Protein AF-A0A7R7DKY7-F1 (afdb_monomer_lite)

Sequence (512 aa):
MDLGEDEQPPAWQPANDVERLMLDALVRNHSQDYFRLVATAPLYLPVFLGDANTDRQRVVVKTISDAEHLLVFTSVRGLTGYVEAGYTPDSRPDGYAQTSYEELAARRPEPEWRLAINPGQPIDAYVEIDAVMHAALGDIQIPLADELIDPAGVGERAPIPADFVPANEAERAIEYGLVHRDIDVAIDALVVADVLVATAEQARPDAALTDPDFPWQLESIDDIPSICVFTSQQRLTEVLPPDTPAYPTTLVKLALAWPDEDCQLMVNIGSAIELAFEGAMIPSFVSWASDLMERVESGEYAEPADARLADAAGTGVVVGGHAVDAVMPPAIGDLAPPVGAAAPVADPVLFQKVLTPEQVQAYLRGGDRRVAGFVHPYESVRELTTPQQLYTGLGLLHDRTPFRVDDEEVHVLRWTAYCPELYRLAIGGRDERTRAAVDGWVVAPAPFLGSGIAPGSAGAPEFKVDSVELPHGAQLCRLDRYGRQSEVANFDADTGTWAAAVGRPSWTEDVR

Secondary structure (DSSP, 8-state):
-------PPPPP--SSHHHHHHHHHHHTT-HHHHHHHHHHS-EEEEE-GGGTTSS-PPPPEEEETTEEEEEEBS-HHHHHHHHHHHS-TTTS--EEEEE-HHHHHHH-SSTTPEEEESTTSTT-EEEETTHHHHHHHTSS---SSTT-S-TTSS-SPPPPPTT---SSHHHHHHHHHHHHT-HHHHHHHHHTSEEEEEBSS---TT--TT-TT--B--EEETTEEEEEEESSHHHHHHHS-TT--EEEEEHHHHHHT---TTSEEEESTTSTT-EEE-GGGGGGHHHHHHHHHHHHHTT-----TT---TTS-------S-------PPPP----PPPS-PPPP-PPPEEEEEEEPHHHHHHHHTT---EEEEEEEEHHHHTT--SHHHHHHHTT--STTS---TT-SEEEEEEEEES-GGG-EE-BEESSHHHHHHTT--EE--TT--SBSB-SSTT--B-EEEEEEEPPTT-EEEEEETT--EEEEEEEETTTTEEEE--PPP-------

Foldseek 3Di:
DDDDDPDDPDDDDDPDVLSVQLLVCLLVQVLLSNLLSQQPAKKKFQWAVVCVPPPDTDFDWDQDPNATAGEIERDPVLVVVCQVVPDDPVGGRPDMDIDHLVCCCVVPPDQRYWHFYSPPDSSTDTGRSVVSVCSNVVVDRDGGVPPVPPPCVPPPQDQADPPDDQPDPLSVQLNVCVNVVNVLSNLLSQQPAWKKWFFPDADDLPDQLQPPPGRFDFDQDPNQTETEMESDLVLCVVPHPNPGHIHIDGLLSCLVNPPDQSYKYWYSPPHSSIDIGGSVCSVVSNSSSVSSVVCVVVVVPDDDPPDPDPPPPPPDDDDDDDDDDDDDDDDDDDDDDDPDDDDPQPFWFKKKDWDAPVRVCCVAVVLDFKDFFKIFGCVLCVVQLALQSVCQQQVVPDPVGPRDNPDQKTKMKIATHRPCVQWAQQAAECDNVRRVVRVGDDHHHPPDPNPQFGSHDSRTGITGGHMDGGDFFIWIWMGGRVSDIDTQWTQHPVVSHTHGDPDDDDDDDDDD

Radius of gyration: 28.97 Å; chains: 1; bounding box: 73×70×82 Å

InterPro domains:
  IPR009839 SseB, N-terminal domain [PF07179] (184-282)

Organism: NCBI:txid227318

Structure (mmCIF, N/CA/C/O backbone):
data_AF-A0A7R7DKY7-F1
#
_entry.id   AF-A0A7R7DKY7-F1
#
loop_
_atom_site.group_PDB
_atom_site.id
_atom_site.type_symbol
_atom_site.label_atom_id
_atom_site.label_alt_id
_atom_site.label_comp_id
_atom_site.label_asym_id
_atom_site.label_entity_id
_atom_site.label_seq_id
_atom_site.pdbx_PDB_ins_code
_atom_site.Cartn_x
_atom_site.Cartn_y
_atom_site.Cartn_z
_atom_site.occupancy
_atom_site.B_iso_or_equiv
_atom_site.auth_seq_id
_atom_site.auth_comp_id
_atom_site.auth_asym_id
_atom_site.auth_atom_id
_atom_site.pdbx_PDB_model_num
ATOM 1 N N . MET A 1 1 ? 35.555 -0.518 24.711 1.00 35.12 1 MET A N 1
ATOM 2 C CA . MET A 1 1 ? 35.523 0.292 23.484 1.00 35.12 1 MET A CA 1
ATOM 3 C C . MET A 1 1 ? 34.561 -0.469 22.604 1.00 35.12 1 MET A C 1
ATOM 5 O O . MET A 1 1 ? 34.937 -1.536 22.137 1.00 35.12 1 MET A O 1
ATOM 9 N N . ASP A 1 2 ? 33.302 -0.034 22.618 1.00 35.09 2 ASP A N 1
ATOM 10 C CA . ASP A 1 2 ? 32.218 -0.596 21.810 1.00 35.09 2 ASP A CA 1
ATOM 11 C C . ASP A 1 2 ? 32.616 -0.572 20.339 1.00 35.09 2 ASP A C 1
ATOM 13 O O . ASP A 1 2 ? 33.096 0.453 19.851 1.00 35.09 2 ASP A O 1
ATOM 17 N N . LEU A 1 3 ? 32.413 -1.689 19.650 1.00 35.88 3 LEU A N 1
ATOM 18 C CA . LEU A 1 3 ? 32.238 -1.701 18.205 1.00 35.88 3 LEU A CA 1
ATOM 19 C C . LEU A 1 3 ? 30.751 -1.958 17.987 1.00 35.88 3 LEU A C 1
ATOM 21 O O . LEU A 1 3 ? 30.212 -2.918 18.535 1.00 35.88 3 LEU A O 1
ATOM 25 N N . GLY A 1 4 ? 30.129 -0.980 17.334 1.00 31.48 4 GLY A N 1
ATOM 26 C CA . GLY A 1 4 ? 28.694 -0.771 17.271 1.00 31.48 4 GLY A CA 1
ATOM 27 C C . GLY A 1 4 ? 27.941 -1.899 16.588 1.00 31.48 4 GLY A C 1
ATOM 28 O O . GLY A 1 4 ? 28.482 -2.627 15.763 1.00 31.48 4 GLY A O 1
ATOM 29 N N . GLU A 1 5 ? 26.684 -2.000 16.994 1.00 35.97 5 GLU A N 1
ATOM 30 C CA . GLU A 1 5 ? 25.627 -2.755 16.342 1.00 35.97 5 GLU A CA 1
ATOM 31 C C . GLU A 1 5 ? 25.634 -2.435 14.838 1.00 35.97 5 GLU A C 1
ATOM 33 O O . GLU A 1 5 ? 25.551 -1.268 14.451 1.00 35.97 5 GLU A O 1
ATOM 38 N N . ASP A 1 6 ? 25.783 -3.465 14.002 1.00 36.44 6 ASP A N 1
ATOM 39 C CA . ASP A 1 6 ? 25.574 -3.365 12.560 1.00 36.44 6 ASP A CA 1
ATOM 40 C C . ASP A 1 6 ? 24.092 -3.016 12.330 1.00 36.44 6 ASP A C 1
ATOM 42 O O . ASP A 1 6 ? 23.210 -3.872 12.405 1.00 36.44 6 ASP A O 1
ATOM 46 N N . GLU A 1 7 ? 23.812 -1.726 12.123 1.00 34.03 7 GLU A N 1
ATOM 47 C CA . GLU A 1 7 ? 22.508 -1.214 11.700 1.00 34.03 7 GLU A CA 1
ATOM 48 C C . GLU A 1 7 ? 22.132 -1.866 10.363 1.00 34.03 7 GLU A C 1
ATOM 50 O O . GLU A 1 7 ? 22.670 -1.532 9.306 1.00 34.03 7 GLU A O 1
ATOM 55 N N . GLN A 1 8 ? 21.184 -2.803 10.411 1.00 33.69 8 GLN A N 1
ATOM 56 C CA . GLN A 1 8 ? 20.432 -3.253 9.243 1.00 33.69 8 GLN A CA 1
ATOM 57 C C . GLN A 1 8 ? 19.903 -2.005 8.507 1.00 33.69 8 GLN A C 1
ATOM 59 O O . GLN A 1 8 ? 19.308 -1.138 9.158 1.00 33.69 8 GLN A O 1
ATOM 64 N N . PRO A 1 9 ? 20.117 -1.858 7.184 1.00 35.12 9 PRO A N 1
ATOM 65 C CA . PRO A 1 9 ? 19.623 -0.691 6.471 1.00 35.12 9 PRO A CA 1
ATOM 66 C C . PRO A 1 9 ? 18.096 -0.622 6.617 1.00 35.12 9 PRO A C 1
ATOM 68 O O . PRO A 1 9 ? 17.425 -1.658 6.572 1.00 35.12 9 PRO A O 1
ATOM 71 N N . PRO A 1 10 ? 17.523 0.574 6.824 1.00 41.00 10 PRO A N 1
ATOM 72 C CA . PRO A 1 10 ? 16.088 0.709 7.009 1.00 41.00 10 PRO A CA 1
ATOM 73 C C . PRO A 1 10 ? 15.354 0.186 5.772 1.00 41.00 10 PRO A C 1
ATOM 75 O O . PRO A 1 10 ? 15.738 0.500 4.644 1.00 41.00 10 PRO A O 1
ATOM 78 N N . ALA A 1 11 ? 14.276 -0.573 5.996 1.00 52.84 11 ALA A N 1
ATOM 79 C CA . ALA A 1 11 ? 13.342 -0.957 4.942 1.00 52.84 11 ALA A CA 1
ATOM 80 C C . ALA A 1 11 ? 12.958 0.279 4.113 1.00 52.84 11 ALA A C 1
ATOM 82 O O . ALA A 1 11 ? 12.764 1.367 4.675 1.00 52.84 11 ALA A O 1
ATOM 83 N N . TRP A 1 12 ? 12.881 0.123 2.785 1.00 65.88 12 TRP A N 1
ATOM 84 C CA . TRP A 1 12 ? 12.503 1.222 1.901 1.00 65.88 12 TRP A CA 1
ATOM 85 C C . TRP A 1 12 ? 11.179 1.824 2.376 1.00 65.88 12 TRP A C 1
ATOM 87 O O . TRP A 1 12 ? 10.237 1.122 2.739 1.00 65.88 12 TRP A O 1
ATOM 97 N N . GLN A 1 13 ? 11.124 3.148 2.393 1.00 63.16 13 GLN A N 1
ATOM 98 C CA . GLN A 1 13 ? 9.903 3.884 2.669 1.00 63.16 13 GLN A CA 1
ATOM 99 C C . GLN A 1 13 ? 9.686 4.873 1.529 1.00 63.16 13 GLN A C 1
ATOM 101 O O . GLN A 1 13 ? 10.659 5.348 0.938 1.00 63.16 13 GLN A O 1
ATOM 106 N N . PRO A 1 14 ? 8.446 5.290 1.278 1.00 61.91 14 PRO A N 1
ATOM 107 C CA . PRO A 1 14 ? 8.194 6.447 0.442 1.00 61.91 14 PRO A CA 1
ATOM 108 C C . PRO A 1 14 ? 8.843 7.708 1.027 1.00 61.91 14 PRO A C 1
ATOM 110 O O . PRO A 1 14 ? 8.686 8.011 2.215 1.00 61.91 14 PRO A O 1
ATOM 113 N N . ALA A 1 15 ? 9.593 8.446 0.216 1.00 73.69 15 ALA A N 1
ATOM 114 C CA . ALA A 1 15 ? 10.287 9.666 0.629 1.00 73.69 15 ALA A CA 1
ATOM 115 C C . ALA A 1 15 ? 9.376 10.897 0.661 1.00 73.69 15 ALA A C 1
ATOM 117 O O . ALA A 1 15 ? 9.688 11.884 1.328 1.00 73.69 15 ALA A O 1
ATOM 118 N N . ASN A 1 16 ? 8.275 10.857 -0.084 1.00 69.62 16 ASN A N 1
ATOM 119 C CA . ASN A 1 16 ? 7.291 11.924 -0.179 1.00 69.62 16 ASN A CA 1
ATOM 120 C C . ASN A 1 16 ? 5.907 11.347 -0.512 1.00 69.62 16 ASN A C 1
ATOM 122 O O . ASN A 1 16 ? 5.748 10.142 -0.700 1.00 69.62 16 ASN A O 1
ATOM 126 N N . ASP A 1 17 ? 4.907 12.221 -0.589 1.00 63.12 17 ASP A N 1
ATOM 127 C CA . ASP A 1 17 ? 3.528 11.812 -0.855 1.00 63.12 17 ASP A CA 1
ATOM 128 C C . ASP A 1 17 ? 3.332 11.259 -2.271 1.00 63.12 17 ASP A C 1
ATOM 130 O O . ASP A 1 17 ? 2.472 10.409 -2.464 1.00 63.12 17 ASP A O 1
ATOM 134 N N . VAL A 1 18 ? 4.146 11.678 -3.249 1.00 74.81 18 VAL A N 1
ATOM 135 C CA . VAL A 1 18 ? 4.096 11.120 -4.611 1.00 74.81 18 VAL A CA 1
ATOM 136 C C . VAL A 1 18 ? 4.464 9.642 -4.574 1.00 74.81 18 VAL A C 1
ATOM 138 O O . VAL A 1 18 ? 3.712 8.824 -5.080 1.00 74.81 18 VAL A O 1
ATOM 141 N N . GLU A 1 19 ? 5.555 9.281 -3.902 1.00 76.25 19 GLU A N 1
ATOM 142 C CA . GLU A 1 19 ? 5.978 7.885 -3.749 1.00 76.25 19 GLU A CA 1
ATOM 143 C C . GLU A 1 19 ? 4.982 7.056 -2.931 1.00 76.25 19 GLU A C 1
ATOM 145 O O . GLU A 1 19 ? 4.800 5.875 -3.210 1.00 76.25 19 GLU A O 1
ATOM 150 N N . ARG A 1 20 ? 4.295 7.666 -1.953 1.00 63.00 20 ARG A N 1
ATOM 151 C CA . ARG A 1 20 ? 3.225 6.994 -1.191 1.00 63.00 20 ARG A CA 1
ATOM 152 C C . ARG A 1 20 ? 2.023 6.700 -2.069 1.00 63.00 20 ARG A C 1
ATOM 154 O O . ARG A 1 20 ? 1.486 5.607 -1.998 1.00 63.00 20 ARG A O 1
ATOM 161 N N . LEU A 1 21 ? 1.613 7.672 -2.879 1.00 56.19 21 LEU A N 1
ATOM 162 C CA . LEU A 1 21 ? 0.489 7.525 -3.797 1.00 56.19 21 LEU A CA 1
ATOM 163 C C . LEU A 1 21 ? 0.827 6.591 -4.959 1.00 56.19 21 LEU A C 1
ATOM 165 O O . LEU A 1 21 ? -0.050 5.887 -5.432 1.00 56.19 21 LEU A O 1
ATOM 169 N N . MET A 1 22 ? 2.083 6.554 -5.406 1.00 70.38 22 MET A N 1
ATOM 170 C CA . MET A 1 22 ? 2.533 5.581 -6.401 1.00 70.38 22 MET A CA 1
ATOM 171 C C . MET A 1 22 ? 2.510 4.171 -5.827 1.00 70.38 22 MET A C 1
ATOM 173 O O . MET A 1 22 ? 2.027 3.269 -6.497 1.00 70.38 22 MET A O 1
ATOM 177 N N . LEU A 1 23 ? 2.967 3.994 -4.584 1.00 50.41 23 LEU A N 1
ATOM 178 C CA . LEU A 1 23 ? 2.848 2.722 -3.877 1.00 50.41 23 LEU A CA 1
ATOM 179 C C . LEU A 1 23 ? 1.379 2.321 -3.684 1.00 50.41 23 LEU A C 1
ATOM 181 O O . LEU A 1 23 ? 1.030 1.183 -3.943 1.00 50.41 23 LEU A O 1
ATOM 185 N N . ASP A 1 24 ? 0.510 3.249 -3.283 1.00 45.94 24 ASP A N 1
ATOM 186 C CA . ASP A 1 24 ? -0.931 2.999 -3.132 1.00 45.94 24 ASP A CA 1
ATOM 187 C C . ASP A 1 24 ? -1.595 2.646 -4.473 1.00 45.94 24 ASP A C 1
ATOM 189 O O . ASP A 1 24 ? -2.393 1.718 -4.542 1.00 45.94 24 ASP A O 1
ATOM 193 N N . ALA A 1 25 ? -1.223 3.327 -5.560 1.00 52.50 25 ALA A N 1
ATOM 194 C CA . ALA A 1 25 ? -1.695 3.004 -6.901 1.00 52.50 25 ALA A CA 1
ATOM 195 C C . ALA A 1 25 ? -1.198 1.631 -7.375 1.00 52.50 25 ALA A C 1
ATOM 197 O O . ALA A 1 25 ? -1.938 0.935 -8.060 1.00 52.50 25 ALA A O 1
ATOM 198 N N . LEU A 1 26 ? 0.020 1.230 -7.003 1.00 51.03 26 LEU A N 1
ATOM 199 C CA . LEU A 1 26 ? 0.543 -0.112 -7.268 1.00 51.03 26 LEU A CA 1
ATOM 200 C C . LEU A 1 26 ? -0.225 -1.177 -6.489 1.00 51.03 26 LEU A C 1
ATOM 202 O O . LEU A 1 26 ? -0.732 -2.110 -7.097 1.00 51.03 26 LEU A O 1
ATOM 206 N N . VAL A 1 27 ? -0.383 -0.985 -5.178 1.00 44.81 27 VAL A N 1
ATOM 207 C CA . VAL A 1 27 ? -1.130 -1.890 -4.285 1.00 44.81 27 VAL A CA 1
ATOM 208 C C . VAL A 1 27 ? -2.577 -2.066 -4.753 1.00 44.81 27 VAL A C 1
ATOM 210 O O . VAL A 1 27 ? -3.114 -3.161 -4.745 1.00 44.81 27 VAL A O 1
ATOM 213 N N . ARG A 1 28 ? -3.220 -1.001 -5.240 1.00 45.75 28 ARG A N 1
ATOM 214 C CA . ARG A 1 28 ? -4.600 -1.069 -5.752 1.00 45.75 28 ARG A CA 1
ATOM 215 C C . ARG A 1 28 ? -4.697 -1.510 -7.216 1.00 45.75 28 ARG A C 1
ATOM 217 O O . ARG A 1 28 ? -5.787 -1.476 -7.780 1.00 45.75 28 ARG A O 1
ATOM 224 N N . ASN A 1 29 ? -3.579 -1.837 -7.864 1.00 47.75 29 ASN A N 1
ATOM 225 C CA . ASN A 1 29 ? -3.478 -2.083 -9.306 1.00 47.75 29 ASN A CA 1
ATOM 226 C C . ASN A 1 29 ? -4.133 -0.979 -10.173 1.00 47.75 29 ASN A C 1
ATOM 228 O O . ASN A 1 29 ? -4.743 -1.195 -11.223 1.00 47.75 29 ASN A O 1
ATOM 232 N N . HIS A 1 30 ? -4.017 0.267 -9.726 1.00 60.47 30 HIS A N 1
ATOM 233 C CA . HIS A 1 30 ? -4.515 1.447 -10.415 1.00 60.47 30 HIS A CA 1
ATOM 234 C C . HIS A 1 30 ? -3.430 2.028 -11.325 1.00 60.47 30 HIS A C 1
ATOM 236 O O . HIS A 1 30 ? -2.941 3.142 -11.123 1.00 60.47 30 HIS A O 1
ATOM 242 N N . SER A 1 31 ? -3.096 1.281 -12.383 1.00 61.19 31 SER A N 1
ATOM 243 C CA . SER A 1 31 ? -2.143 1.687 -13.431 1.00 61.19 31 SER A CA 1
ATOM 244 C C . SER A 1 31 ? -2.328 3.135 -13.889 1.00 61.19 31 SER A C 1
ATOM 246 O O . SER A 1 31 ? -1.383 3.928 -13.926 1.00 61.19 31 SER A O 1
ATOM 248 N N . GLN A 1 32 ? -3.575 3.523 -14.159 1.00 76.19 32 GLN A N 1
ATOM 249 C CA . GLN A 1 32 ? -3.886 4.875 -14.603 1.00 76.19 32 GLN A CA 1
ATOM 250 C C . GLN A 1 32 ? -3.476 5.941 -13.574 1.00 76.19 32 GLN A C 1
ATOM 252 O O . GLN A 1 32 ? -2.938 6.983 -13.952 1.00 76.19 32 GLN A O 1
ATOM 257 N N . ASP A 1 33 ? -3.705 5.697 -12.284 1.00 62.66 33 ASP A N 1
ATOM 258 C CA . ASP A 1 33 ? -3.377 6.653 -11.227 1.00 62.66 33 ASP A CA 1
ATOM 259 C C . ASP A 1 33 ? -1.865 6.733 -10.992 1.00 62.66 33 ASP A C 1
ATOM 261 O O . ASP A 1 33 ? -1.330 7.834 -10.842 1.00 62.66 33 ASP A O 1
ATOM 265 N N . TYR A 1 34 ? -1.150 5.608 -11.092 1.00 80.19 34 TYR A N 1
ATOM 266 C CA . TYR A 1 34 ? 0.314 5.590 -11.073 1.00 80.19 34 TYR A CA 1
ATOM 267 C C . TYR A 1 34 ? 0.898 6.459 -12.194 1.00 80.19 34 TYR A C 1
ATOM 269 O O . TYR A 1 34 ? 1.693 7.367 -11.941 1.00 80.19 34 TYR A O 1
ATOM 277 N N . PHE A 1 35 ? 0.465 6.254 -13.443 1.00 82.12 35 PHE A N 1
ATOM 278 C CA . PHE A 1 35 ? 0.993 7.032 -14.567 1.00 82.12 35 PHE A CA 1
ATOM 279 C C . PHE A 1 35 ? 0.514 8.485 -14.570 1.00 82.12 35 PHE A C 1
ATOM 281 O O . PHE A 1 35 ? 1.243 9.357 -15.046 1.00 82.12 35 PHE A O 1
ATOM 288 N N . ARG A 1 36 ? -0.640 8.803 -13.964 1.00 83.38 36 ARG A N 1
ATOM 289 C CA . ARG A 1 36 ? -1.029 10.198 -13.682 1.00 83.38 36 ARG A CA 1
ATOM 290 C C . ARG A 1 36 ? -0.071 10.874 -12.712 1.00 83.38 36 ARG A C 1
ATOM 292 O O . ARG A 1 36 ? 0.266 12.041 -12.926 1.00 83.38 36 ARG A O 1
ATOM 299 N N . LEU A 1 37 ? 0.385 10.171 -11.676 1.00 83.88 37 LEU A N 1
ATOM 300 C CA . LEU A 1 37 ? 1.382 10.703 -10.746 1.00 83.88 37 LEU A CA 1
ATOM 301 C C . LEU A 1 37 ? 2.701 10.969 -11.474 1.00 83.88 37 LEU A C 1
ATOM 303 O O . LEU A 1 37 ? 3.219 12.077 -11.380 1.00 83.88 37 LEU A O 1
ATOM 307 N N . VAL A 1 38 ? 3.179 10.029 -12.292 1.00 88.31 38 VAL A N 1
ATOM 308 C CA . VAL A 1 38 ? 4.391 10.218 -13.113 1.00 88.31 38 VAL A CA 1
ATOM 309 C C . VAL A 1 38 ? 4.241 11.398 -14.085 1.00 88.31 38 VAL A C 1
ATOM 311 O O . VAL A 1 38 ? 5.157 12.204 -14.238 1.00 88.31 38 VAL A O 1
ATOM 314 N N . ALA A 1 39 ? 3.077 11.542 -14.721 1.00 84.00 39 ALA A N 1
ATOM 315 C CA . ALA A 1 39 ? 2.814 12.598 -15.695 1.00 84.00 39 ALA A CA 1
ATOM 316 C C . ALA A 1 39 ? 2.717 14.009 -15.082 1.00 84.00 39 ALA A C 1
ATOM 318 O O . ALA A 1 39 ? 2.955 14.997 -15.782 1.00 84.00 39 ALA A O 1
ATOM 319 N N . THR A 1 40 ? 2.340 14.126 -13.803 1.00 79.94 40 THR A N 1
ATOM 320 C CA . THR A 1 40 ? 1.995 15.417 -13.174 1.00 79.94 40 THR A CA 1
ATOM 321 C C . THR A 1 40 ? 2.911 15.835 -12.026 1.00 79.94 40 THR A C 1
ATOM 323 O O . THR A 1 40 ? 2.988 17.030 -11.720 1.00 79.94 40 THR A O 1
ATOM 326 N N . ALA A 1 41 ? 3.615 14.896 -11.395 1.00 83.56 41 ALA A N 1
ATOM 327 C CA . ALA A 1 41 ? 4.532 15.182 -10.304 1.00 83.56 41 ALA A CA 1
ATOM 328 C C . ALA A 1 41 ? 5.859 15.793 -10.796 1.00 83.56 41 ALA A C 1
ATOM 330 O O . ALA A 1 41 ? 6.272 15.589 -11.941 1.00 83.56 41 ALA A O 1
ATOM 331 N N . PRO A 1 42 ? 6.576 16.528 -9.924 1.00 87.31 42 PRO A N 1
ATOM 332 C CA . PRO A 1 42 ? 7.983 16.832 -10.143 1.00 87.31 42 PRO A CA 1
ATOM 333 C C . PRO A 1 42 ? 8.813 15.552 -10.263 1.00 87.31 42 PRO A C 1
ATOM 335 O O . PRO A 1 42 ? 8.727 14.674 -9.404 1.00 87.31 42 PRO A O 1
ATOM 338 N N . LEU A 1 43 ? 9.656 15.489 -11.291 1.00 91.94 43 LEU A N 1
ATOM 339 C CA . LEU A 1 43 ? 10.578 14.384 -11.536 1.00 91.94 43 LEU A CA 1
ATOM 340 C C . LEU A 1 43 ? 12.022 14.849 -11.345 1.00 91.94 43 LEU A C 1
ATOM 342 O O . LEU A 1 43 ? 12.342 16.022 -11.545 1.00 91.94 43 LEU A O 1
ATOM 346 N N . TYR A 1 44 ? 12.903 13.931 -10.970 1.00 90.94 44 TYR A N 1
ATOM 347 C CA . TYR A 1 44 ? 14.299 14.206 -10.663 1.00 90.94 44 TYR A CA 1
ATOM 348 C C . TYR A 1 44 ? 15.209 13.340 -11.527 1.00 90.94 44 TYR A C 1
ATOM 350 O O . TYR A 1 44 ? 15.105 12.115 -11.529 1.00 90.94 44 TYR A O 1
ATOM 358 N N . LEU A 1 45 ? 16.117 13.995 -12.244 1.00 89.50 45 LEU A N 1
ATOM 359 C CA . LEU A 1 45 ? 17.153 13.354 -13.044 1.00 89.50 45 LEU A CA 1
ATOM 360 C C . LEU A 1 45 ? 18.498 13.454 -12.323 1.00 89.50 45 LEU A C 1
ATOM 362 O O . LEU A 1 45 ? 18.824 14.537 -11.823 1.00 89.50 45 LEU A O 1
ATOM 366 N N . PRO A 1 46 ? 19.311 12.390 -12.304 1.00 86.94 46 PRO A N 1
ATOM 367 C CA . PRO A 1 46 ? 20.702 12.490 -11.886 1.00 86.94 46 PRO A CA 1
ATOM 368 C C . PRO A 1 46 ? 21.506 13.281 -12.926 1.00 86.94 46 PRO A C 1
ATOM 370 O O . PRO A 1 46 ? 21.357 13.080 -14.132 1.00 86.94 46 PRO A O 1
ATOM 373 N N . VAL A 1 47 ? 22.359 14.197 -12.466 1.00 83.62 47 VAL A N 1
ATOM 374 C CA . VAL A 1 47 ? 23.154 15.067 -13.345 1.00 83.62 47 VAL A CA 1
ATOM 375 C C . VAL A 1 47 ? 24.594 15.170 -12.868 1.00 83.62 47 VAL A C 1
ATOM 377 O O . VAL A 1 47 ? 24.887 14.969 -11.690 1.00 83.62 47 VAL A O 1
ATOM 380 N N . PHE A 1 48 ? 25.482 15.538 -13.788 1.00 81.31 48 PHE A N 1
ATOM 381 C CA . PHE A 1 48 ? 26.863 15.886 -13.477 1.00 81.31 48 PHE A CA 1
ATOM 382 C C . PHE A 1 48 ? 26.997 17.411 -13.393 1.00 81.31 48 PHE A C 1
ATOM 384 O O . PHE A 1 48 ? 26.884 18.105 -14.403 1.00 81.31 48 PHE A O 1
ATOM 391 N N . LEU A 1 49 ? 27.255 17.956 -12.205 1.00 75.25 49 LEU A N 1
ATOM 392 C CA . LEU A 1 49 ? 27.423 19.393 -11.959 1.00 75.25 49 LEU A CA 1
ATOM 393 C C . LEU A 1 49 ? 28.582 19.991 -12.769 1.00 75.25 49 LEU A C 1
ATOM 395 O O . LEU A 1 49 ? 28.541 21.169 -13.125 1.00 75.25 49 LEU A O 1
ATOM 399 N N . GLY A 1 50 ? 29.581 19.178 -13.128 1.00 68.12 50 GLY A N 1
ATOM 400 C CA . GLY A 1 50 ? 30.645 19.557 -14.064 1.00 68.12 50 GLY A CA 1
ATOM 401 C C . GLY A 1 50 ? 30.144 19.985 -15.453 1.00 68.12 50 GLY A C 1
ATOM 402 O O . GLY A 1 50 ? 30.836 20.733 -16.143 1.00 68.12 50 GLY A O 1
ATOM 403 N N . ASP A 1 51 ? 28.927 19.587 -15.832 1.00 67.94 51 ASP A N 1
ATOM 404 C CA . ASP A 1 51 ? 28.313 19.902 -17.124 1.00 67.94 51 ASP A CA 1
ATOM 405 C C . ASP A 1 51 ? 27.407 21.147 -17.064 1.00 67.94 51 ASP A C 1
ATOM 407 O O . ASP A 1 51 ? 26.938 21.601 -18.108 1.00 67.94 51 ASP A O 1
ATOM 411 N N . ALA A 1 52 ? 27.185 21.736 -15.877 1.00 56.12 52 ALA A N 1
ATOM 412 C CA . ALA A 1 52 ? 26.200 22.799 -15.621 1.00 56.12 52 ALA A CA 1
ATOM 413 C C . ALA A 1 52 ? 26.411 24.104 -16.422 1.00 56.12 52 ALA A C 1
ATOM 415 O O . ALA A 1 52 ? 25.534 24.963 -16.443 1.00 56.12 52 ALA A O 1
ATOM 416 N N . ASN A 1 53 ? 27.561 24.254 -17.089 1.00 48.88 53 ASN A N 1
ATOM 417 C CA . ASN A 1 53 ? 27.900 25.387 -17.961 1.00 48.88 53 ASN A CA 1
ATOM 418 C C . ASN A 1 53 ? 28.174 24.965 -19.416 1.00 48.88 53 ASN A C 1
ATOM 420 O O . ASN A 1 53 ? 28.869 25.670 -20.149 1.00 48.88 53 ASN A O 1
ATOM 424 N N . THR A 1 54 ? 27.681 23.799 -19.831 1.00 56.78 54 THR A N 1
ATOM 425 C CA . THR A 1 54 ? 27.856 23.272 -21.187 1.00 56.78 54 THR A CA 1
ATOM 426 C C . THR A 1 54 ? 26.502 23.079 -21.862 1.00 56.78 54 THR A C 1
ATOM 428 O O . THR A 1 54 ? 25.523 22.737 -21.207 1.00 56.78 54 THR A O 1
ATOM 431 N N . ASP A 1 55 ? 26.447 23.210 -23.189 1.00 53.09 55 ASP A N 1
ATOM 432 C CA . ASP A 1 55 ? 25.238 22.910 -23.978 1.00 53.09 55 ASP A CA 1
ATOM 433 C C . ASP A 1 55 ? 24.936 21.393 -24.063 1.00 53.09 55 ASP A C 1
ATOM 435 O O . ASP A 1 55 ? 24.106 20.960 -24.860 1.00 53.09 55 ASP A O 1
ATOM 439 N N . ARG A 1 56 ? 25.662 20.554 -23.309 1.00 56.78 56 ARG A N 1
ATOM 440 C CA . ARG A 1 56 ? 25.634 19.088 -23.403 1.00 56.78 56 ARG A CA 1
ATOM 441 C C . ARG A 1 56 ? 25.610 18.476 -22.010 1.00 56.78 56 ARG A C 1
ATOM 443 O O . ARG A 1 56 ? 26.588 17.881 -21.568 1.00 56.78 56 ARG A O 1
ATOM 450 N N . GLN A 1 57 ? 24.482 18.624 -21.331 1.00 65.56 57 GLN A N 1
ATOM 451 C CA . GLN A 1 57 ? 24.243 17.908 -20.088 1.00 65.56 57 GLN A CA 1
ATOM 452 C C . GLN A 1 57 ? 24.234 16.404 -20.369 1.00 65.56 57 GLN A C 1
ATOM 454 O O . GLN A 1 57 ? 23.431 15.926 -21.174 1.00 65.56 57 GLN A O 1
ATOM 459 N N . ARG A 1 58 ? 25.148 15.657 -19.743 1.00 71.12 58 ARG A N 1
ATOM 460 C CA . ARG A 1 58 ? 25.108 14.197 -19.815 1.00 71.12 58 ARG A CA 1
ATOM 461 C C . ARG A 1 58 ? 23.875 13.694 -19.077 1.00 71.12 58 ARG A C 1
ATOM 463 O O . ARG A 1 58 ? 23.587 14.112 -17.957 1.00 71.12 58 ARG A O 1
ATOM 470 N N . VAL A 1 59 ? 23.176 12.784 -19.733 1.00 74.56 59 VAL A N 1
ATOM 471 C CA . VAL A 1 59 ? 22.042 12.035 -19.200 1.00 74.56 59 VAL A CA 1
ATOM 472 C C . VAL A 1 59 ? 22.532 10.677 -18.730 1.00 74.56 59 VAL A C 1
ATOM 474 O O . VAL A 1 59 ? 23.458 10.109 -19.311 1.00 74.56 59 VAL A O 1
ATOM 477 N N . VAL A 1 60 ? 21.933 10.177 -17.658 1.00 78.38 60 VAL A N 1
ATOM 478 C CA . VAL A 1 60 ? 22.269 8.864 -17.115 1.00 78.38 60 VAL A CA 1
ATOM 479 C C . VAL A 1 60 ? 21.255 7.872 -17.651 1.00 78.38 60 VAL A C 1
ATOM 481 O O . VAL A 1 60 ? 20.059 7.991 -17.380 1.00 78.38 60 VAL A O 1
ATOM 484 N N . VAL A 1 61 ? 21.753 6.919 -18.429 1.00 80.69 61 VAL A N 1
ATOM 485 C CA . VAL A 1 61 ? 20.965 5.845 -19.026 1.00 80.69 61 VAL A CA 1
ATOM 486 C C . VAL A 1 61 ? 21.482 4.497 -18.540 1.00 80.69 61 VAL A C 1
ATOM 488 O O . VAL A 1 61 ? 22.670 4.356 -18.237 1.00 80.69 61 VAL A O 1
ATOM 491 N N . LYS A 1 62 ? 20.585 3.519 -18.432 1.00 68.75 62 LYS A N 1
ATOM 492 C CA . LYS A 1 62 ? 20.913 2.125 -18.133 1.00 68.75 62 LYS A CA 1
ATOM 493 C C . LYS A 1 62 ? 20.361 1.246 -19.244 1.00 68.75 62 LYS A C 1
ATOM 495 O O . LYS A 1 62 ? 19.182 1.346 -19.580 1.00 68.75 62 LYS A O 1
ATOM 500 N N . THR A 1 63 ? 21.200 0.371 -19.777 1.00 73.25 63 THR A N 1
ATOM 501 C CA . THR A 1 63 ? 20.772 -0.651 -20.728 1.00 73.25 63 THR A CA 1
ATOM 502 C C . THR A 1 63 ? 20.119 -1.798 -19.956 1.00 73.25 63 THR A C 1
ATOM 504 O O . THR A 1 63 ? 20.743 -2.385 -19.071 1.00 73.25 63 THR A O 1
ATOM 507 N N . ILE A 1 64 ? 18.860 -2.098 -20.267 1.00 53.34 64 ILE A N 1
ATOM 508 C CA . ILE A 1 64 ? 18.088 -3.210 -19.694 1.00 53.34 64 ILE A CA 1
ATOM 509 C C . ILE A 1 64 ? 17.429 -3.928 -20.869 1.00 53.34 64 ILE A C 1
ATOM 511 O O . ILE A 1 64 ? 16.744 -3.280 -21.660 1.00 53.34 64 ILE A O 1
ATOM 515 N N . SER A 1 65 ? 17.665 -5.235 -21.007 1.00 48.94 65 SER A N 1
ATOM 516 C CA . SER A 1 65 ? 17.135 -6.055 -22.112 1.00 48.94 65 SER A CA 1
ATOM 517 C C . SER A 1 65 ? 17.353 -5.422 -23.497 1.00 48.94 65 SER A C 1
ATOM 519 O O . SER A 1 65 ? 16.417 -5.273 -24.278 1.00 48.94 65 SER A O 1
ATOM 521 N N . ASP A 1 66 ? 18.589 -4.988 -23.770 1.00 67.06 66 ASP A N 1
ATOM 522 C CA . ASP A 1 66 ? 19.022 -4.295 -24.998 1.00 67.06 66 ASP A CA 1
ATOM 523 C C . ASP A 1 66 ? 18.353 -2.930 -25.292 1.00 67.06 66 ASP A C 1
ATOM 525 O O . ASP A 1 66 ? 18.620 -2.329 -26.334 1.00 67.06 66 ASP A O 1
ATOM 529 N N . ALA A 1 67 ? 17.546 -2.389 -24.371 1.00 65.44 67 ALA A N 1
ATOM 530 C CA . ALA A 1 67 ? 16.933 -1.066 -24.482 1.00 65.44 67 ALA A CA 1
ATOM 531 C C . ALA A 1 67 ? 17.552 -0.052 -23.505 1.00 65.44 67 ALA A C 1
ATOM 533 O O . ALA A 1 67 ? 17.790 -0.335 -22.327 1.00 65.44 67 ALA A O 1
ATOM 534 N N . GLU A 1 68 ? 17.777 1.168 -23.991 1.00 82.50 68 GLU A N 1
ATOM 535 C CA . GLU A 1 68 ? 18.295 2.281 -23.195 1.00 82.50 68 GLU A CA 1
ATOM 536 C C . GLU A 1 68 ? 17.171 2.938 -22.384 1.00 82.50 68 GLU A C 1
ATOM 538 O O . GLU A 1 68 ? 16.186 3.431 -22.941 1.00 82.50 68 GLU A O 1
ATOM 543 N N . HIS A 1 69 ? 17.338 2.968 -21.062 1.00 78.88 69 HIS A N 1
ATOM 544 C CA . HIS A 1 69 ? 16.385 3.568 -20.136 1.00 78.88 69 HIS A CA 1
ATOM 545 C C . HIS A 1 69 ? 16.977 4.811 -19.482 1.00 78.88 69 HIS A C 1
ATOM 547 O O . HIS A 1 69 ? 17.980 4.738 -18.770 1.00 78.88 69 HIS A O 1
ATOM 553 N N . LEU A 1 70 ? 16.323 5.951 -19.678 1.00 87.94 70 LEU A N 1
ATOM 554 C CA . LEU A 1 70 ? 16.595 7.177 -18.948 1.00 87.94 70 LEU A CA 1
ATOM 555 C C . LEU A 1 70 ? 16.133 7.016 -17.497 1.00 87.94 70 LEU A C 1
ATOM 557 O O . LEU A 1 70 ? 14.961 6.739 -17.235 1.00 87.94 70 LEU A O 1
ATOM 561 N N . LEU A 1 71 ? 17.057 7.211 -16.557 1.00 86.56 71 LEU A N 1
ATOM 562 C CA . LEU A 1 71 ? 16.754 7.087 -15.135 1.00 86.56 71 LEU A CA 1
ATOM 563 C C . LEU A 1 71 ? 15.993 8.317 -14.643 1.00 86.56 71 LEU A C 1
ATOM 565 O O . LEU A 1 71 ? 16.492 9.439 -14.759 1.00 86.56 71 LEU A O 1
ATOM 569 N N . VAL A 1 72 ? 14.823 8.106 -14.045 1.00 91.69 72 VAL A N 1
ATOM 570 C CA . VAL A 1 72 ? 13.989 9.172 -13.490 1.00 91.69 72 VAL A CA 1
ATOM 571 C C . VAL A 1 72 ? 13.469 8.789 -12.111 1.00 91.69 72 VAL A C 1
ATOM 573 O O . VAL A 1 72 ? 13.105 7.645 -11.865 1.00 91.69 72 VAL A O 1
ATOM 576 N N . PHE A 1 73 ? 13.438 9.753 -11.196 1.00 93.69 73 PHE A N 1
ATOM 577 C CA . PHE A 1 73 ? 13.030 9.527 -9.812 1.00 93.69 73 PHE A CA 1
ATOM 578 C C . PHE A 1 73 ? 11.919 10.480 -9.398 1.00 93.69 73 PHE A C 1
ATOM 580 O O . PHE A 1 73 ? 11.864 11.622 -9.853 1.00 93.69 73 PHE A O 1
ATOM 587 N N . THR A 1 74 ? 11.074 10.048 -8.471 1.00 91.25 74 THR A N 1
ATOM 588 C CA . THR A 1 74 ? 10.036 10.887 -7.855 1.00 91.25 74 THR A CA 1
ATOM 589 C C . THR A 1 74 ? 10.466 11.510 -6.533 1.00 91.25 74 THR A C 1
ATOM 591 O O . THR A 1 74 ? 9.747 12.336 -5.972 1.00 91.25 74 THR A O 1
ATOM 594 N N . SER A 1 75 ? 11.674 11.202 -6.055 1.00 90.62 75 SER A N 1
ATOM 595 C CA . SER A 1 75 ? 12.312 11.908 -4.946 1.00 90.62 75 SER A CA 1
ATOM 596 C C . SER A 1 75 ? 13.828 12.005 -5.094 1.00 90.62 75 SER A C 1
ATOM 598 O O . SER A 1 75 ? 14.495 11.136 -5.657 1.00 90.62 75 SER A O 1
ATOM 600 N N . VAL A 1 76 ? 14.396 13.057 -4.498 1.00 89.75 76 VAL A N 1
ATOM 601 C CA . VAL A 1 76 ? 15.853 13.206 -4.369 1.00 89.75 76 VAL A CA 1
ATOM 602 C C . VAL A 1 76 ? 16.437 12.094 -3.494 1.00 89.75 76 VAL A C 1
ATOM 604 O O . VAL A 1 76 ? 17.524 11.614 -3.785 1.00 89.75 76 VAL A O 1
ATOM 607 N N . ARG A 1 77 ? 15.716 11.640 -2.456 1.00 89.12 77 ARG A N 1
ATOM 608 C CA . ARG A 1 77 ? 16.187 10.553 -1.583 1.00 89.12 77 ARG A CA 1
ATOM 609 C C . ARG A 1 77 ? 16.365 9.253 -2.363 1.00 89.12 77 ARG A C 1
ATOM 611 O O . ARG A 1 77 ? 17.412 8.625 -2.241 1.00 89.12 77 ARG A O 1
ATOM 618 N N . GLY A 1 78 ? 15.368 8.884 -3.164 1.00 79.12 78 GLY A N 1
ATOM 619 C CA . GLY A 1 78 ? 15.416 7.700 -4.012 1.00 79.12 78 GLY A CA 1
ATOM 620 C C . GLY A 1 78 ? 16.551 7.760 -5.036 1.00 79.12 78 GLY A C 1
ATOM 621 O O . GLY A 1 78 ? 17.313 6.805 -5.170 1.00 79.12 78 GLY A O 1
ATOM 622 N N . LEU A 1 79 ? 16.724 8.919 -5.680 1.00 89.44 79 LEU A N 1
ATOM 623 C CA . LEU A 1 79 ? 17.834 9.180 -6.601 1.00 89.44 79 LEU A CA 1
ATOM 624 C C . LEU A 1 79 ? 19.191 9.012 -5.913 1.00 89.44 79 LEU A C 1
ATOM 626 O O . LEU A 1 79 ? 20.054 8.295 -6.417 1.00 89.44 79 LEU A O 1
ATOM 630 N N . THR A 1 80 ? 19.393 9.675 -4.770 1.00 84.62 80 THR A N 1
ATOM 631 C CA . THR A 1 80 ? 20.662 9.621 -4.037 1.00 84.62 80 THR A CA 1
ATOM 632 C C . THR A 1 80 ? 20.977 8.196 -3.599 1.00 84.62 80 THR A C 1
ATOM 634 O O . THR A 1 80 ? 22.093 7.749 -3.844 1.00 84.62 80 THR A O 1
ATOM 637 N N . GLY A 1 81 ? 20.001 7.465 -3.049 1.00 79.56 81 GLY A N 1
ATOM 638 C CA . GLY A 1 81 ? 20.185 6.068 -2.649 1.00 79.56 81 GLY A CA 1
ATOM 639 C C . GLY A 1 81 ? 20.585 5.164 -3.819 1.00 79.56 81 GLY A C 1
ATOM 640 O O . GLY A 1 81 ? 21.556 4.419 -3.715 1.00 79.56 81 GLY A O 1
ATOM 641 N N . TYR A 1 82 ? 19.907 5.293 -4.964 1.00 80.38 82 TYR A N 1
ATOM 642 C CA . TYR A 1 82 ? 20.228 4.513 -6.163 1.00 80.38 82 TYR A CA 1
ATOM 643 C C . TYR A 1 82 ? 21.633 4.816 -6.701 1.00 80.38 82 TYR A C 1
ATOM 645 O O . TYR A 1 82 ? 22.396 3.911 -7.044 1.00 80.38 82 TYR A O 1
ATOM 653 N N . VAL A 1 83 ? 22.005 6.099 -6.762 1.00 83.50 83 VAL A N 1
ATOM 654 C CA . VAL A 1 83 ? 23.325 6.513 -7.252 1.00 83.50 83 VAL A CA 1
ATOM 655 C C . VAL A 1 83 ? 24.445 6.056 -6.311 1.00 83.50 83 VAL A C 1
ATOM 657 O O . VAL A 1 83 ? 25.513 5.673 -6.782 1.00 83.50 83 VAL A O 1
ATOM 660 N N . GLU A 1 84 ? 24.215 6.080 -4.998 1.00 81.19 84 GLU A N 1
ATOM 661 C CA . GLU A 1 84 ? 25.193 5.639 -3.994 1.00 81.19 84 GLU A CA 1
ATOM 662 C C . GLU A 1 84 ? 25.445 4.142 -4.021 1.00 81.19 84 GLU A C 1
ATOM 664 O O . GLU A 1 84 ? 26.593 3.724 -3.878 1.00 81.19 84 GLU A O 1
ATOM 669 N N . ALA A 1 85 ? 24.397 3.352 -4.242 1.00 71.94 85 ALA A N 1
ATOM 670 C CA . ALA A 1 85 ? 24.509 1.906 -4.342 1.00 71.94 85 ALA A CA 1
ATOM 671 C C . ALA A 1 85 ? 25.119 1.453 -5.682 1.00 71.94 85 ALA A C 1
ATOM 673 O O . ALA A 1 85 ? 25.861 0.475 -5.720 1.00 71.94 85 ALA A O 1
ATOM 674 N N . GLY A 1 86 ? 24.814 2.154 -6.781 1.00 67.56 86 GLY A N 1
ATOM 675 C CA . GLY A 1 86 ? 25.090 1.672 -8.139 1.00 67.56 86 GLY A CA 1
ATOM 676 C C . GLY A 1 86 ? 26.333 2.228 -8.843 1.00 67.56 86 GLY A C 1
ATOM 677 O O . GLY A 1 86 ? 26.683 1.719 -9.907 1.00 67.56 86 GLY A O 1
ATOM 678 N N . TYR A 1 87 ? 26.996 3.269 -8.317 1.00 73.62 87 TYR A N 1
ATOM 679 C CA . TYR A 1 87 ? 28.082 3.967 -9.026 1.00 73.62 87 TYR A CA 1
ATOM 680 C C . TYR A 1 87 ? 29.343 4.151 -8.180 1.00 73.62 87 TYR A C 1
ATOM 682 O O . TYR A 1 87 ? 29.297 4.398 -6.977 1.00 73.62 87 TYR A O 1
ATOM 690 N N . THR A 1 88 ? 30.507 4.115 -8.836 1.00 77.56 88 THR A N 1
ATOM 691 C CA . THR A 1 88 ? 31.781 4.429 -8.176 1.00 77.56 88 THR A CA 1
ATOM 692 C C . THR A 1 88 ? 31.939 5.942 -7.975 1.00 77.56 88 THR A C 1
ATOM 694 O O . THR A 1 88 ? 31.437 6.719 -8.791 1.00 77.56 88 THR A O 1
ATOM 697 N N . PRO A 1 89 ? 32.683 6.403 -6.948 1.00 75.38 89 PRO A N 1
ATOM 698 C CA . PRO A 1 89 ? 32.847 7.833 -6.664 1.00 75.38 89 PRO A CA 1
ATOM 699 C C . PRO A 1 89 ? 33.318 8.686 -7.852 1.00 75.38 89 PRO A C 1
ATOM 701 O O . PRO A 1 89 ? 32.904 9.833 -7.969 1.00 75.38 89 PRO A O 1
ATOM 704 N N . ASP A 1 90 ? 34.138 8.128 -8.747 1.00 73.56 90 ASP A N 1
ATOM 705 C CA . ASP A 1 90 ? 34.685 8.843 -9.910 1.00 73.56 90 ASP A CA 1
ATOM 706 C C . ASP A 1 90 ? 33.720 8.914 -11.109 1.00 73.56 90 ASP A C 1
ATOM 708 O O . ASP A 1 90 ? 33.933 9.700 -12.032 1.00 73.56 90 ASP A O 1
ATOM 712 N N . SER A 1 91 ? 32.673 8.082 -11.125 1.00 73.44 91 SER A N 1
ATOM 713 C CA . SER A 1 91 ? 31.693 7.988 -12.220 1.00 73.44 91 SER A CA 1
ATOM 714 C C . SER A 1 91 ? 30.268 8.362 -11.805 1.00 73.44 91 SER A C 1
ATOM 716 O O . SER A 1 91 ? 29.392 8.457 -12.667 1.00 73.44 91 SER A O 1
ATOM 718 N N . ARG A 1 92 ? 30.030 8.598 -10.507 1.00 82.56 92 ARG A N 1
ATOM 719 C CA . ARG A 1 92 ? 28.702 8.910 -9.982 1.00 82.56 92 ARG A CA 1
ATOM 720 C C . ARG A 1 92 ? 28.234 10.308 -10.401 1.00 82.56 92 ARG A C 1
ATOM 722 O O . ARG A 1 92 ? 29.010 11.264 -10.325 1.00 82.56 92 ARG A O 1
ATOM 729 N N . PRO A 1 93 ? 26.955 10.457 -10.769 1.00 82.00 93 PRO A N 1
ATOM 730 C CA . PRO A 1 93 ? 26.291 11.754 -10.780 1.00 82.00 93 PRO A CA 1
ATOM 731 C C . PRO A 1 93 ? 26.411 12.441 -9.409 1.00 82.00 93 PRO A C 1
ATOM 733 O O . PRO A 1 93 ? 26.216 11.807 -8.368 1.00 82.00 93 PRO A O 1
ATOM 736 N N . ASP A 1 94 ? 26.745 13.730 -9.405 1.00 80.38 94 ASP A N 1
ATOM 737 C CA . ASP A 1 94 ? 27.027 14.544 -8.211 1.00 80.38 94 ASP A CA 1
ATOM 738 C C . ASP A 1 94 ? 25.972 15.639 -7.962 1.00 80.38 94 ASP A C 1
ATOM 740 O O . ASP A 1 94 ? 26.118 16.466 -7.060 1.00 80.38 94 ASP A O 1
ATOM 744 N N . GLY A 1 95 ? 24.872 15.622 -8.718 1.00 79.31 95 GLY A N 1
ATOM 745 C CA . GLY A 1 95 ? 23.720 16.488 -8.503 1.00 79.31 95 GLY A CA 1
ATOM 746 C C . GLY A 1 95 ? 22.413 15.900 -9.026 1.00 79.31 95 GLY A C 1
ATOM 747 O O . GLY A 1 95 ? 22.362 14.794 -9.565 1.00 79.31 95 GLY A O 1
ATOM 748 N N . TYR A 1 96 ? 21.345 16.687 -8.896 1.00 85.38 96 TYR A N 1
ATOM 749 C CA . TYR A 1 96 ? 20.048 16.404 -9.502 1.00 85.38 96 TYR A CA 1
ATOM 750 C C . TYR A 1 96 ? 19.510 17.632 -10.243 1.00 85.38 96 TYR A C 1
ATOM 752 O O . TYR A 1 96 ? 19.801 18.772 -9.874 1.00 85.38 96 TYR A O 1
ATOM 760 N N . ALA A 1 97 ? 18.693 17.398 -11.266 1.00 80.88 97 ALA A N 1
ATOM 761 C CA . ALA A 1 97 ? 17.847 18.416 -11.879 1.00 80.88 97 ALA A CA 1
ATOM 762 C C . ALA A 1 97 ? 16.379 18.037 -11.694 1.00 80.88 97 ALA A C 1
ATOM 764 O O . ALA A 1 97 ? 15.999 16.888 -11.908 1.00 80.88 97 ALA A O 1
ATOM 765 N N . GLN A 1 98 ? 15.560 19.010 -11.296 1.00 84.19 98 GLN A N 1
ATOM 766 C CA . GLN A 1 98 ? 14.111 18.853 -11.265 1.00 84.19 98 GLN A CA 1
ATOM 767 C C . GLN A 1 98 ? 13.540 19.151 -12.657 1.00 84.19 98 GLN A C 1
ATOM 769 O O . GLN A 1 98 ? 13.905 20.153 -13.269 1.00 84.19 98 GLN A O 1
ATOM 774 N N . THR A 1 99 ? 12.635 18.304 -13.134 1.00 83.75 99 THR A N 1
ATOM 775 C CA . THR A 1 99 ? 11.968 18.408 -14.437 1.00 83.75 99 THR A CA 1
ATOM 776 C C . THR A 1 99 ? 10.508 17.940 -14.338 1.00 83.75 99 THR A C 1
ATOM 778 O O . THR A 1 99 ? 10.011 17.648 -13.245 1.00 83.75 99 THR A O 1
ATOM 781 N N . SER A 1 100 ? 9.804 17.899 -15.467 1.00 84.62 100 SER A N 1
ATOM 782 C CA . SER A 1 100 ? 8.465 17.325 -15.608 1.00 84.62 100 SER A CA 1
ATOM 783 C C . SER A 1 100 ? 8.440 16.301 -16.741 1.00 84.62 100 SER A C 1
ATOM 785 O O . SER A 1 100 ? 9.286 16.329 -17.636 1.00 84.62 100 SER A O 1
ATOM 787 N N . TYR A 1 101 ? 7.431 15.428 -16.744 1.00 87.31 101 TYR A N 1
ATOM 788 C CA . TYR A 1 101 ? 7.208 14.506 -17.857 1.00 87.31 101 TYR A CA 1
ATOM 789 C C . TYR A 1 101 ? 7.089 15.233 -19.210 1.00 87.31 101 TYR A C 1
ATOM 791 O O . TYR A 1 101 ? 7.671 14.797 -20.198 1.00 87.31 101 TYR A O 1
ATOM 799 N N . GLU A 1 102 ? 6.386 16.370 -19.260 1.00 82.69 102 GLU A N 1
ATOM 800 C CA . GLU A 1 102 ? 6.220 17.156 -20.493 1.00 82.69 102 GLU A CA 1
ATOM 801 C C . GLU A 1 102 ? 7.570 17.632 -21.054 1.00 82.69 102 GLU A C 1
ATOM 803 O O . GLU A 1 102 ? 7.823 17.540 -22.257 1.00 82.69 102 GLU A O 1
ATOM 808 N N . GLU A 1 103 ? 8.461 18.111 -20.183 1.00 79.94 103 GLU A N 1
ATOM 809 C CA . GLU A 1 103 ? 9.791 18.563 -20.584 1.00 79.94 103 GLU A CA 1
ATOM 810 C C . GLU A 1 103 ? 10.671 17.392 -21.043 1.00 79.94 103 GLU A C 1
ATOM 812 O O . GLU A 1 103 ? 11.349 17.513 -22.066 1.00 79.94 103 GLU A O 1
ATOM 817 N N . LEU A 1 104 ? 10.608 16.252 -20.345 1.00 86.00 104 LEU A N 1
ATOM 818 C CA . LEU A 1 104 ? 11.289 15.012 -20.728 1.00 86.00 104 LEU A CA 1
ATOM 819 C C . LEU A 1 104 ? 10.839 14.519 -22.104 1.00 86.00 104 LEU A C 1
ATOM 821 O O . LEU A 1 104 ? 11.672 14.287 -22.979 1.00 86.00 104 LEU A O 1
ATOM 825 N N . ALA A 1 105 ? 9.528 14.412 -22.321 1.00 81.94 105 ALA A N 1
ATOM 826 C CA . ALA A 1 105 ? 8.961 13.936 -23.574 1.00 81.94 105 ALA A CA 1
ATOM 827 C C . ALA A 1 105 ? 9.331 14.851 -24.751 1.00 81.94 105 ALA A C 1
ATOM 829 O O . ALA A 1 105 ? 9.637 14.354 -25.835 1.00 81.94 105 ALA A O 1
ATOM 830 N N . ALA A 1 106 ? 9.355 16.172 -24.537 1.00 79.12 106 ALA A N 1
ATOM 831 C CA . ALA A 1 106 ? 9.677 17.155 -25.570 1.00 79.12 106 ALA A CA 1
ATOM 832 C C . ALA A 1 106 ? 11.180 17.281 -25.872 1.00 79.12 106 ALA A C 1
ATOM 834 O O . ALA A 1 106 ? 11.546 17.650 -26.989 1.00 79.12 106 ALA A O 1
ATOM 835 N N . ARG A 1 107 ? 12.052 17.036 -24.884 1.00 76.62 107 ARG A N 1
ATOM 836 C CA . ARG A 1 107 ? 13.506 17.270 -24.984 1.00 76.62 107 ARG A CA 1
ATOM 837 C C . ARG A 1 107 ? 14.345 15.993 -24.992 1.00 76.62 107 ARG A C 1
ATOM 839 O O . ARG A 1 107 ? 15.569 16.087 -24.897 1.00 76.62 107 ARG A O 1
ATOM 846 N N . ARG A 1 108 ? 13.715 14.820 -25.096 1.00 76.31 108 ARG A N 1
ATOM 847 C CA . ARG A 1 108 ? 14.411 13.527 -25.108 1.00 76.31 108 ARG A CA 1
ATOM 848 C C . ARG A 1 108 ? 15.515 13.488 -26.182 1.00 76.31 108 ARG A C 1
ATOM 850 O O . ARG A 1 108 ? 15.249 13.879 -27.320 1.00 76.31 108 ARG A O 1
ATOM 857 N N . PRO A 1 109 ? 16.739 13.038 -25.844 1.00 69.00 109 PRO A N 1
ATOM 858 C CA . PRO A 1 109 ? 17.847 12.9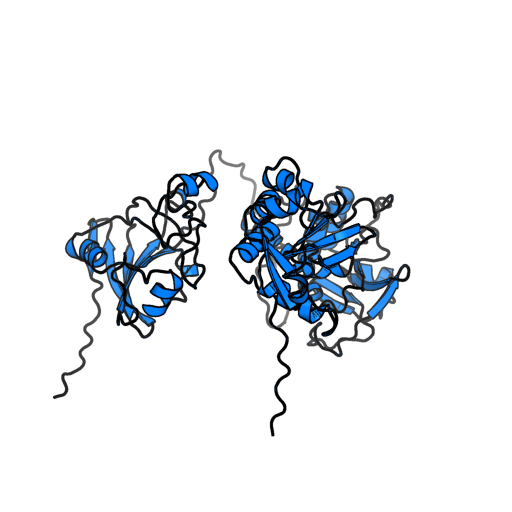96 -26.800 1.00 69.00 109 PRO A CA 1
ATOM 859 C C . PRO A 1 109 ? 17.624 12.019 -27.955 1.00 69.00 109 PRO A C 1
ATOM 861 O O . PRO A 1 109 ? 17.918 12.359 -29.097 1.00 69.00 109 PRO A O 1
ATOM 864 N N . GLU A 1 110 ? 17.078 10.839 -27.655 1.00 74.62 110 GLU A N 1
ATOM 865 C CA . GLU A 1 110 ? 16.785 9.789 -28.629 1.00 74.62 110 GLU A CA 1
ATOM 866 C C . GLU A 1 110 ? 15.305 9.381 -28.520 1.00 74.62 110 GLU A C 1
ATOM 868 O O . GLU A 1 110 ? 14.771 9.275 -27.411 1.00 74.62 110 GLU A O 1
ATOM 873 N N . PRO A 1 111 ? 14.608 9.162 -29.647 1.00 73.75 111 PRO A N 1
ATOM 874 C CA . PRO A 1 111 ? 13.176 8.876 -29.648 1.00 73.75 111 PRO A CA 1
ATOM 875 C C . PRO A 1 111 ? 12.815 7.465 -29.170 1.00 73.75 111 PRO A C 1
ATOM 877 O O . PRO A 1 111 ? 11.664 7.264 -28.804 1.00 73.75 111 PRO A O 1
ATOM 880 N N . GLU A 1 112 ? 13.767 6.527 -29.178 1.00 77.38 112 GLU A N 1
ATOM 881 C CA . GLU A 1 112 ? 13.573 5.115 -28.793 1.00 77.38 112 GLU A CA 1
ATOM 882 C C . GLU A 1 112 ? 13.897 4.839 -27.315 1.00 77.38 112 GLU A C 1
ATOM 884 O O . GLU A 1 112 ? 13.866 3.696 -26.868 1.00 77.38 112 GLU A O 1
ATOM 889 N N . TRP A 1 113 ? 14.265 5.870 -26.551 1.00 81.25 113 TRP A N 1
ATOM 890 C CA . TRP A 1 113 ? 14.580 5.700 -25.138 1.00 81.25 113 TRP A CA 1
ATOM 891 C C . TRP A 1 113 ? 13.333 5.493 -24.289 1.00 81.25 113 TRP A C 1
ATOM 893 O O . TRP A 1 113 ? 12.309 6.158 -24.459 1.00 81.25 113 TRP A O 1
ATOM 903 N N . ARG A 1 114 ? 13.488 4.617 -23.301 1.00 83.06 114 ARG A N 1
ATOM 904 C CA . ARG A 1 114 ? 12.484 4.304 -22.286 1.00 83.06 114 ARG A CA 1
ATOM 905 C C . ARG A 1 114 ? 12.752 5.076 -21.000 1.00 83.06 114 ARG A C 1
ATOM 907 O O . ARG A 1 114 ? 13.824 5.652 -20.824 1.00 83.06 114 ARG A O 1
ATOM 914 N N . LEU A 1 115 ? 11.793 5.086 -20.085 1.00 84.25 115 LEU A N 1
ATOM 915 C CA . LEU A 1 115 ? 11.990 5.531 -18.709 1.00 84.25 115 LEU A CA 1
ATOM 916 C C . LEU A 1 115 ? 12.198 4.322 -17.810 1.00 84.25 115 LEU A C 1
ATOM 918 O O . LEU A 1 115 ? 11.431 3.368 -17.879 1.00 84.25 115 LEU A O 1
ATOM 922 N N . ALA A 1 116 ? 13.193 4.414 -16.936 1.00 81.31 116 ALA A N 1
ATOM 923 C CA . ALA A 1 116 ? 13.255 3.630 -15.711 1.00 81.31 116 ALA A CA 1
ATOM 924 C C . ALA A 1 116 ? 12.863 4.559 -14.559 1.00 81.31 116 ALA A C 1
ATOM 926 O O . ALA A 1 116 ? 13.641 5.434 -14.167 1.00 81.31 116 ALA A O 1
ATOM 927 N N . ILE A 1 117 ? 11.635 4.410 -14.075 1.00 85.69 117 ILE A N 1
ATOM 928 C CA . ILE A 1 117 ? 11.048 5.200 -12.995 1.00 85.69 117 ILE A CA 1
ATOM 929 C C . ILE A 1 117 ? 11.412 4.525 -11.679 1.00 85.69 117 ILE A C 1
ATOM 931 O O . ILE A 1 117 ? 11.131 3.348 -11.515 1.00 85.69 117 ILE A O 1
ATOM 935 N N . ASN A 1 118 ? 12.044 5.258 -10.759 1.00 81.00 118 ASN A N 1
ATOM 936 C CA . ASN A 1 118 ? 12.458 4.784 -9.431 1.00 81.00 118 ASN A CA 1
ATOM 937 C C . ASN A 1 118 ? 13.144 3.398 -9.418 1.00 81.00 118 ASN A C 1
ATOM 939 O O . ASN A 1 118 ? 12.841 2.608 -8.531 1.00 81.00 118 ASN A O 1
ATOM 943 N N . PRO A 1 119 ? 14.064 3.091 -10.353 1.00 71.88 119 PRO A N 1
ATOM 944 C CA . PRO A 1 119 ? 14.599 1.740 -10.544 1.00 71.88 119 PRO A CA 1
ATOM 945 C C . PRO A 1 119 ? 15.119 1.122 -9.243 1.00 71.88 119 PRO A C 1
ATOM 947 O O . PRO A 1 119 ? 15.855 1.778 -8.500 1.00 71.88 119 PRO A O 1
ATOM 950 N N . GLY A 1 120 ? 14.767 -0.142 -8.990 1.00 63.44 120 GLY A N 1
ATOM 951 C CA . GLY A 1 120 ? 15.207 -0.875 -7.797 1.00 63.44 120 GLY A CA 1
ATOM 952 C C . GLY A 1 120 ? 14.514 -0.440 -6.502 1.00 63.44 120 GLY A C 1
ATOM 953 O O . GLY A 1 120 ? 15.039 -0.668 -5.413 1.00 63.44 120 GLY A O 1
ATOM 954 N N . GLN A 1 121 ? 13.364 0.229 -6.604 1.00 71.81 121 GLN A N 1
ATOM 955 C CA . GLN A 1 121 ? 12.489 0.540 -5.475 1.00 71.81 121 GLN A CA 1
ATOM 956 C C . GLN A 1 121 ? 11.159 -0.204 -5.637 1.00 71.81 121 GLN A C 1
ATOM 958 O O . GLN A 1 121 ? 10.770 -0.476 -6.765 1.00 71.81 121 GLN A O 1
ATOM 963 N N . PRO A 1 122 ? 10.389 -0.426 -4.555 1.00 60.88 122 PRO A N 1
ATOM 964 C CA . PRO A 1 122 ? 9.056 -1.045 -4.616 1.00 60.88 122 PRO A CA 1
ATOM 965 C C . PRO A 1 122 ? 8.020 -0.315 -5.482 1.00 60.88 122 PRO A C 1
ATOM 967 O O . PRO A 1 122 ? 6.891 -0.769 -5.604 1.00 60.88 122 PRO A O 1
ATOM 970 N N . ILE A 1 123 ? 8.373 0.856 -6.012 1.00 66.50 123 ILE A N 1
ATOM 971 C CA . ILE A 1 123 ? 7.524 1.674 -6.874 1.00 66.50 123 ILE A CA 1
ATOM 972 C C . ILE A 1 123 ? 8.110 1.844 -8.274 1.00 66.50 123 ILE A C 1
ATOM 974 O O . ILE A 1 123 ? 7.830 2.854 -8.933 1.00 66.50 123 ILE A O 1
ATOM 978 N N . ASP A 1 124 ? 8.990 0.935 -8.688 1.00 70.88 124 ASP A N 1
ATOM 979 C CA . ASP A 1 124 ? 9.674 1.038 -9.963 1.00 70.88 124 ASP A CA 1
ATOM 980 C C . ASP A 1 124 ? 8.783 0.677 -11.159 1.00 70.88 124 ASP A C 1
ATOM 982 O O . ASP A 1 124 ? 7.748 0.027 -11.037 1.00 70.88 124 ASP A O 1
ATOM 986 N N . ALA A 1 125 ? 9.133 1.216 -12.327 1.00 68.88 125 ALA A N 1
ATOM 987 C CA . ALA A 1 125 ? 8.465 0.900 -13.586 1.00 68.88 125 ALA A CA 1
ATOM 988 C C . ALA A 1 125 ? 9.382 1.181 -14.781 1.00 68.88 125 ALA A C 1
ATOM 990 O O . ALA A 1 125 ? 10.119 2.171 -14.798 1.00 68.88 125 ALA A O 1
ATOM 991 N N . TYR A 1 126 ? 9.282 0.347 -15.819 1.00 71.81 126 TYR A N 1
ATOM 992 C CA . TYR A 1 126 ? 10.069 0.455 -17.050 1.00 71.81 126 TYR A CA 1
ATOM 993 C C . TYR A 1 126 ? 9.128 0.601 -18.239 1.00 71.81 126 TYR A C 1
ATOM 995 O O . TYR A 1 126 ? 8.415 -0.336 -18.590 1.00 71.81 126 TYR A O 1
ATOM 1003 N N . VAL A 1 127 ? 9.073 1.792 -18.836 1.00 73.00 127 VAL A N 1
ATOM 1004 C CA . VAL A 1 127 ? 8.021 2.127 -19.810 1.00 73.00 127 VAL A CA 1
ATOM 1005 C C . VAL A 1 127 ? 8.537 2.966 -20.965 1.00 73.00 127 VAL A C 1
ATOM 1007 O O . VAL A 1 127 ? 9.485 3.735 -20.825 1.00 73.00 127 VAL A O 1
ATOM 1010 N N . GLU A 1 128 ? 7.868 2.875 -22.110 1.00 79.19 128 GLU A N 1
ATOM 1011 C CA . GLU A 1 128 ? 8.082 3.816 -23.210 1.00 79.19 128 GLU A CA 1
ATOM 1012 C C . GLU A 1 128 ? 7.698 5.237 -22.783 1.00 79.19 128 GLU A C 1
ATOM 1014 O O . GLU A 1 128 ? 6.637 5.442 -22.186 1.00 79.19 128 GLU A O 1
ATOM 1019 N N . ILE A 1 129 ? 8.528 6.230 -23.129 1.00 82.75 129 ILE A N 1
ATOM 1020 C CA . ILE A 1 129 ? 8.282 7.632 -22.751 1.00 82.75 129 ILE A CA 1
ATOM 1021 C C . ILE A 1 129 ? 6.889 8.070 -23.215 1.00 82.75 129 ILE A C 1
ATOM 1023 O O . ILE A 1 129 ? 6.113 8.571 -22.412 1.00 82.75 129 ILE A O 1
ATOM 1027 N N . ASP A 1 130 ? 6.541 7.837 -24.483 1.00 79.12 130 ASP A N 1
ATOM 1028 C CA . ASP A 1 130 ? 5.261 8.294 -25.041 1.00 79.12 130 ASP A CA 1
ATOM 1029 C C . ASP A 1 130 ? 4.047 7.545 -24.453 1.00 79.12 130 ASP A C 1
ATOM 1031 O O . ASP A 1 130 ? 2.927 8.059 -24.472 1.00 79.12 130 ASP A O 1
ATOM 1035 N N . ALA A 1 131 ? 4.253 6.354 -23.883 1.00 73.38 131 ALA A N 1
ATOM 1036 C CA . ALA A 1 131 ? 3.183 5.536 -23.322 1.00 73.38 131 ALA A CA 1
ATOM 1037 C C . ALA A 1 131 ? 2.678 6.071 -21.969 1.00 73.38 131 ALA A C 1
ATOM 1039 O O . ALA A 1 131 ? 1.504 5.898 -21.650 1.00 73.38 131 ALA A O 1
ATOM 1040 N N . VAL A 1 132 ? 3.506 6.798 -21.210 1.00 76.88 132 VAL A N 1
ATOM 1041 C CA . VAL A 1 132 ? 3.134 7.365 -19.898 1.00 76.88 132 VAL A CA 1
ATOM 1042 C C . VAL A 1 132 ? 1.886 8.244 -19.984 1.00 76.88 132 VAL A C 1
ATOM 1044 O O . VAL A 1 132 ? 0.975 8.102 -19.172 1.00 76.88 132 VAL A O 1
ATOM 1047 N N . MET A 1 133 ? 1.808 9.148 -20.968 1.00 73.00 133 MET A N 1
ATOM 1048 C CA . MET A 1 133 ? 0.647 10.039 -21.091 1.00 73.00 133 MET A CA 1
ATOM 1049 C C . MET A 1 133 ? -0.606 9.288 -21.538 1.00 73.00 133 MET A C 1
ATOM 1051 O O . MET A 1 133 ? -1.693 9.555 -21.032 1.00 73.00 133 MET A O 1
ATOM 1055 N N . HIS A 1 134 ? -0.460 8.324 -22.447 1.00 60.16 134 HIS A N 1
ATOM 1056 C CA . HIS A 1 134 ? -1.572 7.471 -22.858 1.00 60.16 134 HIS A CA 1
ATOM 1057 C C . HIS A 1 134 ? -2.098 6.637 -21.681 1.00 60.16 134 HIS A C 1
ATOM 1059 O O . HIS A 1 134 ? -3.310 6.541 -21.500 1.00 60.16 134 HIS A O 1
ATOM 1065 N N . ALA A 1 135 ? -1.215 6.124 -20.822 1.00 59.25 135 ALA A N 1
ATOM 1066 C CA . ALA A 1 135 ? -1.603 5.408 -19.612 1.00 59.25 135 ALA A CA 1
ATOM 1067 C C . ALA A 1 135 ? -2.268 6.322 -18.573 1.00 59.25 135 ALA A C 1
ATOM 1069 O O . ALA A 1 135 ? -3.313 5.982 -18.023 1.00 59.25 135 ALA A O 1
ATOM 1070 N N . ALA A 1 136 ? -1.747 7.535 -18.373 1.00 67.12 136 ALA A N 1
ATOM 1071 C CA . ALA A 1 136 ? -2.341 8.526 -17.476 1.00 67.12 136 ALA A CA 1
ATOM 1072 C C . ALA A 1 136 ? -3.762 8.950 -17.908 1.00 67.12 136 ALA A C 1
ATOM 1074 O O . ALA A 1 136 ? -4.661 9.159 -17.081 1.00 67.12 136 ALA A O 1
ATOM 1075 N N . LEU A 1 137 ? -3.989 9.063 -19.218 1.00 62.25 137 LEU A N 1
ATOM 1076 C CA . LEU A 1 137 ? -5.300 9.361 -19.801 1.00 62.25 137 LEU A CA 1
ATOM 1077 C C . LEU A 1 137 ? -6.239 8.146 -19.804 1.00 62.25 137 LEU A C 1
ATOM 1079 O O . LEU A 1 137 ? -7.453 8.328 -19.882 1.00 62.25 137 LEU A O 1
ATOM 1083 N N . GLY A 1 138 ? -5.702 6.938 -19.613 1.00 54.59 138 GLY A N 1
ATOM 1084 C CA . GLY A 1 138 ? -6.448 5.680 -19.681 1.00 54.59 138 GLY A CA 1
ATOM 1085 C C . GLY A 1 138 ? -6.696 5.201 -21.113 1.00 54.59 138 GLY A C 1
ATOM 1086 O O . GLY A 1 138 ? -7.559 4.356 -21.328 1.00 54.59 138 GLY A O 1
ATOM 1087 N N . ASP A 1 139 ? -5.963 5.741 -22.092 1.00 54.84 139 ASP A N 1
ATOM 1088 C CA . ASP A 1 139 ? -6.018 5.314 -23.496 1.00 54.84 139 ASP A CA 1
ATOM 1089 C C . ASP A 1 139 ? -5.439 3.902 -23.675 1.00 54.84 139 ASP A C 1
ATOM 1091 O O . ASP A 1 139 ? -5.862 3.150 -24.553 1.00 54.84 139 ASP A O 1
ATOM 1095 N N . ILE A 1 140 ? -4.448 3.564 -22.849 1.00 45.56 140 ILE A N 1
ATOM 1096 C CA . ILE A 1 140 ? -3.811 2.251 -22.762 1.00 45.56 140 ILE A CA 1
ATOM 1097 C C . ILE A 1 140 ? -3.694 1.873 -21.287 1.00 45.56 140 ILE A C 1
ATOM 1099 O O . ILE A 1 140 ? -3.514 2.744 -20.438 1.00 45.56 140 ILE A O 1
ATOM 1103 N N . GLN A 1 141 ? -3.774 0.587 -20.969 1.00 52.31 141 GLN A N 1
ATOM 1104 C CA . GLN A 1 141 ? -3.354 0.102 -19.660 1.00 52.31 141 GLN A CA 1
ATOM 1105 C C . GLN A 1 141 ? -1.917 -0.380 -19.788 1.00 52.31 141 GLN A C 1
ATOM 1107 O O . GLN A 1 141 ? -1.626 -1.214 -20.641 1.00 52.31 141 GLN A O 1
ATOM 1112 N N . ILE A 1 142 ? -1.022 0.207 -18.992 1.00 49.44 142 ILE A N 1
ATOM 1113 C CA . ILE A 1 142 ? 0.333 -0.310 -18.832 1.00 49.44 142 ILE A CA 1
ATOM 1114 C C . ILE A 1 142 ? 0.336 -1.074 -17.511 1.00 49.44 142 ILE A C 1
ATOM 1116 O O . ILE A 1 142 ? 0.189 -0.462 -16.453 1.00 49.44 142 ILE A O 1
ATOM 1120 N N . PRO A 1 143 ? 0.463 -2.388 -17.549 1.00 45.50 143 PRO A N 1
ATOM 1121 C CA . PRO A 1 143 ? 0.506 -3.200 -16.349 1.00 45.50 143 PRO A CA 1
ATOM 1122 C C . PRO A 1 143 ? 1.736 -2.828 -15.533 1.00 45.50 143 PRO A C 1
ATOM 1124 O O . PRO A 1 143 ? 2.844 -2.695 -16.056 1.00 45.50 143 PRO A O 1
ATOM 1127 N N . LEU A 1 144 ? 1.517 -2.595 -14.248 1.00 49.34 144 LEU A N 1
ATOM 1128 C CA . LEU A 1 144 ? 2.565 -2.199 -13.329 1.00 49.34 144 LEU A CA 1
ATOM 1129 C C . LEU A 1 144 ? 3.152 -3.455 -12.694 1.00 49.34 144 LEU A C 1
ATOM 1131 O O . LEU A 1 144 ? 2.527 -4.007 -11.803 1.00 49.34 144 LEU A O 1
ATOM 1135 N N . ALA A 1 145 ? 4.299 -3.926 -13.190 1.00 40.88 145 ALA A N 1
ATOM 1136 C CA . ALA A 1 145 ? 5.031 -5.116 -12.721 1.00 40.88 145 ALA A CA 1
ATOM 1137 C C . ALA A 1 145 ? 4.246 -6.456 -12.627 1.00 40.88 145 ALA A C 1
ATOM 1139 O O . ALA A 1 145 ? 4.879 -7.499 -12.512 1.00 40.88 145 ALA A O 1
ATOM 1140 N N . ASP A 1 146 ? 2.927 -6.460 -12.836 1.00 35.16 146 ASP A N 1
ATOM 1141 C CA . ASP A 1 146 ? 2.052 -7.637 -12.949 1.00 35.16 146 ASP A CA 1
ATOM 1142 C C . ASP A 1 146 ? 1.926 -8.191 -14.389 1.00 35.16 146 ASP A C 1
ATOM 1144 O O . ASP A 1 146 ? 1.250 -9.189 -14.608 1.00 35.16 146 ASP A O 1
ATOM 1148 N N . GLU A 1 147 ? 2.612 -7.620 -15.392 1.00 34.06 147 GLU A N 1
ATOM 1149 C CA . GLU A 1 147 ? 2.791 -8.271 -16.720 1.00 34.06 147 GLU A CA 1
ATOM 1150 C C . GLU A 1 147 ? 4.262 -8.540 -17.079 1.00 34.06 147 GLU A C 1
ATOM 1152 O O . GLU A 1 147 ? 4.585 -8.796 -18.239 1.00 34.06 147 GLU A O 1
ATOM 1157 N N . LEU A 1 148 ? 5.185 -8.520 -16.112 1.00 34.38 148 LEU A N 1
ATOM 1158 C CA . LEU A 1 148 ? 6.510 -9.118 -16.345 1.00 34.38 148 LEU A CA 1
ATOM 1159 C C . LEU A 1 148 ? 6.496 -10.648 -16.193 1.00 34.38 148 LEU A C 1
ATOM 1161 O O . LEU A 1 148 ? 7.467 -11.300 -16.566 1.00 34.38 148 LEU A O 1
ATOM 1165 N N . ILE A 1 149 ? 5.372 -11.237 -15.766 1.00 38.12 149 ILE A N 1
ATOM 1166 C CA . ILE A 1 149 ? 5.097 -12.651 -16.025 1.00 38.12 149 ILE A CA 1
ATOM 1167 C C . ILE A 1 149 ? 4.755 -12.765 -17.509 1.00 38.12 149 ILE A C 1
ATOM 1169 O O . ILE A 1 149 ? 3.632 -12.461 -17.895 1.00 38.12 149 ILE A O 1
ATOM 1173 N N . ASP A 1 150 ? 5.697 -13.207 -18.342 1.00 31.58 150 ASP A N 1
ATOM 1174 C CA . ASP A 1 150 ? 5.388 -13.640 -19.706 1.00 31.58 150 ASP A CA 1
ATOM 1175 C C . ASP A 1 150 ? 4.444 -14.862 -19.644 1.00 31.58 150 ASP A C 1
ATOM 1177 O O . ASP A 1 150 ? 4.902 -15.979 -19.369 1.00 31.58 150 ASP A O 1
ATOM 1181 N N . PRO A 1 151 ? 3.133 -14.732 -19.942 1.00 35.69 151 PRO A N 1
ATOM 1182 C CA . PRO A 1 151 ? 2.228 -15.877 -19.968 1.00 35.69 151 PRO A CA 1
ATOM 1183 C C . PRO A 1 151 ? 2.516 -16.787 -21.174 1.00 35.69 151 PRO A C 1
ATOM 1185 O O . PRO A 1 151 ? 1.963 -17.884 -21.267 1.00 35.69 151 PRO A O 1
ATOM 1188 N N . ALA A 1 152 ? 3.355 -16.342 -22.119 1.00 32.03 152 ALA A N 1
ATOM 1189 C CA . ALA A 1 152 ? 3.817 -17.112 -23.266 1.00 32.03 152 ALA A CA 1
ATOM 1190 C C . ALA A 1 152 ? 5.137 -17.866 -23.006 1.00 32.03 152 ALA A C 1
ATOM 1192 O O . ALA A 1 152 ? 5.504 -18.713 -23.825 1.00 32.03 152 ALA A O 1
ATOM 1193 N N . GLY A 1 153 ? 5.795 -17.647 -21.859 1.00 32.84 153 GLY A N 1
ATOM 1194 C CA . GLY A 1 153 ? 6.944 -18.438 -21.406 1.00 32.84 153 GLY A CA 1
ATOM 1195 C C . GLY A 1 153 ? 6.556 -19.854 -20.965 1.00 32.84 153 GLY A C 1
ATOM 1196 O O . GLY A 1 153 ? 7.348 -20.790 -21.080 1.00 32.84 153 GLY A O 1
ATOM 1197 N N . VAL A 1 154 ? 5.292 -20.059 -20.574 1.00 37.09 154 VAL A N 1
ATOM 1198 C CA . VAL A 1 154 ? 4.705 -21.397 -20.444 1.00 37.09 154 VAL A CA 1
ATOM 1199 C C . VAL A 1 154 ? 4.268 -21.865 -21.834 1.00 37.09 154 VAL A C 1
ATOM 1201 O O . VAL A 1 154 ? 3.089 -21.834 -22.197 1.00 37.09 154 VAL A O 1
ATOM 1204 N N . GLY A 1 155 ? 5.236 -22.301 -22.643 1.00 34.53 155 GLY A N 1
ATOM 1205 C CA . GLY A 1 155 ? 4.946 -23.088 -23.843 1.00 34.53 155 GLY A CA 1
ATOM 1206 C C . GLY A 1 155 ? 3.974 -24.227 -23.510 1.00 34.53 155 GLY A C 1
ATOM 1207 O O . GLY A 1 155 ? 4.013 -24.727 -22.391 1.00 34.53 155 GLY A O 1
ATOM 1208 N N . GLU A 1 156 ? 3.080 -24.582 -24.450 1.00 41.09 156 GLU A N 1
ATOM 1209 C CA . GLU A 1 156 ? 2.054 -25.646 -24.359 1.00 41.09 156 GLU A CA 1
ATOM 1210 C C . GLU A 1 156 ? 2.113 -26.483 -23.066 1.00 41.09 156 GLU A C 1
ATOM 1212 O O . GLU A 1 156 ? 2.670 -27.582 -23.045 1.00 41.09 156 GLU A O 1
ATOM 1217 N N . ARG A 1 157 ? 1.550 -25.957 -21.965 1.00 53.38 157 ARG A N 1
ATOM 1218 C CA . ARG A 1 157 ? 1.517 -26.702 -20.706 1.00 53.38 157 ARG A CA 1
ATOM 1219 C C . ARG A 1 157 ? 0.772 -28.005 -20.953 1.00 53.38 157 ARG A C 1
ATOM 1221 O O . ARG A 1 157 ? -0.346 -27.992 -21.481 1.00 53.38 157 ARG A O 1
ATOM 1228 N N . ALA A 1 158 ? 1.387 -29.124 -20.581 1.00 54.53 158 ALA A N 1
ATOM 1229 C CA . ALA A 1 158 ? 0.727 -30.413 -20.680 1.00 54.53 158 ALA A CA 1
ATOM 1230 C C . ALA A 1 158 ? -0.587 -30.362 -19.875 1.00 54.53 158 ALA A C 1
ATOM 1232 O O . ALA A 1 158 ? -0.588 -29.857 -18.748 1.00 54.53 158 ALA A O 1
ATOM 1233 N N . PRO A 1 159 ? -1.714 -30.838 -20.435 1.00 68.69 159 PRO A N 1
ATOM 1234 C CA . PRO A 1 159 ? -2.965 -30.879 -19.696 1.00 68.69 159 PRO A CA 1
ATOM 1235 C C . PRO A 1 159 ? -2.783 -31.718 -18.431 1.00 68.69 159 PRO A C 1
ATOM 1237 O O . PRO A 1 159 ? -2.145 -32.775 -18.474 1.00 68.69 159 PRO A O 1
ATOM 1240 N N . ILE A 1 160 ? -3.359 -31.248 -17.323 1.00 74.50 160 ILE A N 1
ATOM 1241 C CA . ILE A 1 160 ? -3.332 -31.971 -16.051 1.00 74.50 160 ILE A CA 1
ATOM 1242 C C . ILE A 1 160 ? -3.945 -33.367 -16.282 1.00 74.50 160 ILE A C 1
ATOM 1244 O O . ILE A 1 160 ? -5.060 -33.457 -16.814 1.00 74.50 160 ILE A O 1
ATOM 1248 N N . PRO A 1 161 ? -3.227 -34.463 -15.964 1.00 78.38 161 PRO A N 1
ATOM 1249 C CA . PRO A 1 161 ? -3.737 -35.816 -16.149 1.00 78.38 161 PRO A CA 1
ATOM 1250 C C . PRO A 1 161 ? -5.045 -36.032 -15.384 1.00 78.38 161 PRO A C 1
ATOM 1252 O O . PRO A 1 161 ? -5.180 -35.605 -14.244 1.00 78.38 161 PRO A O 1
ATOM 1255 N N . ALA A 1 162 ? -6.007 -36.733 -15.989 1.00 76.38 162 ALA A N 1
ATOM 1256 C CA . ALA A 1 162 ? -7.321 -36.966 -15.377 1.00 76.38 162 ALA A CA 1
ATOM 1257 C C . ALA A 1 162 ? -7.276 -37.838 -14.104 1.00 76.38 162 ALA A C 1
ATOM 1259 O O . ALA A 1 162 ? -8.265 -37.930 -13.383 1.00 76.38 162 ALA A O 1
ATOM 1260 N N . ASP A 1 163 ? -6.160 -38.525 -13.867 1.00 83.94 163 ASP A N 1
ATOM 1261 C CA . ASP A 1 163 ? -5.864 -39.318 -12.677 1.00 83.94 163 ASP A CA 1
ATOM 1262 C C . ASP A 1 163 ? -4.996 -38.571 -11.652 1.00 83.94 163 ASP A C 1
ATOM 1264 O O . ASP A 1 163 ? -4.619 -39.159 -10.636 1.00 83.94 163 ASP A O 1
ATOM 1268 N N . PHE A 1 164 ? -4.696 -37.288 -11.880 1.00 85.44 164 PHE A N 1
ATOM 1269 C CA . PHE A 1 164 ? -4.115 -36.429 -10.857 1.00 85.44 164 PHE A CA 1
ATOM 1270 C C . PHE A 1 164 ? -5.073 -36.321 -9.665 1.00 85.44 164 PHE A C 1
ATOM 1272 O O . PHE A 1 164 ? -6.283 -36.160 -9.820 1.00 85.44 164 PHE A O 1
ATOM 1279 N N . VAL A 1 165 ? -4.525 -36.437 -8.455 1.00 88.69 165 VAL A N 1
ATOM 1280 C CA . VAL A 1 165 ? -5.291 -36.326 -7.211 1.00 88.69 165 VAL A CA 1
ATOM 1281 C C . VAL A 1 165 ? -4.614 -35.285 -6.323 1.00 88.69 165 VAL A C 1
ATOM 1283 O O . VAL A 1 165 ? -3.504 -35.552 -5.848 1.00 88.69 165 VAL A O 1
ATOM 1286 N N . PRO A 1 166 ? -5.255 -34.129 -6.069 1.00 85.56 166 PRO A N 1
ATOM 1287 C CA . PRO A 1 166 ? -4.776 -33.154 -5.096 1.00 85.56 166 PRO A CA 1
ATOM 1288 C C . PRO A 1 166 ? -4.647 -33.766 -3.701 1.00 85.56 166 PRO A C 1
ATOM 1290 O O . PRO A 1 166 ? -5.585 -34.406 -3.213 1.00 85.56 166 PRO A O 1
ATOM 1293 N N . ALA A 1 167 ? -3.512 -33.547 -3.037 1.00 83.75 167 ALA A N 1
ATOM 1294 C CA . ALA A 1 167 ? -3.275 -34.061 -1.688 1.00 83.75 167 ALA A CA 1
ATOM 1295 C C . ALA A 1 167 ? -4.017 -33.256 -0.605 1.00 83.75 167 ALA A C 1
ATOM 1297 O O . ALA A 1 167 ? -4.336 -33.787 0.459 1.00 83.75 167 ALA A O 1
ATOM 1298 N N . ASN A 1 168 ? -4.296 -31.977 -0.869 1.00 78.75 168 ASN A N 1
ATOM 1299 C CA . ASN A 1 168 ? -4.979 -31.059 0.040 1.00 78.75 168 ASN A CA 1
ATOM 1300 C C . ASN A 1 168 ? -5.806 -30.012 -0.732 1.00 78.75 168 ASN A C 1
ATOM 1302 O O . ASN A 1 168 ? -5.949 -30.081 -1.954 1.00 78.75 168 ASN A O 1
ATOM 1306 N N . GLU A 1 169 ? -6.413 -29.077 -0.003 1.00 72.69 169 GLU A N 1
ATOM 1307 C CA . GLU A 1 169 ? -7.252 -28.019 -0.577 1.00 72.69 169 GLU A CA 1
ATOM 1308 C C . GLU A 1 169 ? -6.462 -27.003 -1.396 1.00 72.69 169 GLU A C 1
ATOM 1310 O O . GLU A 1 169 ? -6.934 -26.621 -2.464 1.00 72.69 169 GLU A O 1
ATOM 1315 N N . ALA A 1 170 ? -5.249 -26.644 -0.963 1.00 75.25 170 ALA A N 1
ATOM 1316 C CA . ALA A 1 170 ? -4.372 -25.758 -1.724 1.00 75.25 170 ALA A CA 1
ATOM 1317 C C . ALA A 1 170 ? -4.060 -26.350 -3.107 1.00 75.25 170 ALA A C 1
ATOM 1319 O O . ALA A 1 170 ? -4.266 -25.692 -4.120 1.00 75.25 170 ALA A O 1
ATOM 1320 N N . GLU A 1 171 ? -3.678 -27.630 -3.181 1.00 86.06 171 GLU A N 1
ATOM 1321 C CA . GLU A 1 171 ? -3.439 -28.314 -4.460 1.00 86.06 171 GLU A CA 1
ATOM 1322 C C . GLU A 1 171 ? -4.686 -28.367 -5.346 1.00 86.06 171 GLU A C 1
ATOM 1324 O O . GLU A 1 171 ? -4.567 -28.283 -6.564 1.00 86.06 171 GLU A O 1
ATOM 1329 N N . ARG A 1 172 ? -5.883 -28.480 -4.756 1.00 78.25 172 ARG A N 1
ATOM 1330 C CA . ARG A 1 172 ? -7.148 -28.498 -5.505 1.00 78.25 172 ARG A CA 1
ATOM 1331 C C . ARG A 1 172 ? -7.483 -27.124 -6.080 1.00 78.25 172 ARG A C 1
ATOM 1333 O O . ARG A 1 172 ? -7.977 -27.039 -7.200 1.00 78.25 172 ARG A O 1
ATOM 1340 N N . ALA A 1 173 ? -7.219 -26.059 -5.329 1.00 70.75 173 ALA A N 1
ATOM 1341 C CA . ALA A 1 173 ? -7.404 -24.691 -5.798 1.00 70.75 173 ALA A CA 1
ATOM 1342 C C . ALA A 1 173 ? -6.364 -24.318 -6.871 1.00 70.75 173 ALA A C 1
ATOM 1344 O O . ALA A 1 173 ? -6.730 -23.754 -7.900 1.00 70.75 173 ALA A O 1
ATOM 1345 N N . ILE A 1 174 ? -5.106 -24.743 -6.706 1.00 76.69 174 ILE A N 1
ATOM 1346 C CA . ILE A 1 174 ? -4.062 -24.608 -7.734 1.00 76.69 174 ILE A CA 1
ATOM 1347 C C . ILE A 1 174 ? -4.454 -25.376 -8.999 1.00 76.69 174 ILE A C 1
ATOM 1349 O O . ILE A 1 174 ? -4.416 -24.820 -10.093 1.00 76.69 174 ILE A O 1
ATOM 1353 N N . GLU A 1 175 ? -4.875 -26.638 -8.871 1.00 79.88 175 GLU A N 1
ATOM 1354 C CA . GLU A 1 175 ? -5.374 -27.434 -9.996 1.00 79.88 175 GLU A CA 1
ATOM 1355 C C . GLU A 1 175 ? -6.518 -26.712 -10.715 1.00 79.88 175 GLU A C 1
ATOM 1357 O O . GLU A 1 175 ? -6.478 -26.564 -11.936 1.00 79.88 175 GLU A O 1
ATOM 1362 N N . TYR A 1 176 ? -7.511 -26.223 -9.967 1.00 74.06 176 TYR A N 1
ATOM 1363 C CA . TYR A 1 176 ? -8.641 -25.488 -10.524 1.00 74.06 176 TYR A CA 1
ATOM 1364 C C . TYR A 1 176 ? -8.182 -24.256 -11.309 1.00 74.06 176 TYR A C 1
ATOM 1366 O O . TYR A 1 176 ? -8.588 -24.105 -12.464 1.00 74.06 176 TYR A O 1
ATOM 1374 N N . GLY A 1 177 ? -7.317 -23.424 -10.720 1.00 68.69 177 GLY A N 1
ATOM 1375 C CA . GLY A 1 177 ? -6.772 -22.236 -11.373 1.00 68.69 177 GLY A CA 1
ATOM 1376 C C . GLY A 1 177 ? -6.043 -22.588 -12.669 1.00 68.69 177 GLY A C 1
ATOM 1377 O O . GLY A 1 177 ? -6.323 -22.032 -13.729 1.00 68.69 177 GLY A O 1
ATOM 1378 N N . LEU A 1 178 ? -5.203 -23.623 -12.646 1.00 73.75 178 LEU A N 1
ATOM 13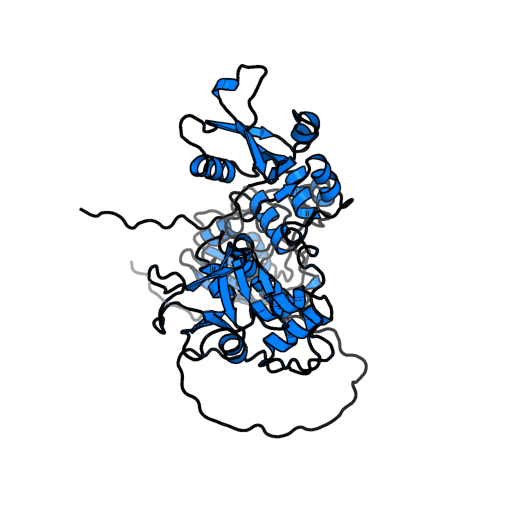79 C CA . LEU A 1 178 ? -4.469 -24.068 -13.832 1.00 73.75 178 LEU A CA 1
ATOM 1380 C C . LEU A 1 178 ? -5.373 -24.658 -14.924 1.00 73.75 178 LEU A C 1
ATOM 1382 O O . LEU A 1 178 ? -5.176 -24.361 -16.104 1.00 73.75 178 LEU A O 1
ATOM 1386 N N . VAL A 1 179 ? -6.380 -25.460 -14.564 1.00 73.19 179 VAL A N 1
ATOM 1387 C CA . VAL A 1 179 ? -7.348 -26.032 -15.518 1.00 73.19 179 VAL A CA 1
ATOM 1388 C C . VAL A 1 179 ? -8.170 -24.934 -16.195 1.00 73.19 179 VAL A C 1
ATOM 1390 O O . VAL A 1 179 ? -8.404 -24.997 -17.405 1.00 73.19 179 VAL A O 1
ATOM 1393 N N . HIS A 1 180 ? -8.592 -23.925 -15.433 1.00 69.06 180 HIS A N 1
ATOM 1394 C CA . HIS A 1 180 ? -9.445 -22.839 -15.921 1.00 69.06 180 HIS A CA 1
ATOM 1395 C C . HIS A 1 180 ? -8.657 -21.648 -16.476 1.00 69.06 180 HIS A C 1
ATOM 1397 O O . HIS A 1 180 ? -9.268 -20.732 -17.023 1.00 69.06 180 HIS A O 1
ATOM 1403 N N . ARG A 1 181 ? -7.317 -21.701 -16.419 1.00 62.56 181 ARG A N 1
ATOM 1404 C CA . ARG A 1 181 ? -6.402 -20.606 -16.791 1.00 62.56 181 ARG A CA 1
ATOM 1405 C C . ARG A 1 181 ? -6.648 -19.331 -15.979 1.00 62.56 181 ARG A C 1
ATOM 1407 O O . ARG A 1 181 ? -6.495 -18.229 -16.494 1.00 62.56 181 ARG A O 1
ATOM 1414 N N . ASP A 1 182 ? -7.026 -19.522 -14.726 1.00 65.00 182 ASP A N 1
ATOM 1415 C CA . ASP A 1 182 ? -7.203 -18.495 -13.714 1.00 65.00 182 ASP A CA 1
ATOM 1416 C C . ASP A 1 182 ? -6.007 -18.575 -12.756 1.00 65.00 182 ASP A C 1
ATOM 1418 O O . ASP A 1 182 ? -5.990 -19.341 -11.789 1.00 65.00 182 ASP A O 1
ATOM 1422 N N . ILE A 1 183 ? -4.928 -17.890 -13.137 1.00 60.38 183 ILE A N 1
ATOM 1423 C CA . ILE A 1 183 ? -3.643 -17.962 -12.432 1.00 60.38 183 ILE A CA 1
ATOM 1424 C C . ILE A 1 1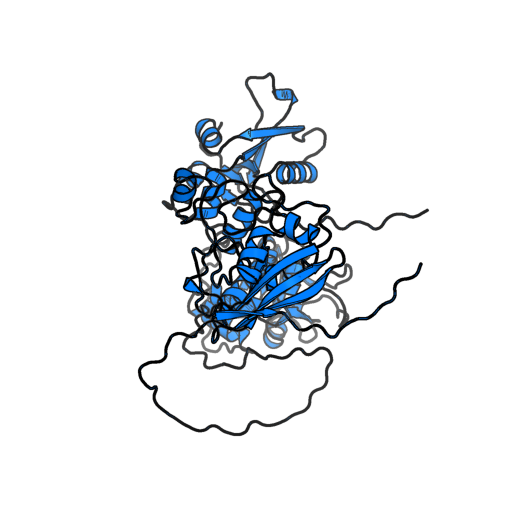83 ? -3.745 -17.280 -11.065 1.00 60.38 183 ILE A C 1
ATOM 1426 O O . ILE A 1 183 ? -3.129 -17.763 -10.117 1.00 60.38 183 ILE A O 1
ATOM 1430 N N . ASP A 1 184 ? -4.584 -16.253 -10.937 1.00 64.69 184 ASP A N 1
ATOM 1431 C CA . ASP A 1 184 ? -4.805 -15.541 -9.680 1.00 64.69 184 ASP A CA 1
ATOM 1432 C C . ASP A 1 184 ? -5.336 -16.490 -8.606 1.00 64.69 184 ASP A C 1
ATOM 1434 O O . ASP A 1 184 ? -4.821 -16.509 -7.494 1.00 64.69 184 ASP A O 1
ATOM 1438 N N . VAL A 1 185 ? -6.261 -17.391 -8.961 1.00 69.06 185 VAL A N 1
ATOM 1439 C CA . VAL A 1 185 ? -6.749 -18.434 -8.041 1.00 69.06 185 VAL A CA 1
ATOM 1440 C C . VAL A 1 185 ? -5.632 -19.388 -7.603 1.00 69.06 185 VAL A C 1
ATOM 1442 O O . VAL A 1 185 ? -5.598 -19.815 -6.447 1.00 69.06 185 VAL A O 1
ATOM 1445 N N . ALA A 1 186 ? -4.702 -19.731 -8.498 1.00 65.62 186 ALA A N 1
ATOM 1446 C CA . ALA A 1 186 ? -3.578 -20.601 -8.156 1.00 65.62 186 ALA A CA 1
ATOM 1447 C C . ALA A 1 186 ? -2.549 -19.897 -7.256 1.00 65.62 186 ALA A C 1
ATOM 1449 O O . ALA A 1 186 ? -2.035 -20.513 -6.322 1.00 65.62 186 ALA A O 1
ATOM 1450 N N . ILE A 1 187 ? -2.269 -18.615 -7.503 1.00 69.69 187 ILE A N 1
ATOM 1451 C CA . ILE A 1 187 ? -1.370 -17.807 -6.672 1.00 69.69 187 ILE A CA 1
ATOM 1452 C C . ILE A 1 187 ? -2.011 -17.526 -5.307 1.00 69.69 187 ILE A C 1
ATOM 1454 O O . ILE A 1 187 ? -1.357 -17.706 -4.281 1.00 69.69 187 ILE A O 1
ATOM 1458 N N . ASP A 1 188 ? -3.303 -17.198 -5.268 1.00 72.69 188 ASP A N 1
ATOM 1459 C CA . ASP A 1 188 ? -4.052 -16.991 -4.028 1.00 72.69 188 ASP A CA 1
ATOM 1460 C C . ASP A 1 188 ? -4.023 -18.245 -3.149 1.00 72.69 188 ASP A C 1
ATOM 1462 O O . ASP A 1 188 ? -3.734 -18.173 -1.953 1.00 72.69 188 ASP A O 1
ATOM 1466 N N . ALA A 1 189 ? -4.231 -19.415 -3.761 1.00 75.31 189 ALA A N 1
ATOM 1467 C CA . ALA A 1 189 ? -4.126 -20.702 -3.087 1.00 75.31 189 ALA A CA 1
ATOM 1468 C C . ALA A 1 189 ? -2.720 -20.972 -2.530 1.00 75.31 189 ALA A C 1
ATOM 1470 O O . ALA A 1 189 ? -2.590 -21.552 -1.453 1.00 75.31 189 ALA A O 1
ATOM 1471 N N . LEU A 1 190 ? -1.669 -20.556 -3.240 1.00 78.88 190 LEU A N 1
ATOM 1472 C CA . LEU A 1 190 ? -0.284 -20.704 -2.794 1.00 78.88 190 LEU A CA 1
ATOM 1473 C C . LEU A 1 190 ? 0.074 -19.774 -1.634 1.00 78.88 190 LEU A C 1
ATOM 1475 O O . LEU A 1 190 ? 0.782 -20.183 -0.715 1.00 78.88 190 LEU A O 1
ATOM 1479 N N . VAL A 1 191 ? -0.419 -18.539 -1.659 1.00 70.19 191 VAL A N 1
ATOM 1480 C CA . VAL A 1 191 ? -0.168 -17.534 -0.620 1.00 70.19 191 VAL A CA 1
ATOM 1481 C C . VAL A 1 191 ? -0.706 -17.975 0.740 1.00 70.19 191 VAL A C 1
ATOM 1483 O O . VAL A 1 191 ? -0.048 -17.766 1.763 1.00 70.19 191 VAL A O 1
ATOM 1486 N N . VAL A 1 192 ? -1.881 -18.608 0.756 1.00 66.88 192 VAL A N 1
ATOM 1487 C CA . VAL A 1 192 ? -2.515 -19.107 1.987 1.00 66.88 192 VAL A CA 1
ATOM 1488 C C . VAL A 1 192 ? -2.038 -20.501 2.396 1.00 66.88 192 VAL A C 1
ATOM 1490 O O . VAL A 1 192 ? -2.367 -20.957 3.491 1.00 66.88 192 VAL A O 1
ATOM 1493 N N . ALA A 1 193 ? -1.283 -21.193 1.541 1.00 73.81 193 ALA A N 1
ATOM 1494 C CA . ALA A 1 193 ? -0.842 -22.553 1.807 1.00 73.81 193 ALA A CA 1
ATOM 1495 C C . ALA A 1 193 ? 0.301 -22.609 2.829 1.00 73.81 193 ALA A C 1
ATOM 1497 O O . ALA A 1 193 ? 1.280 -21.855 2.770 1.00 73.81 193 ALA A O 1
ATOM 1498 N N . ASP A 1 194 ? 0.223 -23.611 3.704 1.00 78.44 194 ASP A N 1
ATOM 1499 C CA . ASP A 1 194 ? 1.416 -24.159 4.334 1.00 78.44 194 ASP A CA 1
ATOM 1500 C C . ASP A 1 194 ? 2.232 -24.905 3.273 1.00 78.44 194 ASP A C 1
ATOM 1502 O O . ASP A 1 194 ? 1.708 -25.714 2.499 1.00 78.44 194 ASP A O 1
ATOM 1506 N N . VAL A 1 195 ? 3.532 -24.639 3.246 1.00 89.06 195 VAL A N 1
ATOM 1507 C CA . VAL A 1 195 ? 4.466 -25.203 2.277 1.00 89.06 195 VAL A CA 1
ATOM 1508 C C . VAL A 1 195 ? 5.663 -25.844 2.968 1.00 89.06 195 VAL A C 1
ATOM 1510 O O . VAL A 1 195 ? 6.038 -25.500 4.089 1.00 89.06 195 VAL A O 1
ATOM 1513 N N . LEU A 1 196 ? 6.281 -26.788 2.273 1.00 92.19 196 LEU A N 1
ATOM 1514 C CA . LEU A 1 196 ? 7.482 -27.500 2.677 1.00 92.19 196 LEU A CA 1
ATOM 1515 C C . LEU A 1 196 ? 8.637 -27.050 1.785 1.00 92.19 196 LEU A C 1
ATOM 1517 O O . LEU A 1 196 ? 8.636 -27.333 0.590 1.00 92.19 196 LEU A O 1
ATOM 1521 N N . VAL A 1 197 ? 9.624 -26.369 2.358 1.00 94.00 197 VAL A N 1
ATOM 1522 C CA . VAL A 1 197 ? 10.860 -26.004 1.650 1.00 94.00 197 VAL A CA 1
ATOM 1523 C C . VAL A 1 197 ? 11.839 -27.164 1.794 1.00 94.00 197 VAL A C 1
ATOM 1525 O O . VAL A 1 197 ? 12.093 -27.594 2.921 1.00 94.00 197 VAL A O 1
ATOM 1528 N N . ALA A 1 198 ? 12.376 -27.686 0.690 1.00 92.56 198 ALA A N 1
ATOM 1529 C CA . ALA A 1 198 ? 13.435 -28.693 0.760 1.00 92.56 198 ALA A CA 1
ATOM 1530 C C . ALA A 1 198 ? 14.718 -28.068 1.330 1.00 92.56 198 ALA A C 1
ATOM 1532 O O . ALA A 1 198 ? 15.107 -26.966 0.935 1.00 92.56 198 ALA A O 1
ATOM 1533 N N . THR A 1 199 ? 15.364 -28.751 2.274 1.00 94.88 199 THR A N 1
ATOM 1534 C CA . THR A 1 199 ? 16.571 -28.253 2.943 1.00 94.88 199 THR A CA 1
ATOM 1535 C C . THR A 1 199 ? 17.713 -29.257 2.855 1.00 94.88 199 THR A C 1
ATOM 1537 O O . THR A 1 199 ? 17.515 -30.468 2.936 1.00 94.88 199 THR A O 1
ATOM 1540 N N . ALA A 1 200 ? 18.943 -28.746 2.743 1.00 91.81 200 ALA A N 1
ATOM 1541 C CA . ALA A 1 200 ? 20.133 -29.578 2.567 1.00 91.81 200 ALA A CA 1
ATOM 1542 C C . ALA A 1 200 ? 20.395 -30.467 3.796 1.00 91.81 200 ALA A C 1
ATOM 1544 O O . ALA A 1 200 ? 20.909 -31.580 3.686 1.00 91.81 200 ALA A O 1
ATOM 1545 N N . GLU A 1 201 ? 20.012 -29.973 4.974 1.00 91.81 201 GLU A N 1
ATOM 1546 C CA . GLU A 1 201 ? 20.079 -30.672 6.252 1.00 91.81 201 GLU A CA 1
ATOM 1547 C C . GLU A 1 201 ? 18.800 -30.419 7.060 1.00 91.81 201 GLU A C 1
ATOM 1549 O O . GLU A 1 201 ? 18.001 -29.533 6.744 1.00 91.81 201 GLU A O 1
ATOM 1554 N N . GLN A 1 202 ? 18.593 -31.194 8.128 1.00 89.62 202 GLN A N 1
ATOM 1555 C CA . GLN A 1 202 ? 17.464 -30.988 9.031 1.00 89.62 202 GLN A CA 1
ATOM 1556 C C . GLN A 1 202 ? 17.626 -29.663 9.787 1.00 89.62 202 GLN A C 1
ATOM 1558 O O . GLN A 1 202 ? 18.415 -29.567 10.729 1.00 89.62 202 GLN A O 1
ATOM 1563 N N . ALA A 1 203 ? 16.839 -28.659 9.404 1.00 81.44 203 ALA A N 1
ATOM 1564 C CA . ALA A 1 203 ? 16.769 -27.392 10.118 1.00 81.44 203 ALA A CA 1
ATOM 1565 C C . ALA A 1 203 ? 16.225 -27.579 11.547 1.00 81.44 203 ALA A C 1
ATOM 1567 O O . ALA A 1 203 ? 15.420 -28.481 11.827 1.00 81.44 203 ALA A O 1
ATOM 1568 N N . ARG A 1 204 ? 16.664 -26.711 12.469 1.00 78.94 204 ARG A N 1
ATOM 1569 C CA . ARG A 1 204 ? 16.136 -26.696 13.841 1.00 78.94 204 ARG A CA 1
ATOM 1570 C C . ARG A 1 204 ? 14.654 -26.292 13.809 1.00 78.94 204 ARG A C 1
ATOM 1572 O O . ARG A 1 204 ? 14.308 -25.399 13.042 1.00 78.94 204 ARG A O 1
ATOM 1579 N N . PRO A 1 205 ? 13.782 -26.874 14.653 1.00 64.25 205 PRO A N 1
ATOM 1580 C CA . PRO A 1 205 ? 12.357 -26.525 14.665 1.00 64.25 205 PRO A CA 1
ATOM 1581 C C . PRO A 1 205 ? 12.057 -25.044 14.946 1.00 64.25 205 PRO A C 1
ATOM 1583 O O . PRO A 1 205 ? 10.983 -24.569 14.602 1.00 64.25 205 PRO A O 1
ATOM 1586 N N . ASP A 1 206 ? 12.980 -24.335 15.598 1.00 60.97 206 ASP A N 1
ATOM 1587 C CA . ASP A 1 206 ? 12.894 -22.917 15.952 1.00 60.97 206 ASP A CA 1
ATOM 1588 C C . ASP A 1 206 ? 13.770 -22.008 15.072 1.00 60.97 206 ASP A C 1
ATOM 1590 O O . ASP A 1 206 ? 13.848 -20.812 15.344 1.00 60.97 206 ASP A O 1
ATOM 1594 N N . ALA A 1 207 ? 14.438 -22.556 14.048 1.00 60.41 207 ALA A N 1
ATOM 1595 C CA . ALA A 1 207 ? 15.244 -21.766 13.119 1.00 60.41 207 ALA A CA 1
ATOM 1596 C C . ALA A 1 207 ? 14.352 -20.793 12.343 1.00 60.41 207 ALA A C 1
ATOM 1598 O O . ALA A 1 207 ? 13.285 -21.186 11.867 1.00 60.41 207 ALA A O 1
ATOM 1599 N N . ALA A 1 208 ? 14.792 -19.547 12.194 1.00 62.72 208 ALA A N 1
ATOM 1600 C CA . ALA A 1 208 ? 14.168 -18.614 11.268 1.00 62.72 208 ALA A CA 1
ATOM 1601 C C . ALA A 1 208 ? 14.747 -18.826 9.863 1.00 62.72 208 ALA A C 1
ATOM 1603 O O . ALA A 1 208 ? 15.929 -19.118 9.714 1.00 62.72 208 ALA A O 1
ATOM 1604 N N . LEU A 1 209 ? 13.939 -18.625 8.818 1.00 62.12 209 LEU A N 1
ATOM 1605 C CA . LEU A 1 209 ? 14.428 -18.675 7.430 1.00 62.12 209 LEU A CA 1
ATOM 1606 C C . LEU A 1 209 ? 15.510 -17.611 7.153 1.00 62.12 209 LEU A C 1
ATOM 1608 O O . LEU A 1 209 ? 16.343 -17.789 6.274 1.00 62.12 209 LEU A O 1
ATOM 1612 N N . THR A 1 210 ? 15.506 -16.519 7.924 1.00 67.75 210 THR A N 1
ATOM 1613 C CA . THR A 1 210 ? 16.504 -15.441 7.875 1.00 67.75 210 THR A CA 1
ATOM 1614 C C . THR A 1 210 ? 17.787 -15.761 8.644 1.00 67.75 210 THR A C 1
ATOM 1616 O O . THR A 1 210 ? 18.701 -14.936 8.656 1.00 67.75 210 THR A O 1
ATOM 1619 N N . ASP A 1 211 ? 17.850 -16.895 9.352 1.00 66.88 211 ASP A N 1
ATOM 1620 C CA . ASP A 1 211 ? 19.061 -17.284 10.067 1.00 66.88 211 ASP A CA 1
ATOM 1621 C C . ASP A 1 211 ? 20.191 -17.521 9.045 1.00 66.88 211 ASP A C 1
ATOM 1623 O O . ASP A 1 211 ? 19.991 -18.228 8.055 1.00 66.88 211 ASP A O 1
ATOM 1627 N N . PRO A 1 212 ? 21.398 -16.964 9.258 1.00 72.31 212 PRO A N 1
ATOM 1628 C CA . PRO A 1 212 ? 22.495 -17.076 8.295 1.00 72.31 212 PRO A CA 1
ATOM 1629 C C . PRO A 1 212 ? 23.006 -18.515 8.125 1.00 72.31 212 PRO A C 1
ATOM 1631 O O . PRO A 1 212 ? 23.702 -18.809 7.157 1.00 72.31 212 PRO A O 1
ATOM 1634 N N . ASP A 1 213 ? 22.694 -19.404 9.071 1.00 83.25 213 ASP A N 1
ATOM 1635 C CA . ASP A 1 213 ? 22.990 -20.835 9.036 1.00 83.25 213 ASP A CA 1
ATOM 1636 C C . ASP A 1 213 ? 21.780 -21.694 8.625 1.00 83.25 213 ASP A C 1
ATOM 1638 O O . ASP A 1 213 ? 21.832 -22.919 8.758 1.00 83.25 213 ASP A O 1
ATOM 1642 N N . PHE A 1 214 ? 20.697 -21.089 8.115 1.00 84.19 214 PHE A N 1
ATOM 1643 C CA . PHE A 1 214 ? 19.564 -21.848 7.596 1.00 84.19 214 PHE A CA 1
ATOM 1644 C C . PHE A 1 214 ? 20.012 -22.726 6.406 1.00 84.19 214 PHE A C 1
ATOM 1646 O O . PHE A 1 214 ? 20.628 -22.217 5.464 1.00 84.19 214 PHE A O 1
ATOM 1653 N N . PRO A 1 215 ? 19.737 -24.046 6.420 1.00 91.88 215 PRO A N 1
ATOM 1654 C CA . PRO A 1 215 ? 20.307 -24.994 5.464 1.00 91.88 215 PRO A CA 1
ATOM 1655 C C . PRO A 1 215 ? 19.549 -24.994 4.126 1.00 91.88 215 PRO A C 1
ATOM 1657 O O . PRO A 1 215 ? 18.939 -25.996 3.744 1.00 91.88 215 PRO A O 1
ATOM 1660 N N . TRP A 1 216 ? 19.582 -23.869 3.411 1.00 88.88 216 TRP A N 1
ATOM 1661 C CA . TRP A 1 216 ? 19.003 -23.735 2.074 1.00 88.88 216 TRP A CA 1
ATOM 1662 C C . TRP A 1 216 ? 19.510 -24.831 1.131 1.00 88.88 216 TRP A C 1
ATOM 1664 O O . TRP A 1 216 ? 20.713 -25.090 1.047 1.00 88.88 216 TRP A O 1
ATOM 1674 N N . GLN A 1 217 ? 18.590 -25.465 0.404 1.00 89.88 217 GLN A N 1
ATOM 1675 C CA . GLN A 1 217 ? 18.924 -26.383 -0.680 1.00 89.88 217 GLN A CA 1
ATOM 1676 C C . GLN A 1 217 ? 18.752 -25.667 -2.016 1.00 89.88 217 GLN A C 1
ATOM 1678 O O . GLN A 1 217 ? 17.630 -25.388 -2.433 1.00 89.88 217 GLN A O 1
ATOM 1683 N N . LEU A 1 218 ? 19.874 -25.377 -2.673 1.00 90.19 218 LEU A N 1
ATOM 1684 C CA . LEU A 1 218 ? 19.902 -24.847 -4.031 1.00 90.19 218 LEU A CA 1
ATOM 1685 C C . LEU A 1 218 ? 20.105 -26.006 -5.006 1.00 90.19 218 LEU A C 1
ATOM 1687 O O . LEU A 1 218 ? 21.164 -26.636 -5.020 1.00 90.19 218 LEU A O 1
ATOM 1691 N N . GLU A 1 219 ? 19.088 -26.277 -5.811 1.00 83.56 219 GLU A N 1
ATOM 1692 C CA . GLU A 1 219 ? 19.170 -27.172 -6.960 1.00 83.56 219 GLU A CA 1
ATOM 1693 C C . GLU A 1 219 ? 19.533 -26.371 -8.212 1.00 83.56 219 GLU A C 1
ATOM 1695 O O . GLU A 1 219 ? 19.308 -25.167 -8.279 1.00 83.56 219 GLU A O 1
ATOM 1700 N N . SER A 1 220 ? 20.101 -27.024 -9.222 1.00 85.44 220 SER A N 1
ATOM 1701 C CA . SER A 1 220 ? 20.303 -26.404 -10.534 1.00 85.44 220 SER A CA 1
ATOM 1702 C C . SER A 1 220 ? 19.289 -26.992 -11.506 1.00 85.44 220 SER A C 1
ATOM 1704 O O . SER A 1 220 ? 19.354 -28.183 -11.818 1.00 85.44 220 SER A O 1
ATOM 1706 N N . ILE A 1 221 ? 18.338 -26.170 -11.947 1.00 76.94 221 ILE A N 1
ATOM 1707 C CA . ILE A 1 221 ? 17.268 -26.551 -12.874 1.00 76.94 221 ILE A CA 1
ATOM 1708 C C . ILE A 1 221 ? 17.394 -25.644 -14.088 1.00 76.94 221 ILE A C 1
ATOM 1710 O O . ILE A 1 221 ? 17.420 -24.430 -13.943 1.00 76.94 221 ILE A O 1
ATOM 1714 N N . ASP A 1 222 ? 17.561 -26.239 -15.269 1.00 76.50 222 ASP A N 1
ATOM 1715 C CA . ASP A 1 222 ? 17.826 -25.509 -16.517 1.00 76.50 222 ASP A CA 1
ATOM 1716 C C . ASP A 1 222 ? 18.966 -24.473 -16.397 1.00 76.50 222 ASP A C 1
ATOM 1718 O O . ASP A 1 222 ? 18.904 -23.380 -16.951 1.00 76.50 222 ASP A O 1
ATOM 1722 N N . ASP A 1 223 ? 20.027 -24.840 -15.666 1.00 81.94 223 ASP A N 1
ATOM 1723 C CA . ASP A 1 223 ? 21.190 -23.999 -15.338 1.00 81.94 223 ASP A CA 1
ATOM 1724 C C . ASP A 1 223 ? 20.884 -22.769 -14.448 1.00 81.94 223 ASP A C 1
ATOM 1726 O O . ASP A 1 223 ? 21.765 -21.934 -14.230 1.00 81.94 223 ASP A O 1
ATOM 1730 N N . ILE A 1 224 ? 19.684 -22.687 -13.860 1.00 78.81 224 ILE A N 1
ATOM 1731 C CA . ILE A 1 224 ? 19.256 -21.632 -12.929 1.00 78.81 224 ILE A CA 1
ATOM 1732 C C . ILE A 1 224 ? 19.278 -22.176 -11.487 1.00 78.81 224 ILE A C 1
ATOM 1734 O O . ILE A 1 224 ? 18.742 -23.264 -11.228 1.00 78.81 224 ILE A O 1
ATOM 1738 N N . PRO A 1 225 ? 19.906 -21.474 -10.521 1.00 87.62 225 PRO A N 1
ATOM 1739 C CA . PRO A 1 225 ? 19.841 -21.873 -9.119 1.00 87.62 225 PRO A CA 1
ATOM 1740 C C . PRO A 1 225 ? 18.391 -21.787 -8.635 1.00 87.62 225 PRO A C 1
ATOM 1742 O O . PRO A 1 225 ? 17.700 -20.814 -8.900 1.00 87.62 225 PRO A O 1
ATOM 1745 N N . SER A 1 226 ? 17.898 -22.829 -7.977 1.00 84.94 226 SER A N 1
ATOM 1746 C CA . SER A 1 226 ? 16.469 -23.010 -7.730 1.00 84.94 226 SER A CA 1
ATOM 1747 C C . SER A 1 226 ? 16.198 -23.566 -6.340 1.00 84.94 226 SER A C 1
ATOM 1749 O O . SER A 1 226 ? 16.848 -24.514 -5.896 1.00 84.94 226 SER A O 1
ATOM 1751 N N . ILE A 1 227 ? 15.188 -23.020 -5.669 1.00 93.94 227 ILE A N 1
ATOM 1752 C CA . ILE A 1 227 ? 14.692 -23.503 -4.379 1.00 93.94 227 ILE A CA 1
ATOM 1753 C C . ILE A 1 227 ? 13.372 -24.227 -4.620 1.00 93.94 227 ILE A C 1
ATOM 1755 O O . ILE A 1 227 ? 12.414 -23.656 -5.142 1.00 93.94 227 ILE A O 1
ATOM 1759 N N . CYS A 1 228 ? 13.324 -25.500 -4.228 1.00 92.69 228 CYS A N 1
ATOM 1760 C CA . CYS A 1 228 ? 12.148 -26.345 -4.407 1.00 92.69 228 CYS A CA 1
ATOM 1761 C C . CYS A 1 228 ? 11.225 -26.283 -3.185 1.00 92.69 228 CYS A C 1
ATOM 1763 O O . CYS A 1 228 ? 11.651 -26.494 -2.045 1.00 92.69 228 CYS A O 1
ATOM 1765 N N . VAL A 1 229 ? 9.943 -26.047 -3.442 1.00 94.81 229 VAL A N 1
ATOM 1766 C CA . VAL A 1 229 ? 8.891 -25.918 -2.436 1.00 94.81 229 VAL A CA 1
ATOM 1767 C C . VAL A 1 229 ? 7.723 -26.820 -2.792 1.00 94.81 229 VAL A C 1
ATOM 1769 O O . VAL A 1 229 ? 7.354 -26.958 -3.953 1.00 94.81 229 VAL A O 1
ATOM 1772 N N . PHE A 1 230 ? 7.123 -27.446 -1.789 1.00 93.56 230 PHE A N 1
ATOM 1773 C CA . PHE A 1 230 ? 6.066 -28.428 -1.985 1.00 93.56 230 PHE A CA 1
ATOM 1774 C C . PHE A 1 230 ? 4.854 -28.096 -1.128 1.00 93.56 230 PHE A C 1
ATOM 1776 O O . PHE A 1 230 ? 4.979 -27.817 0.060 1.00 93.56 230 PHE A O 1
ATOM 1783 N N . THR A 1 231 ? 3.662 -28.177 -1.704 1.00 91.38 231 THR A N 1
ATOM 1784 C CA . THR A 1 231 ? 2.400 -27.961 -0.978 1.00 91.38 231 THR A CA 1
ATOM 1785 C C . THR A 1 231 ? 1.977 -29.178 -0.160 1.00 91.38 231 THR A C 1
ATOM 1787 O O . THR A 1 231 ? 1.034 -29.098 0.620 1.00 91.38 231 THR A O 1
ATOM 1790 N N . SER A 1 232 ? 2.641 -30.327 -0.322 1.00 91.62 232 SER A N 1
ATOM 1791 C CA . SER A 1 232 ? 2.406 -31.515 0.497 1.00 91.62 232 SER A CA 1
ATOM 1792 C C . SER A 1 232 ? 3.622 -32.436 0.549 1.00 91.62 232 SER A C 1
ATOM 1794 O O . SER A 1 232 ? 4.466 -32.451 -0.350 1.00 91.62 232 SER A O 1
ATOM 1796 N N . GLN A 1 233 ? 3.673 -33.280 1.585 1.00 90.19 233 GLN A N 1
ATOM 1797 C CA . GLN A 1 233 ? 4.684 -34.335 1.686 1.00 90.19 233 GLN A CA 1
ATOM 1798 C C . GLN A 1 233 ? 4.608 -35.292 0.488 1.00 90.19 233 GLN A C 1
ATOM 1800 O O . GLN A 1 233 ? 5.634 -35.793 0.040 1.00 90.19 233 GLN A O 1
ATOM 1805 N N . GLN A 1 234 ? 3.403 -35.523 -0.049 1.00 90.38 234 GLN A N 1
ATOM 1806 C CA . GLN A 1 234 ? 3.211 -36.365 -1.224 1.00 90.38 234 GLN A CA 1
ATOM 1807 C C . GLN A 1 234 ? 4.011 -35.820 -2.416 1.00 90.38 234 GLN A C 1
ATOM 1809 O O . GLN A 1 234 ? 4.832 -36.562 -2.950 1.00 90.38 234 GLN A O 1
ATOM 1814 N N . ARG A 1 235 ? 3.849 -34.532 -2.766 1.00 92.62 235 ARG A N 1
ATOM 1815 C CA . ARG A 1 235 ? 4.575 -33.892 -3.885 1.00 92.62 235 ARG A CA 1
ATOM 1816 C C . ARG A 1 235 ? 6.085 -33.918 -3.688 1.00 92.62 235 ARG A C 1
ATOM 1818 O O . ARG A 1 235 ? 6.815 -34.214 -4.626 1.00 92.62 235 ARG A O 1
ATOM 1825 N N . LEU A 1 236 ? 6.550 -33.684 -2.460 1.00 90.75 236 LEU A N 1
ATOM 1826 C CA . LEU A 1 236 ? 7.975 -33.759 -2.136 1.00 90.75 236 LEU A CA 1
ATOM 1827 C C . LEU A 1 236 ? 8.539 -35.154 -2.435 1.00 90.75 236 LEU A C 1
ATOM 1829 O O . LEU A 1 236 ? 9.535 -35.283 -3.143 1.00 90.75 236 LEU A O 1
ATOM 1833 N N . THR A 1 237 ? 7.886 -36.207 -1.936 1.00 90.38 237 THR A N 1
ATOM 1834 C CA . THR A 1 237 ? 8.371 -37.592 -2.088 1.00 90.38 237 THR A CA 1
ATOM 1835 C C . THR A 1 237 ? 8.206 -38.176 -3.493 1.00 90.38 237 THR A C 1
ATOM 1837 O O . THR A 1 237 ? 8.761 -39.237 -3.780 1.00 90.38 237 THR A O 1
ATOM 1840 N N . GLU A 1 238 ? 7.441 -37.519 -4.370 1.00 86.69 238 GLU A N 1
ATOM 1841 C CA . GLU A 1 238 ? 7.310 -37.912 -5.778 1.00 86.69 238 GLU A CA 1
ATOM 1842 C C . GLU A 1 238 ? 8.590 -37.620 -6.575 1.00 86.69 238 GLU A C 1
ATOM 1844 O O . GLU A 1 238 ? 8.904 -38.365 -7.505 1.00 86.69 238 GLU A O 1
ATOM 1849 N N . VAL A 1 239 ? 9.340 -36.577 -6.199 1.00 85.31 239 VAL A N 1
ATOM 1850 C CA . VAL A 1 239 ? 10.533 -36.119 -6.935 1.00 85.31 239 VAL A CA 1
ATOM 1851 C C . VAL A 1 239 ? 11.820 -36.252 -6.130 1.00 85.31 239 VAL A C 1
ATOM 1853 O O . VAL A 1 239 ? 12.868 -36.565 -6.696 1.00 85.31 239 VAL A O 1
ATOM 1856 N N . LEU A 1 240 ? 11.756 -36.066 -4.812 1.00 86.44 240 LEU A N 1
ATOM 1857 C CA . LEU A 1 240 ? 12.912 -36.146 -3.924 1.00 86.44 240 LEU A CA 1
ATOM 1858 C C . LEU A 1 240 ? 12.884 -37.436 -3.085 1.00 86.44 240 LEU A C 1
ATOM 1860 O O . LEU A 1 240 ? 11.817 -38.010 -2.853 1.00 86.44 240 LEU A O 1
ATOM 1864 N N . PRO A 1 241 ? 14.049 -37.920 -2.606 1.00 88.50 241 PRO A N 1
ATOM 1865 C CA . PRO A 1 241 ? 14.111 -39.060 -1.697 1.00 88.50 241 PRO A CA 1
ATOM 1866 C C . PRO A 1 241 ? 13.162 -38.918 -0.488 1.00 88.50 241 PRO A C 1
ATOM 1868 O O . PRO A 1 241 ? 13.026 -37.823 0.053 1.00 88.50 241 PRO A O 1
ATOM 1871 N N . PRO A 1 242 ? 12.547 -40.012 0.005 1.00 82.25 242 PRO A N 1
ATOM 1872 C CA . PRO A 1 242 ? 11.600 -39.946 1.125 1.00 82.25 242 PRO A CA 1
ATOM 1873 C C . PRO A 1 242 ? 12.161 -39.352 2.422 1.00 82.25 242 PRO A C 1
ATOM 1875 O O . PRO A 1 242 ? 11.400 -38.826 3.229 1.00 82.25 242 PRO A O 1
ATOM 1878 N N . ASP A 1 243 ? 13.479 -39.447 2.609 1.00 87.06 243 ASP A N 1
ATOM 1879 C CA . ASP A 1 243 ? 14.193 -38.954 3.789 1.00 87.06 243 ASP A CA 1
ATOM 1880 C C . ASP A 1 243 ? 14.757 -37.532 3.593 1.00 87.06 243 ASP A C 1
ATOM 1882 O O . ASP A 1 243 ? 15.523 -37.064 4.436 1.00 87.06 243 ASP A O 1
ATOM 1886 N N . THR A 1 244 ? 14.430 -36.851 2.484 1.00 90.12 244 THR A N 1
ATOM 1887 C CA . THR A 1 244 ? 14.863 -35.468 2.244 1.00 90.12 244 THR A CA 1
ATOM 1888 C C . THR A 1 244 ? 14.325 -34.556 3.349 1.00 90.12 244 THR A C 1
ATOM 1890 O O . THR A 1 244 ? 13.106 -34.508 3.552 1.00 90.12 244 THR A O 1
ATOM 1893 N N . PRO A 1 245 ? 15.200 -33.826 4.064 1.00 91.94 245 PRO A N 1
ATOM 1894 C CA . PRO A 1 245 ? 14.770 -32.862 5.061 1.00 91.94 245 PRO A CA 1
ATOM 1895 C C . PRO A 1 245 ? 13.909 -31.766 4.433 1.00 91.94 245 PRO A C 1
ATOM 1897 O O . PRO A 1 245 ? 14.209 -31.247 3.358 1.00 91.94 245 PRO A O 1
ATOM 1900 N N . ALA A 1 246 ? 12.827 -31.420 5.121 1.00 90.06 246 ALA A N 1
ATOM 1901 C CA . ALA A 1 246 ? 11.928 -30.361 4.705 1.00 90.06 246 ALA A CA 1
ATOM 1902 C C . ALA A 1 246 ? 11.556 -29.493 5.902 1.00 90.06 246 ALA A C 1
ATOM 1904 O O . ALA A 1 246 ? 11.341 -30.001 7.009 1.00 90.06 246 ALA A O 1
ATOM 1905 N N . TYR A 1 247 ? 11.460 -28.189 5.672 1.00 85.81 247 TYR A N 1
ATOM 1906 C CA . TYR A 1 247 ? 11.078 -27.225 6.690 1.00 85.81 247 TYR A CA 1
ATOM 1907 C C . TYR A 1 247 ? 9.668 -26.678 6.406 1.00 85.81 247 TYR A C 1
ATOM 1909 O O . TYR A 1 247 ? 9.457 -26.080 5.346 1.00 85.81 247 TYR A O 1
ATOM 1917 N N . PRO A 1 248 ? 8.693 -26.883 7.317 1.00 78.69 248 PRO A N 1
ATOM 1918 C CA . PRO A 1 248 ? 7.344 -26.357 7.157 1.00 78.69 248 PRO A CA 1
ATOM 1919 C C . PRO A 1 248 ? 7.301 -24.851 7.435 1.00 78.69 248 PRO A C 1
ATOM 1921 O O . PRO A 1 248 ? 7.762 -24.379 8.473 1.00 78.69 248 PRO A O 1
ATOM 1924 N N . THR A 1 249 ? 6.715 -24.094 6.516 1.00 74.94 249 THR A N 1
ATOM 1925 C CA . THR A 1 249 ? 6.532 -22.642 6.618 1.00 74.94 249 THR A CA 1
ATOM 1926 C C . THR A 1 249 ? 5.320 -22.206 5.785 1.00 74.94 249 THR A C 1
ATOM 1928 O O . THR A 1 249 ? 4.555 -23.042 5.322 1.00 74.94 249 THR A O 1
ATOM 1931 N N . THR A 1 250 ? 5.143 -20.904 5.574 1.00 74.00 250 THR A N 1
ATOM 1932 C CA . THR A 1 250 ? 4.188 -20.349 4.605 1.00 74.00 250 THR A CA 1
ATOM 1933 C C . THR A 1 250 ? 4.936 -19.671 3.464 1.00 74.00 250 THR A C 1
ATOM 1935 O O . THR A 1 250 ? 6.086 -19.248 3.636 1.00 74.00 250 THR A O 1
ATOM 1938 N N . LEU A 1 251 ? 4.281 -19.508 2.312 1.00 71.69 251 LEU A N 1
ATOM 1939 C CA . LEU A 1 251 ? 4.893 -18.828 1.169 1.00 71.69 251 LEU A CA 1
ATOM 1940 C C . LEU A 1 251 ? 5.257 -17.369 1.486 1.00 71.69 251 LEU A C 1
ATOM 1942 O O . LEU A 1 251 ? 6.322 -16.902 1.104 1.00 71.69 251 LEU A O 1
ATOM 1946 N N . VAL A 1 252 ? 4.436 -16.672 2.276 1.00 59.62 252 VAL A N 1
ATOM 1947 C CA . VAL A 1 252 ? 4.716 -15.291 2.712 1.00 59.62 252 VAL A CA 1
ATOM 1948 C C . VAL A 1 252 ? 5.984 -15.207 3.568 1.00 59.62 252 VAL A C 1
ATOM 1950 O O . VAL A 1 252 ? 6.804 -14.310 3.385 1.00 59.62 252 VAL A O 1
ATOM 1953 N N . LYS A 1 253 ? 6.184 -16.151 4.497 1.00 53.38 253 LYS A N 1
ATOM 1954 C CA . LYS A 1 253 ? 7.406 -16.199 5.318 1.00 53.38 253 LYS A CA 1
ATOM 1955 C C . LYS A 1 253 ? 8.637 -16.515 4.478 1.00 53.38 253 LYS A C 1
ATOM 1957 O O . LYS A 1 253 ? 9.703 -15.975 4.756 1.00 53.38 253 LYS A O 1
ATOM 1962 N N . LEU A 1 254 ? 8.483 -17.382 3.479 1.00 68.31 254 LEU A N 1
ATOM 1963 C CA . LEU A 1 254 ? 9.531 -17.682 2.513 1.00 68.31 254 LEU A CA 1
ATOM 1964 C C . LEU A 1 254 ? 9.897 -16.443 1.689 1.00 68.31 254 LEU A C 1
ATOM 1966 O O . LEU A 1 254 ? 11.076 -16.134 1.565 1.00 68.31 254 LEU A O 1
ATOM 1970 N N . ALA A 1 255 ? 8.898 -15.706 1.206 1.00 65.06 255 ALA A N 1
ATOM 1971 C CA . ALA A 1 255 ? 9.096 -14.491 0.427 1.00 65.06 255 ALA A CA 1
ATOM 1972 C C . ALA A 1 255 ? 9.821 -13.385 1.200 1.00 65.06 255 ALA A C 1
ATOM 1974 O O . ALA A 1 255 ? 10.723 -12.744 0.669 1.00 65.06 255 ALA A O 1
ATOM 1975 N N . LEU A 1 256 ? 9.490 -13.210 2.482 1.00 55.16 256 LEU A N 1
ATOM 1976 C CA . LEU A 1 256 ? 10.174 -12.261 3.367 1.00 55.16 256 LEU A CA 1
ATOM 1977 C C . LEU A 1 256 ? 11.639 -12.626 3.656 1.00 55.16 256 LEU A C 1
ATOM 1979 O O . LEU A 1 256 ? 12.406 -11.762 4.075 1.00 55.16 256 LEU A O 1
ATOM 1983 N N . ALA A 1 257 ? 12.011 -13.893 3.484 1.00 63.22 257 ALA A N 1
ATOM 1984 C CA . ALA A 1 257 ? 13.332 -14.425 3.803 1.00 63.22 257 ALA A CA 1
ATOM 1985 C C . ALA A 1 257 ? 14.075 -14.941 2.561 1.00 63.22 257 ALA A C 1
ATOM 1987 O O . ALA A 1 257 ? 14.986 -15.758 2.695 1.00 63.22 257 ALA A O 1
ATOM 1988 N N . TRP A 1 258 ? 13.661 -14.508 1.365 1.00 81.31 258 TRP A N 1
ATOM 1989 C CA . TRP A 1 258 ? 14.193 -15.026 0.110 1.00 81.31 258 TRP A CA 1
ATOM 1990 C C . TRP A 1 258 ? 15.706 -14.768 0.007 1.00 81.31 258 TRP A C 1
ATOM 1992 O O . TRP A 1 258 ? 16.134 -13.628 0.205 1.00 81.31 258 TRP A O 1
ATOM 2002 N N . PRO A 1 259 ? 16.531 -15.800 -0.249 1.00 74.81 259 PRO A N 1
ATOM 2003 C CA . PRO A 1 259 ? 17.975 -15.685 -0.059 1.00 74.81 259 PRO A CA 1
ATOM 2004 C C . PRO A 1 259 ? 18.701 -14.983 -1.211 1.00 74.81 259 PRO A C 1
ATOM 2006 O O . PRO A 1 259 ? 19.763 -14.410 -0.972 1.00 74.81 259 PRO A O 1
ATOM 2009 N N . ASP A 1 260 ? 18.169 -15.039 -2.436 1.00 74.50 260 ASP A N 1
ATOM 2010 C CA . ASP A 1 260 ? 18.820 -14.487 -3.628 1.00 74.50 260 ASP A CA 1
ATOM 2011 C C . ASP A 1 260 ? 17.804 -14.263 -4.766 1.00 74.50 260 ASP A C 1
ATOM 2013 O O . ASP A 1 260 ? 17.018 -15.155 -5.086 1.00 74.50 260 ASP A O 1
ATOM 2017 N N . GLU A 1 261 ? 17.822 -13.084 -5.389 1.00 70.50 261 GLU A N 1
ATOM 2018 C CA . GLU A 1 261 ? 16.954 -12.740 -6.526 1.00 70.50 261 GLU A CA 1
ATOM 2019 C C . GLU A 1 261 ? 17.312 -13.502 -7.811 1.00 70.50 261 GLU A C 1
ATOM 2021 O O . GLU A 1 261 ? 16.443 -13.702 -8.661 1.00 70.50 261 GLU A O 1
ATOM 2026 N N . ASP A 1 262 ? 18.549 -13.999 -7.917 1.00 78.00 262 ASP A N 1
ATOM 2027 C CA . ASP A 1 262 ? 18.996 -14.847 -9.024 1.00 78.00 262 ASP A CA 1
ATOM 2028 C C . ASP A 1 262 ? 18.470 -16.292 -8.894 1.00 78.00 262 ASP A C 1
ATOM 2030 O O . ASP A 1 262 ? 18.573 -17.080 -9.837 1.00 78.00 262 ASP A O 1
ATOM 2034 N N . CYS A 1 263 ? 17.902 -16.660 -7.733 1.00 80.88 263 CYS A N 1
ATOM 2035 C CA . CYS A 1 263 ? 17.347 -17.990 -7.489 1.00 80.88 263 CYS A CA 1
ATOM 2036 C C . CYS A 1 263 ? 15.872 -18.092 -7.882 1.00 80.88 263 CYS A C 1
ATOM 2038 O O . CYS A 1 263 ? 15.042 -17.339 -7.390 1.00 80.88 263 CYS A O 1
ATOM 2040 N N . GLN A 1 264 ? 15.511 -19.095 -8.677 1.00 83.62 264 GLN A N 1
ATOM 2041 C CA . GLN A 1 264 ? 14.127 -19.400 -9.029 1.00 83.62 264 GLN A CA 1
ATOM 2042 C C . GLN A 1 264 ? 13.392 -20.126 -7.889 1.00 83.62 264 GLN A C 1
ATOM 2044 O O . GLN A 1 264 ? 13.967 -20.962 -7.187 1.00 83.62 264 GLN A O 1
ATOM 2049 N N . LEU A 1 265 ? 12.095 -19.864 -7.725 1.00 88.25 265 LEU A N 1
ATOM 2050 C CA . LEU A 1 265 ? 11.208 -20.685 -6.900 1.00 88.25 265 LEU A CA 1
ATOM 2051 C C . LEU A 1 265 ? 10.515 -21.738 -7.767 1.00 88.25 265 LEU A C 1
ATOM 2053 O O . LEU A 1 265 ? 9.785 -21.400 -8.699 1.00 88.25 265 LEU A O 1
ATOM 2057 N N . MET A 1 266 ? 10.674 -23.005 -7.393 1.00 87.31 266 MET A N 1
ATOM 2058 C CA . MET A 1 266 ? 10.028 -24.139 -8.052 1.00 87.31 266 MET A CA 1
ATOM 2059 C C . MET A 1 266 ? 9.018 -24.783 -7.109 1.00 87.31 266 MET A C 1
ATOM 2061 O O . MET A 1 266 ? 9.386 -25.444 -6.138 1.00 87.31 266 MET A O 1
ATOM 2065 N N . VAL A 1 267 ? 7.732 -24.604 -7.387 1.00 89.62 267 VAL A N 1
ATOM 2066 C CA . VAL A 1 267 ? 6.636 -25.143 -6.583 1.00 89.62 267 VAL A CA 1
ATOM 2067 C C . VAL A 1 267 ? 6.130 -26.444 -7.186 1.00 89.62 267 VAL A C 1
ATOM 2069 O O . VAL A 1 267 ? 5.736 -26.479 -8.347 1.00 89.62 267 VAL A O 1
ATOM 2072 N N . ASN A 1 268 ? 6.082 -27.510 -6.385 1.00 89.81 268 ASN A N 1
ATOM 2073 C CA . ASN A 1 268 ? 5.606 -28.835 -6.785 1.00 89.81 268 ASN A CA 1
ATOM 2074 C C . ASN A 1 268 ? 6.256 -29.340 -8.080 1.00 89.81 268 ASN A C 1
ATOM 2076 O O . ASN A 1 268 ? 5.571 -29.902 -8.944 1.00 89.81 268 ASN A O 1
ATOM 2080 N N . ILE A 1 269 ? 7.566 -29.116 -8.206 1.00 86.50 269 ILE A N 1
ATOM 2081 C CA . ILE A 1 269 ? 8.359 -29.571 -9.346 1.00 86.50 269 ILE A CA 1
ATOM 2082 C C . ILE A 1 269 ? 8.088 -31.043 -9.661 1.00 86.50 269 ILE A C 1
ATOM 2084 O O . ILE A 1 269 ? 7.895 -31.852 -8.756 1.00 86.50 269 ILE A O 1
ATOM 2088 N N . GLY A 1 270 ? 8.027 -31.373 -10.949 1.00 77.81 270 GLY A N 1
ATOM 2089 C CA . GLY A 1 270 ? 7.752 -32.699 -11.491 1.00 77.81 270 GLY A CA 1
ATOM 2090 C C . GLY A 1 270 ? 6.299 -33.164 -11.365 1.00 77.81 270 GLY A C 1
ATOM 2091 O O . GLY A 1 270 ? 5.982 -34.267 -11.815 1.00 77.81 270 GLY A O 1
ATOM 2092 N N . SER A 1 271 ? 5.404 -32.356 -10.787 1.00 83.69 271 SER A N 1
ATOM 2093 C CA . SER A 1 271 ? 3.975 -32.668 -10.683 1.00 83.69 271 SER A CA 1
ATOM 2094 C C . SER A 1 271 ? 3.146 -32.000 -11.788 1.00 83.69 271 SER A C 1
ATOM 2096 O O . SER A 1 271 ? 3.587 -31.081 -12.475 1.00 83.69 271 SER A O 1
ATOM 2098 N N . ALA A 1 272 ? 1.884 -32.414 -11.935 1.00 79.94 272 ALA A N 1
ATOM 2099 C CA . ALA A 1 272 ? 0.970 -31.805 -12.906 1.00 79.94 272 ALA A CA 1
ATOM 2100 C C . ALA A 1 272 ? 0.623 -30.331 -12.592 1.00 79.94 272 ALA A C 1
ATOM 2102 O O . ALA A 1 272 ? 0.254 -29.565 -13.487 1.00 79.94 272 ALA A O 1
ATOM 2103 N N . ILE A 1 273 ? 0.774 -29.926 -11.330 1.00 78.81 273 ILE A N 1
ATOM 2104 C CA . ILE A 1 273 ? 0.500 -28.574 -10.825 1.00 78.81 273 ILE A CA 1
ATOM 2105 C C . ILE A 1 273 ? 1.789 -27.793 -10.525 1.00 78.81 273 ILE A C 1
ATOM 2107 O O . ILE A 1 273 ? 1.783 -26.884 -9.704 1.00 78.81 273 ILE A O 1
ATOM 2111 N N . GLU A 1 274 ? 2.897 -28.152 -11.180 1.00 80.75 274 GLU A N 1
ATOM 2112 C CA . GLU A 1 274 ? 4.179 -27.453 -11.048 1.00 80.75 274 GLU A CA 1
ATOM 2113 C C . GLU A 1 274 ? 4.057 -25.962 -11.390 1.00 80.75 274 GLU A C 1
ATOM 2115 O O . GLU A 1 274 ? 3.465 -25.610 -12.408 1.00 80.75 274 GLU A O 1
ATOM 2120 N N . LEU A 1 275 ? 4.626 -25.076 -10.585 1.00 80.88 275 LEU A N 1
ATOM 2121 C CA . LEU A 1 275 ? 4.696 -23.647 -10.879 1.00 80.88 275 LEU A CA 1
ATOM 2122 C C . LEU A 1 275 ? 6.126 -23.162 -10.700 1.00 80.88 275 LEU A C 1
ATOM 2124 O O . LEU A 1 275 ? 6.829 -23.612 -9.800 1.00 80.88 275 LEU A O 1
ATOM 2128 N N . ALA A 1 276 ? 6.542 -22.251 -11.565 1.00 75.06 276 ALA A N 1
ATOM 2129 C CA . ALA A 1 276 ? 7.890 -21.722 -11.590 1.00 75.06 276 ALA A CA 1
ATOM 2130 C C . ALA A 1 276 ? 7.809 -20.197 -11.538 1.00 75.06 276 ALA A C 1
ATOM 2132 O O . ALA A 1 276 ? 7.067 -19.597 -12.317 1.00 75.06 276 ALA A O 1
ATOM 2133 N N . PHE A 1 277 ? 8.550 -19.587 -10.618 1.00 76.38 277 PHE A N 1
ATOM 2134 C CA . PHE A 1 277 ? 8.563 -18.141 -10.416 1.00 76.38 277 PHE A CA 1
ATOM 2135 C C . PHE A 1 277 ? 10.001 -17.638 -10.381 1.00 76.38 277 PHE A C 1
ATOM 2137 O O . PHE A 1 277 ? 10.850 -18.227 -9.714 1.00 76.38 277 PHE A O 1
ATOM 2144 N N . GLU A 1 278 ? 10.275 -16.546 -11.087 1.00 72.38 278 GLU A N 1
ATOM 2145 C CA . GLU A 1 278 ? 11.581 -15.887 -11.048 1.00 72.38 278 GLU A CA 1
ATOM 2146 C C . GLU A 1 278 ? 11.881 -15.347 -9.643 1.00 72.38 278 GLU A C 1
ATOM 2148 O O . GLU A 1 278 ? 10.976 -14.889 -8.942 1.00 72.38 278 GLU A O 1
ATOM 2153 N N . GLY A 1 279 ? 13.150 -15.372 -9.229 1.00 58.09 279 GLY A N 1
ATOM 2154 C CA . GLY A 1 279 ? 13.559 -14.952 -7.883 1.00 58.09 279 GLY A CA 1
ATOM 2155 C C . GLY A 1 279 ? 13.204 -13.509 -7.551 1.00 58.09 279 GLY A C 1
ATOM 2156 O O . GLY A 1 279 ? 12.736 -13.216 -6.451 1.00 58.09 279 GLY A O 1
ATOM 2157 N N . ALA A 1 280 ? 13.328 -12.622 -8.537 1.00 61.75 280 ALA A N 1
ATOM 2158 C CA . ALA A 1 280 ? 12.920 -11.225 -8.432 1.00 61.75 280 ALA A CA 1
ATOM 2159 C C . ALA A 1 280 ? 11.415 -11.040 -8.135 1.00 61.75 280 ALA A C 1
ATOM 2161 O O . ALA A 1 280 ? 11.032 -10.023 -7.562 1.00 61.75 280 ALA A O 1
ATOM 2162 N N . MET A 1 281 ? 10.562 -12.017 -8.474 1.00 54.72 281 MET A N 1
ATOM 2163 C CA . MET A 1 281 ? 9.111 -11.950 -8.247 1.00 54.72 281 MET A CA 1
ATOM 2164 C C . MET A 1 281 ? 8.708 -12.376 -6.833 1.00 54.72 281 MET A C 1
ATOM 2166 O O . MET A 1 281 ? 7.604 -12.077 -6.381 1.00 54.72 281 MET A O 1
ATOM 2170 N N . ILE A 1 282 ? 9.575 -13.096 -6.120 1.00 65.56 282 ILE A N 1
ATOM 2171 C CA . ILE A 1 282 ? 9.212 -13.734 -4.853 1.00 65.56 282 ILE A CA 1
ATOM 2172 C C . ILE A 1 282 ? 8.848 -12.719 -3.757 1.00 65.56 282 ILE A C 1
ATOM 2174 O O . ILE A 1 282 ? 7.837 -12.933 -3.084 1.00 65.56 282 ILE A O 1
ATOM 2178 N N . PRO A 1 283 ? 9.555 -11.583 -3.591 1.00 58.25 283 PRO A N 1
ATOM 2179 C CA . PRO A 1 283 ? 9.155 -10.560 -2.622 1.00 58.25 283 PRO A CA 1
ATOM 2180 C C . PRO A 1 283 ? 7.745 -9.986 -2.857 1.00 58.25 283 PRO A C 1
ATOM 2182 O O . PRO A 1 283 ? 7.078 -9.602 -1.893 1.00 58.25 283 PRO A O 1
ATOM 2185 N N . SER A 1 284 ? 7.250 -9.981 -4.101 1.00 53.78 284 SER A N 1
ATOM 2186 C CA . SER A 1 284 ? 5.920 -9.462 -4.465 1.00 53.78 284 SER A CA 1
ATOM 2187 C C . SER A 1 284 ? 4.762 -10.301 -3.906 1.00 53.78 284 SER A C 1
ATOM 2189 O O . SER A 1 284 ? 3.642 -9.811 -3.773 1.00 53.78 284 SER A O 1
ATOM 2191 N N . PHE A 1 285 ? 5.011 -11.543 -3.477 1.00 56.06 285 PHE A N 1
ATOM 2192 C CA . PHE A 1 285 ? 3.989 -12.366 -2.815 1.00 56.06 285 PHE A CA 1
ATOM 2193 C C . PHE A 1 285 ? 3.541 -11.795 -1.458 1.00 56.06 285 PHE A C 1
ATOM 2195 O O . PHE A 1 285 ? 2.476 -12.154 -0.957 1.00 56.06 285 PHE A O 1
ATOM 2202 N N . VAL A 1 286 ? 4.323 -10.896 -0.849 1.00 47.00 286 VAL A N 1
ATOM 2203 C CA . VAL A 1 286 ? 3.957 -10.233 0.413 1.00 47.00 286 VAL A CA 1
ATOM 2204 C C . VAL A 1 286 ? 2.849 -9.200 0.198 1.00 47.00 286 VAL A C 1
ATOM 2206 O O . VAL A 1 286 ? 1.892 -9.155 0.976 1.00 47.00 286 VAL A O 1
ATOM 2209 N N . SER A 1 287 ? 2.951 -8.388 -0.858 1.00 45.84 287 SER A N 1
ATOM 2210 C CA . SER A 1 287 ? 1.871 -7.478 -1.257 1.00 45.84 287 SER A CA 1
ATOM 2211 C C . SER A 1 287 ? 0.657 -8.270 -1.726 1.00 45.84 287 SER A C 1
ATOM 2213 O O . SER A 1 287 ? -0.438 -8.015 -1.240 1.00 45.84 287 SER A O 1
ATOM 2215 N N . TRP A 1 288 ? 0.868 -9.332 -2.511 1.00 49.34 288 TRP A N 1
ATOM 2216 C CA . TRP A 1 288 ? -0.212 -10.218 -2.955 1.00 49.34 288 TRP A CA 1
ATOM 2217 C C . TRP A 1 288 ? -1.029 -10.784 -1.787 1.00 49.34 288 TRP A C 1
ATOM 2219 O O . TRP A 1 288 ? -2.258 -10.812 -1.822 1.00 49.34 288 TRP A O 1
ATOM 2229 N N . ALA A 1 289 ? -0.355 -11.206 -0.714 1.00 42.94 289 ALA A N 1
ATOM 2230 C CA . ALA A 1 289 ? -1.016 -11.688 0.494 1.00 42.94 289 ALA A CA 1
ATOM 2231 C C . ALA A 1 289 ? -1.858 -10.628 1.195 1.00 42.94 289 ALA A C 1
ATOM 2233 O O . ALA A 1 289 ? -2.906 -10.956 1.748 1.00 42.94 289 ALA A O 1
ATOM 2234 N N . SER A 1 290 ? -1.417 -9.373 1.160 1.00 42.38 290 SER A N 1
ATOM 2235 C CA . SER A 1 290 ? -2.164 -8.256 1.736 1.00 42.38 290 SER A CA 1
ATOM 2236 C C . SER A 1 290 ? -3.430 -7.984 0.922 1.00 42.38 290 SER A C 1
ATOM 2238 O O . SER A 1 290 ? -4.516 -7.902 1.493 1.00 42.38 290 SER A O 1
ATOM 2240 N N . ASP A 1 291 ? -3.308 -7.967 -0.406 1.00 46.41 291 ASP A N 1
ATOM 2241 C CA . ASP A 1 291 ? -4.428 -7.729 -1.319 1.00 46.41 291 ASP A CA 1
ATOM 2242 C C . ASP A 1 291 ? -5.448 -8.873 -1.265 1.00 46.41 291 ASP A C 1
ATOM 2244 O O . ASP A 1 291 ? -6.658 -8.647 -1.266 1.00 46.41 291 ASP A O 1
ATOM 2248 N N . LEU A 1 292 ? -4.979 -10.122 -1.170 1.00 47.00 292 LEU A N 1
ATOM 2249 C CA . LEU A 1 292 ? -5.841 -11.288 -0.991 1.00 47.00 292 LEU A CA 1
ATOM 2250 C C . LEU A 1 292 ? -6.628 -11.212 0.322 1.00 47.00 292 LEU A C 1
ATOM 2252 O O . LEU A 1 292 ? -7.830 -11.477 0.329 1.00 47.00 292 LEU A O 1
ATOM 2256 N N . MET A 1 293 ? -5.981 -10.833 1.427 1.00 43.66 293 MET A N 1
ATOM 2257 C CA . MET A 1 293 ? -6.672 -10.645 2.706 1.00 43.66 293 MET A CA 1
ATOM 2258 C C . MET A 1 293 ? -7.736 -9.547 2.604 1.00 43.66 293 MET A C 1
ATOM 2260 O O . MET A 1 293 ? -8.854 -9.756 3.069 1.00 43.66 293 MET A O 1
ATOM 2264 N N . GLU A 1 294 ? -7.445 -8.435 1.924 1.00 43.53 294 GLU A N 1
ATOM 2265 C CA . GLU A 1 294 ? -8.413 -7.355 1.698 1.00 43.53 294 GLU A CA 1
ATOM 2266 C C . GLU A 1 294 ? -9.611 -7.818 0.847 1.00 43.53 294 GLU A C 1
ATOM 2268 O O . GLU A 1 294 ? -10.756 -7.538 1.208 1.00 43.53 294 GLU A O 1
ATOM 2273 N N . ARG A 1 295 ? -9.384 -8.607 -0.217 1.00 57.16 295 ARG A N 1
ATOM 2274 C CA . ARG A 1 295 ? -10.459 -9.205 -1.042 1.00 57.16 295 ARG A CA 1
ATOM 2275 C C . ARG A 1 295 ? -11.338 -10.185 -0.260 1.00 57.16 295 ARG A C 1
ATOM 2277 O O . ARG A 1 295 ? -12.545 -10.273 -0.499 1.00 57.16 295 ARG A O 1
ATOM 2284 N N . VAL A 1 296 ? -10.747 -10.952 0.656 1.00 44.19 296 VAL A N 1
ATOM 2285 C CA . VAL A 1 296 ? -11.484 -11.886 1.522 1.00 44.19 296 VAL A CA 1
ATOM 2286 C C . VAL A 1 296 ? -12.307 -11.120 2.561 1.00 44.19 296 VAL A C 1
ATOM 2288 O O . VAL A 1 296 ? -13.477 -11.439 2.770 1.00 44.19 296 VAL A O 1
ATOM 2291 N N . GLU A 1 297 ? -11.740 -10.078 3.170 1.00 41.22 297 GLU A N 1
ATOM 2292 C CA . GLU A 1 297 ? -12.426 -9.224 4.147 1.00 41.22 297 GLU A CA 1
ATOM 2293 C C . GLU A 1 297 ? -13.554 -8.388 3.520 1.00 41.22 297 GLU A C 1
ATOM 2295 O O . GLU A 1 297 ? -14.595 -8.188 4.151 1.00 41.22 297 GLU A O 1
ATOM 2300 N N . SER A 1 298 ? -13.392 -7.943 2.269 1.00 41.81 298 SER A N 1
ATOM 2301 C CA . SER A 1 298 ? -14.419 -7.212 1.515 1.00 41.81 298 SER A CA 1
ATOM 2302 C C . SER A 1 298 ? -15.545 -8.111 0.985 1.00 41.81 298 SER A C 1
ATOM 2304 O O . SER A 1 298 ? -16.588 -7.610 0.556 1.00 41.81 298 SER A O 1
ATOM 2306 N N . GLY A 1 299 ? -15.368 -9.438 1.034 1.00 41.44 299 GLY A N 1
ATOM 2307 C CA . GLY A 1 299 ? -16.299 -10.412 0.460 1.00 41.44 299 GLY A CA 1
ATOM 2308 C C . GLY A 1 299 ? -16.320 -10.413 -1.073 1.00 41.44 299 GLY A C 1
ATOM 2309 O O . GLY A 1 299 ? -17.237 -10.977 -1.671 1.00 41.44 299 GLY A O 1
ATOM 2310 N N . GLU A 1 300 ? -15.336 -9.777 -1.710 1.00 46.19 300 GLU A N 1
ATOM 2311 C CA . GLU A 1 300 ? -15.155 -9.749 -3.166 1.00 46.19 300 GLU A CA 1
ATOM 2312 C C . GLU A 1 300 ? -14.394 -10.979 -3.680 1.00 46.19 300 GLU A C 1
ATOM 2314 O O . GLU A 1 300 ? -14.326 -11.203 -4.889 1.00 46.19 300 GLU A O 1
ATOM 2319 N N . TYR A 1 301 ? -13.880 -11.821 -2.776 1.00 46.53 301 TYR A N 1
ATOM 2320 C CA . TYR A 1 301 ? -13.373 -13.141 -3.123 1.00 46.53 301 TYR A CA 1
ATOM 2321 C C . TYR A 1 301 ? -14.522 -14.042 -3.590 1.00 46.53 301 TYR A C 1
ATOM 2323 O O . TYR A 1 301 ? -15.311 -14.559 -2.795 1.00 46.53 301 TYR A O 1
ATOM 2331 N N . ALA A 1 302 ? -14.640 -14.218 -4.904 1.00 45.16 302 ALA A N 1
ATOM 2332 C CA . ALA A 1 302 ? -15.577 -15.166 -5.475 1.00 45.16 302 ALA A CA 1
ATOM 2333 C C . ALA A 1 302 ? -15.107 -16.583 -5.128 1.00 45.16 302 ALA A C 1
ATOM 2335 O O . ALA A 1 302 ? -14.233 -17.128 -5.801 1.00 45.16 302 ALA A O 1
ATOM 2336 N N . GLU A 1 303 ? -15.681 -17.194 -4.085 1.00 45.78 303 GLU A N 1
ATOM 2337 C CA . GLU A 1 303 ? -15.451 -18.620 -3.854 1.00 45.78 303 GLU A CA 1
ATOM 2338 C C . GLU A 1 303 ? -15.816 -19.386 -5.136 1.00 45.78 303 GLU A C 1
ATOM 2340 O O . GLU A 1 303 ? -16.910 -19.177 -5.685 1.00 45.78 303 GLU A O 1
ATOM 2345 N N . PRO A 1 304 ? -14.926 -20.253 -5.654 1.00 40.69 304 PRO A N 1
ATOM 2346 C CA . PRO A 1 304 ? -15.230 -21.021 -6.847 1.00 40.69 304 PRO A CA 1
ATOM 2347 C C . PRO A 1 304 ? -16.513 -21.813 -6.592 1.00 40.69 304 PRO A C 1
ATOM 2349 O O . PRO A 1 304 ? -16.638 -22.510 -5.588 1.00 40.69 304 PRO A O 1
ATOM 2352 N N . ALA A 1 305 ? -17.486 -21.688 -7.499 1.00 36.69 305 ALA A N 1
ATOM 2353 C CA . ALA A 1 305 ? -18.885 -22.079 -7.291 1.00 36.69 305 ALA A CA 1
ATOM 2354 C C . ALA A 1 305 ? -19.130 -23.576 -6.970 1.00 36.69 305 ALA A C 1
ATOM 2356 O O . ALA A 1 305 ? -20.264 -23.953 -6.671 1.00 36.69 305 ALA A O 1
ATOM 2357 N N . ASP A 1 306 ? -18.087 -24.414 -7.002 1.00 37.50 306 ASP A N 1
ATOM 2358 C CA . ASP A 1 306 ? -18.104 -25.832 -6.618 1.00 37.50 306 ASP A CA 1
ATOM 2359 C C . ASP A 1 306 ? -17.381 -26.150 -5.286 1.00 37.50 306 ASP A C 1
ATOM 2361 O O . ASP A 1 306 ? -17.433 -27.287 -4.810 1.00 37.50 306 ASP A O 1
ATOM 2365 N N . ALA A 1 307 ? -16.769 -25.170 -4.616 1.00 33.47 307 ALA A N 1
ATOM 2366 C CA . ALA A 1 307 ? -16.174 -25.333 -3.292 1.00 33.47 307 ALA A CA 1
ATOM 2367 C C . ALA A 1 307 ? -17.207 -25.031 -2.197 1.00 33.47 307 ALA A C 1
ATOM 2369 O O . ALA A 1 307 ? -17.207 -23.984 -1.565 1.00 33.47 307 ALA A O 1
ATOM 2370 N N . ARG A 1 308 ? -18.099 -25.985 -1.906 1.00 33.84 308 ARG A N 1
ATOM 2371 C CA . ARG A 1 308 ? -18.714 -26.012 -0.569 1.00 33.84 308 ARG A CA 1
ATOM 2372 C C . ARG A 1 308 ? -17.629 -26.375 0.442 1.00 33.84 308 ARG A C 1
ATOM 2374 O O . ARG A 1 308 ? -17.473 -27.560 0.725 1.00 33.84 308 ARG A O 1
ATOM 2381 N N . LEU A 1 309 ? -16.911 -25.393 0.984 1.00 31.97 309 LEU A N 1
ATOM 2382 C CA . LEU A 1 309 ? -16.059 -25.612 2.150 1.00 31.97 309 LEU A CA 1
ATOM 2383 C C . LEU A 1 309 ? -15.839 -24.338 2.983 1.00 31.97 309 LEU A C 1
ATOM 2385 O O . LEU A 1 309 ? -14.724 -23.865 3.179 1.00 31.97 309 LEU A O 1
ATOM 2389 N N . ALA A 1 310 ? -16.924 -23.842 3.574 1.00 28.84 310 ALA A N 1
ATOM 2390 C CA . ALA A 1 310 ? -16.836 -23.065 4.804 1.00 28.84 310 ALA A CA 1
ATOM 2391 C C . ALA A 1 310 ? -16.341 -23.983 5.944 1.00 28.84 310 ALA A C 1
ATOM 2393 O O . ALA A 1 310 ? -17.148 -24.510 6.705 1.00 28.84 310 ALA A O 1
ATOM 2394 N N . ASP A 1 311 ? -15.031 -24.238 5.986 1.00 28.12 311 ASP A N 1
ATOM 2395 C CA . ASP A 1 311 ? -14.299 -24.712 7.177 1.00 28.12 311 ASP A CA 1
ATOM 2396 C C . ASP A 1 311 ? -12.773 -24.431 7.118 1.00 28.12 311 ASP A C 1
ATOM 2398 O O . ASP A 1 311 ? -12.050 -24.743 8.060 1.00 28.12 311 ASP A O 1
ATOM 2402 N N . ALA A 1 312 ? -12.262 -23.779 6.059 1.00 30.75 312 ALA A N 1
ATOM 2403 C CA . ALA A 1 312 ? -10.858 -23.345 5.966 1.00 30.75 312 ALA A CA 1
ATOM 2404 C C . ALA A 1 312 ? -10.557 -22.020 6.704 1.00 30.75 312 ALA A C 1
ATOM 2406 O O . ALA A 1 312 ? -9.399 -21.718 6.988 1.00 30.75 312 ALA A O 1
ATOM 2407 N N . ALA A 1 313 ? -11.579 -21.259 7.117 1.00 28.94 313 ALA A N 1
ATOM 2408 C CA . ALA A 1 313 ? -11.423 -20.164 8.079 1.00 28.94 313 ALA A CA 1
ATOM 2409 C C . ALA A 1 313 ? -11.456 -20.713 9.516 1.00 28.94 313 ALA A C 1
ATOM 2411 O O . ALA A 1 313 ? -12.333 -20.392 10.320 1.00 28.94 313 ALA A O 1
ATOM 2412 N N . GLY A 1 314 ? -10.490 -21.574 9.840 1.00 24.42 314 GLY A N 1
ATOM 2413 C CA . GLY A 1 314 ? -10.206 -21.972 11.210 1.00 24.42 314 GLY A CA 1
ATOM 2414 C C . GLY A 1 314 ? -9.749 -20.759 12.014 1.00 24.42 314 GLY A C 1
ATOM 2415 O O . GLY A 1 314 ? -8.560 -20.478 12.126 1.00 24.42 314 GLY A O 1
ATOM 2416 N N . THR A 1 315 ? -10.700 -20.044 12.614 1.00 31.55 315 THR A N 1
ATOM 2417 C CA . THR A 1 315 ? -10.461 -19.170 13.760 1.00 31.55 315 THR A CA 1
ATOM 2418 C C . THR A 1 315 ? -9.746 -19.986 14.837 1.00 31.55 315 THR A C 1
ATOM 2420 O O . THR A 1 315 ? -10.370 -20.768 15.556 1.00 31.55 315 THR A O 1
ATOM 2423 N N . GLY A 1 316 ? -8.428 -19.848 14.926 1.00 22.41 316 GLY A N 1
ATOM 2424 C CA . GLY A 1 316 ? -7.622 -20.675 15.810 1.00 22.41 316 GLY A CA 1
ATOM 2425 C C . GLY A 1 316 ? -6.207 -20.151 15.944 1.00 22.41 316 GLY A C 1
ATOM 2426 O O . GLY A 1 316 ? -5.267 -20.725 15.410 1.00 22.41 316 GLY A O 1
ATOM 2427 N N . VAL A 1 317 ? -6.041 -19.089 16.732 1.00 24.27 317 VAL A N 1
ATOM 2428 C CA . VAL A 1 317 ? -4.784 -18.867 17.452 1.00 24.27 317 VAL A CA 1
ATOM 2429 C C . VAL A 1 317 ? -4.417 -20.177 18.156 1.00 24.27 317 VAL A C 1
ATOM 2431 O O . VAL A 1 317 ? -5.113 -20.590 19.082 1.00 24.27 317 VAL A O 1
ATOM 2434 N N . VAL A 1 318 ? -3.316 -20.814 17.754 1.00 21.91 318 VAL A N 1
ATOM 2435 C CA . VAL A 1 318 ? -2.648 -21.838 18.565 1.00 21.91 318 VAL A CA 1
ATOM 2436 C C . VAL A 1 318 ? -1.185 -21.454 18.715 1.00 21.91 318 VAL A C 1
ATOM 2438 O O . VAL A 1 318 ? -0.320 -21.808 17.920 1.00 21.91 318 VAL A O 1
ATOM 2441 N N . VAL A 1 319 ? -0.911 -20.734 19.800 1.00 23.28 319 VAL A N 1
ATOM 2442 C CA . VAL A 1 319 ? 0.393 -20.777 20.458 1.00 23.28 319 VAL A CA 1
ATOM 2443 C C . VAL A 1 319 ? 0.366 -21.988 21.394 1.00 23.28 319 VAL A C 1
ATOM 2445 O O . VAL A 1 319 ? -0.366 -21.982 22.380 1.00 23.28 319 VAL A O 1
ATOM 2448 N N . GLY A 1 320 ? 1.180 -23.006 21.101 1.00 21.33 320 GLY A N 1
ATOM 2449 C CA . GLY A 1 320 ? 1.483 -24.119 22.015 1.00 21.33 320 GLY A CA 1
ATOM 2450 C C . GLY A 1 320 ? 0.567 -25.343 21.884 1.00 21.33 320 GLY A C 1
ATOM 2451 O O . GLY A 1 320 ? -0.633 -25.277 22.123 1.00 21.33 320 GLY A O 1
ATOM 2452 N N . GLY A 1 321 ? 1.157 -26.485 21.517 1.00 24.83 321 GLY A N 1
ATOM 2453 C CA . GLY A 1 321 ? 0.435 -27.708 21.167 1.00 24.83 321 GLY A CA 1
ATOM 2454 C C . GLY A 1 321 ? -0.195 -28.498 22.320 1.00 24.83 321 GLY A C 1
ATOM 2455 O O . GLY A 1 321 ? 0.313 -28.500 23.436 1.00 24.83 321 GLY A O 1
ATOM 2456 N N . HIS A 1 322 ? -1.269 -29.223 21.995 1.00 19.92 322 HIS A N 1
ATOM 2457 C CA . HIS A 1 322 ? -1.597 -30.620 22.342 1.00 19.92 322 HIS A CA 1
ATOM 2458 C C . HIS A 1 322 ? -3.022 -30.909 21.833 1.00 19.92 322 HIS A C 1
ATOM 2460 O O . HIS A 1 322 ? -3.952 -30.167 22.132 1.00 19.92 322 HIS A O 1
ATOM 2466 N N . ALA A 1 323 ? -3.188 -31.988 21.069 1.00 25.41 323 ALA A N 1
ATOM 2467 C CA . ALA A 1 323 ? -4.476 -32.453 20.556 1.00 25.41 323 ALA A CA 1
ATOM 2468 C C . ALA A 1 323 ? -5.382 -33.014 21.669 1.00 25.41 323 ALA A C 1
ATOM 2470 O O . ALA A 1 323 ? -4.864 -33.683 22.560 1.00 25.41 323 ALA A O 1
ATOM 2471 N N . VAL A 1 324 ? -6.710 -32.846 21.554 1.00 21.31 324 VAL A N 1
ATOM 2472 C CA . VAL A 1 324 ? -7.729 -33.839 21.972 1.00 21.31 324 VAL A CA 1
ATOM 2473 C C . VAL A 1 324 ? -9.078 -33.613 21.261 1.00 21.31 324 VAL A C 1
ATOM 2475 O O . VAL A 1 324 ? -9.544 -32.486 21.133 1.00 21.31 324 VAL A O 1
ATOM 2478 N N . ASP A 1 325 ? -9.680 -34.729 20.835 1.00 26.06 325 ASP A N 1
ATOM 2479 C CA . ASP A 1 325 ? -10.995 -34.930 20.201 1.00 26.06 325 ASP A CA 1
ATOM 2480 C C . ASP A 1 325 ? -12.192 -34.200 20.845 1.00 26.06 325 ASP A C 1
ATOM 2482 O O . ASP A 1 325 ? -12.307 -34.203 22.071 1.00 26.06 325 ASP A O 1
ATOM 2486 N N . ALA A 1 326 ? -13.176 -33.768 20.029 1.00 21.84 326 ALA A N 1
ATOM 2487 C CA . ALA A 1 326 ? -14.617 -33.957 20.310 1.00 21.84 326 ALA A CA 1
ATOM 2488 C C . ALA A 1 326 ? -15.566 -33.507 19.162 1.00 21.84 326 ALA A C 1
ATOM 2490 O O . ALA A 1 326 ? -15.910 -32.340 19.036 1.00 21.84 326 ALA A O 1
ATOM 2491 N N . VAL A 1 327 ? -16.032 -34.488 18.379 1.00 21.31 327 VAL A N 1
ATOM 2492 C CA . VAL A 1 327 ? -17.413 -34.748 17.889 1.00 21.31 327 VAL A CA 1
ATOM 2493 C C . VAL A 1 327 ? -18.393 -33.569 17.649 1.00 21.31 327 VAL A C 1
ATOM 2495 O O . VAL A 1 327 ? -18.920 -32.966 18.581 1.00 21.31 327 VAL A O 1
ATOM 2498 N N . MET A 1 328 ? -18.789 -33.414 16.376 1.00 21.62 328 MET A N 1
ATOM 2499 C CA . MET A 1 328 ? -19.969 -32.682 15.866 1.00 21.62 328 MET A CA 1
ATOM 2500 C C . MET A 1 328 ? -21.325 -33.334 16.232 1.00 21.62 328 MET A C 1
ATOM 2502 O O . MET A 1 328 ? -21.436 -34.563 16.169 1.00 21.62 328 MET A O 1
ATOM 2506 N N . PRO A 1 329 ? -22.404 -32.560 16.483 1.00 23.84 329 PRO A N 1
ATOM 2507 C CA . PRO A 1 329 ? -23.789 -33.022 16.359 1.00 23.84 329 PRO A CA 1
ATOM 2508 C C . PRO A 1 329 ? -24.439 -32.610 15.010 1.00 23.84 329 PRO A C 1
ATOM 2510 O O . PRO A 1 329 ? -23.969 -31.678 14.361 1.00 23.84 329 PRO A O 1
ATOM 2513 N N . PRO A 1 330 ? -25.506 -33.306 14.553 1.00 25.94 330 PRO A N 1
ATOM 2514 C CA . PRO A 1 330 ? -25.926 -33.297 13.151 1.00 25.94 330 PRO A CA 1
ATOM 2515 C C . PRO A 1 330 ? -26.928 -32.192 12.776 1.00 25.94 330 PRO A C 1
ATOM 2517 O O . PRO A 1 330 ? -27.643 -31.636 13.609 1.00 25.94 330 PRO A O 1
ATOM 2520 N N . ALA A 1 331 ? -26.991 -31.968 11.463 1.00 29.73 331 ALA A N 1
ATOM 2521 C CA . ALA A 1 331 ? -27.813 -31.017 10.727 1.00 29.73 331 ALA A CA 1
ATOM 2522 C C . ALA A 1 331 ? -29.339 -31.132 10.932 1.00 29.73 331 ALA A C 1
ATOM 2524 O O . ALA A 1 331 ? -29.907 -32.222 11.013 1.00 29.73 331 ALA A O 1
ATOM 2525 N N . ILE A 1 332 ? -30.000 -29.974 10.869 1.00 25.50 332 ILE A N 1
ATOM 2526 C CA . ILE A 1 332 ? -31.411 -29.761 10.506 1.00 25.50 332 ILE A CA 1
ATOM 2527 C C . ILE A 1 332 ? -31.371 -28.480 9.656 1.00 25.50 332 ILE A C 1
ATOM 2529 O O . ILE A 1 332 ? -30.795 -27.501 10.109 1.00 25.50 332 ILE A O 1
ATOM 2533 N N . GLY A 1 333 ? -31.865 -28.351 8.432 1.00 23.70 333 GLY A N 1
ATOM 2534 C CA . GLY A 1 333 ? -32.882 -29.042 7.650 1.00 23.70 333 GLY A CA 1
ATOM 2535 C C . GLY A 1 333 ? -33.543 -27.936 6.810 1.00 23.70 333 GLY A C 1
ATOM 2536 O O . GLY A 1 333 ? -33.876 -26.890 7.362 1.00 23.70 333 GLY A O 1
ATOM 2537 N N . ASP A 1 334 ? -33.650 -28.144 5.497 1.00 30.98 334 ASP A N 1
ATOM 2538 C CA . ASP A 1 334 ? -34.116 -27.199 4.467 1.00 30.98 334 ASP A CA 1
ATOM 2539 C C . ASP A 1 334 ? -35.185 -26.174 4.896 1.00 30.98 334 ASP A C 1
ATOM 2541 O O . ASP A 1 334 ? -36.305 -26.540 5.264 1.00 30.98 334 ASP A O 1
ATOM 2545 N N . LEU A 1 335 ? -34.897 -24.885 4.679 1.00 24.81 335 LEU A N 1
ATOM 2546 C CA . LEU A 1 335 ? -35.909 -23.854 4.446 1.00 24.81 335 LEU A CA 1
ATOM 2547 C C . LEU A 1 335 ? -35.469 -22.957 3.280 1.00 24.81 335 LEU A C 1
ATOM 2549 O O . LEU A 1 335 ? -34.412 -22.334 3.312 1.00 24.81 335 LEU A O 1
ATOM 2553 N N . ALA A 1 336 ? -36.307 -22.913 2.244 1.00 27.58 336 ALA A N 1
ATOM 2554 C CA . ALA A 1 336 ? -36.188 -22.015 1.097 1.00 27.58 336 ALA A CA 1
ATOM 2555 C C . ALA A 1 336 ? -36.120 -20.531 1.533 1.00 27.58 336 ALA A C 1
ATOM 2557 O O . ALA A 1 336 ? -36.704 -20.175 2.562 1.00 27.58 336 ALA A O 1
ATOM 2558 N N . PRO A 1 337 ? -35.456 -19.647 0.762 1.00 27.25 337 PRO A N 1
ATOM 2559 C CA . PRO A 1 337 ? -35.180 -18.285 1.205 1.00 27.25 337 PRO A CA 1
ATOM 2560 C C . PRO A 1 337 ? -36.458 -17.428 1.205 1.00 27.25 337 PRO A C 1
ATOM 2562 O O . PRO A 1 337 ? -37.242 -17.501 0.252 1.00 27.25 337 PRO A O 1
ATOM 2565 N N . PRO A 1 338 ? -36.688 -16.573 2.220 1.00 28.12 338 PRO A N 1
ATOM 2566 C CA . PRO A 1 338 ? -37.660 -15.506 2.094 1.00 28.12 338 PRO A CA 1
ATOM 2567 C C . PRO A 1 338 ? -37.077 -14.410 1.197 1.00 28.12 338 PRO A C 1
ATOM 2569 O O . PRO A 1 338 ? -35.936 -13.978 1.341 1.00 28.12 338 PRO A O 1
ATOM 2572 N N . VAL A 1 339 ? -37.891 -13.957 0.251 1.00 33.06 339 VAL A N 1
ATOM 2573 C CA . VAL A 1 339 ? -37.625 -12.776 -0.570 1.00 33.06 339 VAL A CA 1
ATOM 2574 C C . VAL A 1 339 ? -37.518 -11.552 0.349 1.00 33.06 339 VAL A C 1
ATOM 2576 O O . VAL A 1 339 ? -38.473 -11.242 1.059 1.00 33.06 339 VAL A O 1
ATOM 2579 N N . GLY A 1 340 ? -36.376 -10.856 0.298 1.00 38.25 340 GLY A N 1
ATOM 2580 C CA . GLY A 1 340 ? -36.156 -9.560 0.954 1.00 38.25 340 GLY A CA 1
ATOM 2581 C C . GLY A 1 340 ? -35.184 -9.590 2.136 1.00 38.25 340 GLY A C 1
ATOM 2582 O O . GLY A 1 340 ? -35.581 -9.265 3.251 1.00 38.25 340 GLY A O 1
ATOM 2583 N N . ALA A 1 341 ? -33.916 -9.935 1.905 1.00 28.69 341 ALA A N 1
ATOM 2584 C CA . ALA A 1 341 ? -32.840 -9.617 2.844 1.00 28.69 341 ALA A CA 1
ATOM 2585 C C . ALA A 1 341 ? -32.188 -8.300 2.403 1.00 28.69 341 ALA A C 1
ATOM 2587 O O . ALA A 1 341 ? -31.732 -8.179 1.266 1.00 28.69 341 ALA A O 1
ATOM 2588 N N . ALA A 1 342 ? -32.214 -7.299 3.283 1.00 32.91 342 ALA A N 1
ATOM 2589 C CA . ALA A 1 342 ? -31.416 -6.091 3.129 1.00 32.91 342 ALA A CA 1
ATOM 2590 C C . ALA A 1 342 ? -29.929 -6.472 3.036 1.00 32.91 342 ALA A C 1
ATOM 2592 O O . ALA A 1 342 ? -29.511 -7.452 3.654 1.00 32.91 342 ALA A O 1
ATOM 2593 N N . ALA A 1 343 ? -29.161 -5.702 2.261 1.00 30.23 343 ALA A N 1
ATOM 2594 C CA . ALA A 1 343 ? -27.708 -5.824 2.194 1.00 30.23 343 ALA A CA 1
ATOM 2595 C C . ALA A 1 343 ? -27.098 -5.872 3.612 1.00 30.23 343 ALA A C 1
ATOM 2597 O O . ALA A 1 343 ? -27.656 -5.239 4.518 1.00 30.23 343 ALA A O 1
ATOM 2598 N N . PRO A 1 344 ? -25.993 -6.610 3.826 1.00 33.84 344 PRO A N 1
ATOM 2599 C CA . PRO A 1 344 ? -25.318 -6.637 5.117 1.00 33.84 344 PRO A CA 1
ATOM 2600 C C . PRO A 1 344 ? -24.988 -5.203 5.542 1.00 33.84 344 PRO A C 1
ATOM 2602 O O . PRO A 1 344 ? -24.327 -4.454 4.826 1.00 33.84 344 PRO A O 1
ATOM 2605 N N . VAL A 1 345 ? -25.527 -4.795 6.690 1.00 39.53 345 VAL A N 1
ATOM 2606 C CA . VAL A 1 345 ? -25.235 -3.496 7.293 1.00 39.53 345 VAL A CA 1
ATOM 2607 C C . VAL A 1 345 ? -23.838 -3.621 7.889 1.00 39.53 345 VAL A C 1
ATOM 2609 O O . VAL A 1 345 ? -23.663 -4.375 8.842 1.00 39.53 345 VAL A O 1
ATOM 2612 N N . ALA A 1 346 ? -22.857 -2.937 7.298 1.00 51.28 346 ALA A N 1
ATOM 2613 C CA . ALA A 1 346 ? -21.509 -2.847 7.851 1.00 51.28 346 ALA A CA 1
ATOM 2614 C C . ALA A 1 346 ? -21.558 -2.389 9.318 1.00 51.28 346 ALA A C 1
ATOM 2616 O O . ALA A 1 346 ? -22.387 -1.542 9.677 1.00 51.28 346 ALA A O 1
ATOM 2617 N N . ASP A 1 347 ? -20.677 -2.938 10.157 1.00 57.84 347 ASP A N 1
ATOM 2618 C CA . ASP A 1 347 ? -20.619 -2.566 11.568 1.00 57.84 347 ASP A CA 1
ATOM 2619 C C . ASP A 1 347 ? -20.363 -1.055 11.719 1.00 57.84 347 ASP A C 1
ATOM 2621 O O . ASP A 1 347 ? -19.525 -0.476 11.018 1.00 57.84 347 ASP A O 1
ATOM 2625 N N . PRO A 1 348 ? -21.096 -0.367 12.609 1.00 72.88 348 PRO A N 1
ATOM 2626 C CA . PRO A 1 348 ? -21.057 1.082 12.659 1.00 72.88 348 PRO A CA 1
ATOM 2627 C C . PRO A 1 348 ? -19.741 1.576 13.281 1.00 72.88 348 PRO A C 1
ATOM 2629 O O . PRO A 1 348 ? -19.395 1.256 14.419 1.00 72.88 348 PRO A O 1
ATOM 2632 N N . VAL A 1 349 ? -19.015 2.407 12.529 1.00 85.19 349 VAL A N 1
ATOM 2633 C CA . VAL A 1 349 ? -17.683 2.920 12.892 1.00 85.19 349 VAL A CA 1
ATOM 2634 C C . VAL A 1 349 ? -17.774 3.965 14.008 1.00 85.19 349 VAL A C 1
ATOM 2636 O O . VAL A 1 349 ? -18.566 4.906 13.936 1.00 85.19 349 VAL A O 1
ATOM 2639 N N . LEU A 1 350 ? -16.926 3.851 15.033 1.00 92.19 350 LEU A N 1
ATOM 2640 C CA . LEU A 1 350 ? -16.740 4.896 16.044 1.00 92.19 350 LEU A CA 1
ATOM 2641 C C . LEU A 1 350 ? -15.876 6.025 15.463 1.00 92.19 350 LEU A C 1
ATOM 2643 O O . LEU A 1 350 ? -14.729 5.796 15.098 1.00 92.19 350 LEU A O 1
ATOM 2647 N N . PHE A 1 351 ? -16.398 7.248 15.401 1.00 95.06 351 PHE A N 1
ATOM 2648 C CA . PHE A 1 351 ? -15.677 8.437 14.937 1.00 95.06 351 PHE A CA 1
ATOM 2649 C C . PHE A 1 351 ? -15.235 9.329 16.096 1.00 95.06 351 PHE A C 1
ATOM 2651 O O . PHE A 1 351 ? -15.872 9.364 17.148 1.00 95.06 351 PHE A O 1
ATOM 2658 N N . GLN A 1 352 ? -14.166 10.096 15.868 1.00 97.62 352 GLN A N 1
ATOM 2659 C CA . GLN A 1 352 ? -13.659 11.139 16.749 1.00 97.62 352 GLN A CA 1
ATOM 2660 C C . GLN A 1 352 ? -13.492 12.471 16.000 1.00 97.62 352 GLN A C 1
ATOM 2662 O O . GLN A 1 352 ? -13.035 12.519 14.856 1.00 97.62 352 GLN A O 1
ATOM 2667 N N . LYS A 1 353 ? -13.798 13.579 16.683 1.00 98.12 353 LYS A N 1
ATOM 2668 C CA . LYS A 1 353 ? -13.488 14.940 16.232 1.00 98.12 353 LYS A CA 1
ATOM 2669 C C . LYS A 1 353 ? -12.844 15.763 17.341 1.00 98.12 353 LYS A C 1
ATOM 2671 O O . LYS A 1 353 ? -13.403 15.857 18.430 1.00 98.12 353 LYS A O 1
ATOM 2676 N N . VAL A 1 354 ? -11.724 16.422 17.045 1.00 98.12 354 VAL A N 1
ATOM 2677 C CA . VAL A 1 354 ? -11.126 17.429 17.936 1.00 98.12 354 VAL A CA 1
ATOM 2678 C C . VAL A 1 354 ? -11.964 18.708 17.898 1.00 98.12 354 VAL A C 1
ATOM 2680 O O . VAL A 1 354 ? -12.290 19.213 16.822 1.00 98.12 354 VAL A O 1
ATOM 2683 N N . LEU A 1 355 ? -12.342 19.222 19.068 1.00 97.69 355 LEU A N 1
ATOM 2684 C CA . LEU A 1 355 ? -13.216 20.384 19.197 1.00 97.69 355 LEU A CA 1
ATOM 2685 C C . LEU A 1 355 ? -12.437 21.642 19.573 1.00 97.69 355 LEU A C 1
ATOM 2687 O O . LEU A 1 355 ? -11.595 21.627 20.470 1.00 97.69 355 LEU A O 1
ATOM 2691 N N . THR A 1 356 ? -12.779 22.764 18.942 1.00 96.62 356 THR A N 1
ATOM 2692 C CA . THR A 1 356 ? -12.319 24.083 19.395 1.00 96.62 356 THR A CA 1
ATOM 2693 C C . THR A 1 356 ? -13.031 24.491 20.693 1.00 96.62 356 THR A C 1
ATOM 2695 O O . THR A 1 356 ? -14.146 24.025 20.951 1.00 96.62 356 THR A O 1
ATOM 2698 N N . PRO A 1 357 ? -12.470 25.416 21.498 1.00 93.25 357 PRO A N 1
ATOM 2699 C CA . PRO A 1 357 ? -13.147 25.917 22.697 1.00 93.25 357 PRO A CA 1
ATOM 2700 C C . PRO A 1 357 ? -14.552 26.468 22.417 1.00 93.25 357 PRO A C 1
ATOM 2702 O O . PRO A 1 357 ? -15.468 26.263 23.208 1.00 93.25 357 PRO A O 1
ATOM 2705 N N . GLU A 1 358 ? -14.744 27.122 21.268 1.00 93.88 358 GLU A N 1
ATOM 2706 C CA . GLU A 1 358 ? -16.052 27.615 20.826 1.00 93.88 358 GLU A CA 1
ATOM 2707 C C . GLU A 1 358 ? -17.042 26.469 20.576 1.00 93.88 358 GLU A C 1
ATOM 2709 O O . GLU A 1 358 ? -18.166 26.515 21.072 1.00 93.88 358 GLU A O 1
ATOM 2714 N N . GLN A 1 359 ? -16.614 25.404 19.890 1.00 96.12 359 GLN A N 1
ATOM 2715 C CA . GLN A 1 359 ? -17.448 24.220 19.657 1.00 96.12 359 GLN A CA 1
ATOM 2716 C C . GLN A 1 359 ? -17.820 23.519 20.967 1.00 96.12 359 GLN A C 1
ATOM 2718 O O . GLN A 1 359 ? -18.966 23.114 21.137 1.00 96.12 359 GLN A O 1
ATOM 2723 N N . VAL A 1 360 ? -16.894 23.421 21.926 1.00 94.56 360 VAL A N 1
ATOM 2724 C CA . VAL A 1 360 ? -17.192 22.866 23.258 1.00 94.56 360 VAL A CA 1
ATOM 2725 C C . VAL A 1 360 ? -18.294 23.672 23.951 1.00 94.56 360 VAL A C 1
ATOM 2727 O O . VAL A 1 360 ? -19.221 23.092 24.514 1.00 94.56 360 VAL A O 1
ATOM 2730 N N . GLN A 1 361 ? -18.239 25.008 23.886 1.00 92.00 361 GLN A N 1
ATOM 2731 C CA . GLN A 1 361 ? -19.300 25.856 24.437 1.00 92.00 361 GLN A CA 1
ATOM 2732 C C . GLN A 1 361 ? -20.625 25.693 23.683 1.00 92.00 361 GLN A C 1
ATOM 2734 O O . GLN A 1 361 ? -21.681 25.697 24.318 1.00 92.00 361 GLN A O 1
ATOM 2739 N N . ALA A 1 362 ? -20.585 25.512 22.362 1.00 90.81 362 ALA A N 1
ATOM 2740 C CA . ALA A 1 362 ? -21.774 25.273 21.551 1.00 90.81 362 ALA A CA 1
ATOM 2741 C C . ALA A 1 362 ? -22.489 23.969 21.953 1.00 90.81 362 ALA A C 1
ATOM 2743 O O . ALA A 1 362 ? -23.703 23.970 22.140 1.00 90.81 362 ALA A O 1
ATOM 2744 N N . TYR A 1 363 ? -21.748 22.892 22.227 1.00 92.44 363 TYR A N 1
ATOM 2745 C CA . TYR A 1 363 ? -22.329 21.657 22.763 1.00 92.44 363 TYR A CA 1
ATOM 2746 C C . TYR A 1 363 ? -22.828 21.826 24.206 1.00 92.44 363 TYR A C 1
ATOM 2748 O O . TYR A 1 363 ? -24.011 21.631 24.480 1.00 92.44 363 TYR A O 1
ATOM 2756 N N . LEU A 1 364 ? -21.963 22.248 25.135 1.00 89.12 364 LEU A N 1
ATOM 2757 C CA . LEU A 1 364 ? -22.278 22.233 26.572 1.00 89.12 364 LEU A CA 1
ATOM 2758 C C . LEU A 1 364 ? -23.265 23.322 27.015 1.00 89.12 364 LEU A C 1
ATOM 2760 O O . LEU A 1 364 ? -24.034 23.105 27.950 1.00 89.12 364 LEU A O 1
ATOM 2764 N N . ARG A 1 365 ? -23.229 24.509 26.397 1.00 84.75 365 ARG A N 1
ATOM 2765 C CA . ARG A 1 365 ? -24.122 25.634 26.734 1.00 84.75 365 ARG A CA 1
ATOM 2766 C C . ARG A 1 365 ? -25.178 25.887 25.669 1.00 84.75 365 ARG A C 1
ATOM 2768 O O . ARG A 1 365 ? -26.294 26.260 26.017 1.00 84.75 365 ARG A O 1
ATOM 2775 N N . GLY A 1 366 ? -24.814 25.733 24.397 1.00 81.56 366 GLY A N 1
ATOM 2776 C CA . GLY A 1 366 ? -25.727 25.930 23.268 1.00 81.56 366 GLY A CA 1
ATOM 2777 C C . GLY A 1 366 ? -26.674 24.751 23.037 1.00 81.56 366 GLY A C 1
ATOM 2778 O O . GLY A 1 366 ? -27.756 24.951 22.492 1.00 81.56 366 GLY A O 1
ATOM 2779 N N . GLY A 1 367 ? -26.314 23.548 23.500 1.00 87.12 367 GLY A N 1
ATOM 2780 C CA . GLY A 1 367 ? -27.106 22.341 23.279 1.00 87.12 367 GLY A CA 1
ATOM 2781 C C . GLY A 1 367 ? -27.043 21.838 21.836 1.00 87.12 367 GLY A C 1
ATOM 2782 O O . GLY A 1 367 ? -27.982 21.178 21.383 1.00 87.12 367 GLY A O 1
ATOM 2783 N N . ASP A 1 368 ? -25.972 22.165 21.105 1.00 90.44 368 ASP A N 1
ATOM 2784 C CA . ASP A 1 368 ? -25.776 21.682 19.741 1.00 90.44 368 ASP A CA 1
ATOM 2785 C C . ASP A 1 368 ? -25.873 20.154 19.698 1.00 90.44 368 ASP A C 1
ATOM 2787 O O . ASP A 1 368 ? -25.395 19.443 20.577 1.00 90.44 368 ASP A O 1
ATOM 2791 N N . ARG A 1 369 ? -26.519 19.635 18.658 1.00 92.62 369 ARG A N 1
ATOM 2792 C CA . ARG A 1 369 ? -26.790 18.195 18.494 1.00 92.62 369 ARG A CA 1
ATOM 2793 C C . ARG A 1 369 ? -26.264 17.639 17.181 1.00 92.62 369 ARG A C 1
ATOM 2795 O O . ARG A 1 369 ? -26.611 16.530 16.794 1.00 92.62 369 ARG A O 1
ATOM 2802 N N . ARG A 1 370 ? -25.508 18.450 16.444 1.00 93.31 370 ARG A N 1
ATOM 2803 C CA . ARG A 1 370 ? -25.036 18.136 15.100 1.00 93.31 370 ARG A CA 1
ATOM 2804 C C . ARG A 1 370 ? -23.538 18.315 15.019 1.00 93.31 370 ARG A C 1
ATOM 2806 O O . ARG A 1 370 ? -23.015 19.305 15.517 1.00 93.31 370 ARG A O 1
ATOM 2813 N N . VAL A 1 371 ? -22.881 17.397 14.325 1.00 94.38 371 VAL A N 1
ATOM 2814 C CA . VAL A 1 371 ? -21.461 17.490 13.998 1.00 94.38 371 VAL A CA 1
ATOM 2815 C C . VAL A 1 371 ? -21.285 17.740 12.502 1.00 94.38 371 VAL A C 1
ATOM 2817 O O . VAL A 1 371 ? -21.991 17.188 11.662 1.00 94.38 371 VAL A O 1
ATOM 2820 N N . ALA A 1 372 ? -20.355 18.634 12.186 1.00 91.56 372 ALA A N 1
ATOM 2821 C CA . ALA A 1 372 ? -19.995 19.068 10.841 1.00 91.56 372 ALA A CA 1
ATOM 2822 C C . ALA A 1 372 ? -18.474 19.240 10.764 1.00 91.56 372 ALA A C 1
ATOM 2824 O O . ALA A 1 372 ? -17.839 19.505 11.787 1.00 91.56 372 ALA A O 1
ATOM 2825 N N . GLY A 1 373 ? -17.878 19.173 9.578 1.00 91.25 373 GLY A N 1
ATOM 2826 C CA . GLY A 1 373 ? -16.440 19.364 9.382 1.00 91.25 373 GLY A CA 1
ATOM 2827 C C . GLY A 1 373 ? -15.664 18.061 9.221 1.00 91.25 373 GLY A C 1
ATOM 2828 O O . GLY A 1 373 ? -16.226 17.051 8.815 1.00 91.25 373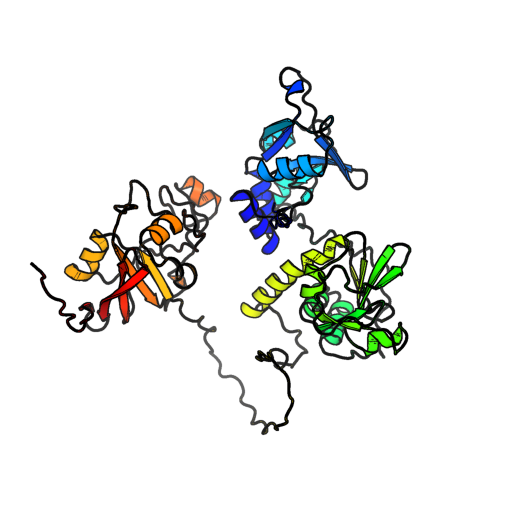 GLY A O 1
A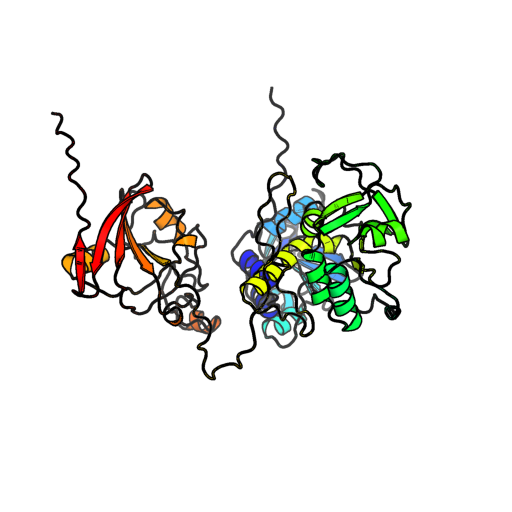TOM 2829 N N . PHE A 1 374 ? -14.359 18.126 9.477 1.00 92.62 374 PHE A N 1
ATOM 2830 C CA . PHE A 1 374 ? -13.467 16.977 9.351 1.00 92.62 374 PHE A CA 1
ATOM 2831 C C . PHE A 1 374 ? -13.533 16.093 10.598 1.00 92.62 374 PHE A C 1
ATOM 2833 O O . PHE A 1 374 ? -13.608 16.612 11.718 1.00 92.62 374 PHE A O 1
ATOM 2840 N N . VAL A 1 375 ? -13.582 14.780 10.386 1.00 93.88 375 VAL A N 1
ATOM 2841 C CA . VAL A 1 375 ? -13.741 13.742 11.413 1.00 93.88 375 VAL A CA 1
ATOM 2842 C C . VAL A 1 375 ? -12.893 12.526 11.041 1.00 93.88 375 VAL A C 1
ATOM 2844 O O . VAL A 1 375 ? -12.609 12.311 9.863 1.00 93.88 375 VAL A O 1
ATOM 2847 N N . HIS A 1 376 ? -12.504 11.726 12.031 1.00 89.31 376 HIS A N 1
ATOM 2848 C CA . HIS A 1 376 ? -11.592 10.594 11.831 1.00 89.31 376 HIS A CA 1
ATOM 2849 C C . HIS A 1 376 ? -12.143 9.329 12.500 1.00 89.31 376 HIS A C 1
ATOM 2851 O O . HIS A 1 376 ? -12.707 9.448 13.594 1.00 89.31 376 HIS A O 1
ATOM 2857 N N . PRO A 1 377 ? -11.984 8.132 11.908 1.00 82.94 377 PRO A N 1
ATOM 2858 C CA . PRO A 1 377 ? -12.255 6.878 12.606 1.00 82.94 377 PRO A CA 1
ATOM 2859 C C . PRO A 1 377 ? -11.421 6.804 13.887 1.00 82.94 377 PRO A C 1
ATOM 2861 O O . PRO A 1 377 ? -10.227 7.101 13.872 1.00 82.94 377 PRO A O 1
ATOM 2864 N N . TYR A 1 378 ? -12.044 6.436 15.006 1.00 90.06 378 TYR A N 1
ATOM 2865 C CA . TYR A 1 378 ? -11.396 6.437 16.316 1.00 90.06 378 TYR A CA 1
ATOM 2866 C C . TYR A 1 378 ? -10.198 5.489 16.357 1.00 90.06 378 TYR A C 1
ATOM 2868 O O . TYR A 1 378 ? -9.152 5.893 16.853 1.00 90.06 378 TYR A O 1
ATOM 2876 N N . GLU A 1 379 ? -10.308 4.290 15.776 1.00 81.38 379 GLU A N 1
ATOM 2877 C CA . GLU A 1 379 ? -9.202 3.322 15.742 1.00 81.38 379 GLU A CA 1
ATOM 2878 C C . GLU A 1 379 ? -7.946 3.890 15.065 1.00 81.38 379 GLU A C 1
ATOM 2880 O O . GLU A 1 379 ? -6.839 3.658 15.540 1.00 81.38 379 GLU A O 1
ATOM 2885 N N . SER A 1 380 ? -8.100 4.732 14.038 1.00 67.25 380 SER A N 1
ATOM 2886 C CA . SER A 1 380 ? -6.974 5.373 13.343 1.00 67.25 380 SER A CA 1
ATOM 2887 C C . SER A 1 380 ? -6.301 6.492 14.147 1.00 67.25 380 SER A C 1
ATOM 2889 O O . SER A 1 380 ? -5.205 6.925 13.805 1.00 67.25 380 SER A O 1
ATOM 2891 N N . VAL A 1 381 ? -6.951 7.001 15.198 1.00 81.88 381 VAL A N 1
ATOM 2892 C CA . VAL A 1 381 ? -6.445 8.116 16.022 1.00 81.88 381 VAL A CA 1
ATOM 2893 C C . VAL A 1 381 ? -6.361 7.770 17.508 1.00 81.88 381 VAL A C 1
ATOM 2895 O O . VAL A 1 381 ? -6.079 8.648 18.323 1.00 81.88 381 VAL A O 1
ATOM 2898 N N . ARG A 1 382 ? -6.594 6.507 17.883 1.00 89.44 382 ARG A N 1
ATOM 2899 C CA . ARG A 1 382 ? -6.669 6.063 19.283 1.00 89.44 382 ARG A CA 1
ATOM 2900 C C . ARG A 1 382 ? -5.355 6.260 20.042 1.00 89.44 382 ARG A C 1
ATOM 2902 O O . ARG A 1 382 ? -5.382 6.543 21.235 1.00 89.44 382 ARG A O 1
ATOM 2909 N N . GLU A 1 383 ? -4.228 6.169 19.332 1.00 85.31 383 GLU A N 1
ATOM 2910 C CA . GLU A 1 383 ? -2.874 6.346 19.875 1.00 85.31 383 GLU A CA 1
ATOM 2911 C C . GLU A 1 383 ? -2.521 7.833 20.095 1.00 85.31 383 GLU A C 1
ATOM 2913 O O . GLU A 1 383 ? -1.591 8.165 20.834 1.00 85.31 383 GLU A O 1
ATOM 2918 N N . LEU A 1 384 ? -3.281 8.759 19.491 1.00 88.25 384 LEU A N 1
ATOM 2919 C CA . LEU A 1 384 ? -3.118 10.204 19.669 1.00 88.25 384 LEU A CA 1
ATOM 2920 C C . LEU A 1 384 ? -3.833 10.639 20.954 1.00 88.25 384 LEU A C 1
ATOM 2922 O O . LEU A 1 384 ? -4.965 11.124 20.943 1.00 88.25 384 LEU A O 1
ATOM 2926 N N . THR A 1 385 ? -3.167 10.427 22.084 1.00 92.62 385 THR A N 1
ATOM 2927 C CA . THR A 1 385 ? -3.778 10.569 23.413 1.00 92.62 385 THR A CA 1
ATOM 2928 C C . THR A 1 385 ? -3.583 11.947 24.045 1.00 92.62 385 THR A C 1
ATOM 2930 O O . THR A 1 385 ? -4.314 12.290 24.971 1.00 92.62 385 THR A O 1
ATOM 2933 N N . THR A 1 386 ? -2.657 12.769 23.542 1.00 92.12 386 THR A N 1
ATOM 2934 C CA . THR A 1 386 ? -2.359 14.115 24.076 1.00 92.12 386 THR A CA 1
ATOM 2935 C C . THR A 1 386 ? -2.745 15.242 23.105 1.00 92.12 386 THR A C 1
ATOM 2937 O O . THR A 1 386 ? -2.799 15.010 21.892 1.00 92.12 386 THR A O 1
ATOM 2940 N N . PRO A 1 387 ? -2.944 16.490 23.589 1.00 95.81 387 PRO A N 1
ATOM 2941 C CA . PRO A 1 387 ? -3.163 17.660 22.732 1.00 95.81 387 PRO A CA 1
ATOM 2942 C C . PRO A 1 387 ? -2.098 17.801 21.640 1.00 95.81 387 PRO A C 1
ATOM 2944 O O . PRO A 1 387 ? -2.426 17.901 20.461 1.00 95.81 387 PRO A O 1
ATOM 2947 N N . GLN A 1 388 ? -0.815 17.709 22.005 1.00 90.00 388 GLN A N 1
ATOM 2948 C CA . GLN A 1 388 ? 0.291 17.852 21.058 1.00 90.00 388 GLN A CA 1
ATOM 2949 C C . GLN A 1 388 ? 0.263 16.781 19.955 1.00 90.00 388 GLN A C 1
ATOM 2951 O O . GLN A 1 388 ? 0.454 17.113 18.780 1.00 90.00 388 GLN A O 1
ATOM 2956 N N . GLN A 1 389 ? 0.006 15.517 20.314 1.00 85.25 389 GLN A N 1
ATOM 2957 C CA . GLN A 1 389 ? -0.113 14.420 19.348 1.00 85.25 389 GLN A CA 1
ATOM 2958 C C . GLN A 1 389 ? -1.313 14.613 18.422 1.00 85.25 389 GLN A C 1
ATOM 2960 O O . GLN A 1 389 ? -1.173 14.430 17.217 1.00 85.25 389 GLN A O 1
ATOM 2965 N N . LEU A 1 390 ? -2.467 15.030 18.949 1.00 92.31 390 LEU A N 1
ATOM 2966 C CA . LEU A 1 390 ? -3.658 15.289 18.139 1.00 92.31 390 LEU A CA 1
ATOM 2967 C C . LEU A 1 390 ? -3.447 16.455 17.175 1.00 92.31 390 LEU A C 1
ATOM 2969 O O . LEU A 1 390 ? -3.762 16.340 15.994 1.00 92.31 390 LEU A O 1
ATOM 2973 N N . TYR A 1 391 ? -2.889 17.571 17.643 1.00 92.81 391 TYR A N 1
ATOM 2974 C CA . TYR A 1 391 ? -2.725 18.745 16.792 1.00 92.81 391 TYR A CA 1
ATOM 2975 C C . TYR A 1 391 ? -1.675 18.535 15.707 1.00 92.81 391 TYR A C 1
ATOM 2977 O O . TYR A 1 391 ? -1.896 18.917 14.561 1.00 92.81 391 TYR A O 1
ATOM 2985 N N . THR A 1 392 ? -0.549 17.910 16.050 1.00 77.69 392 THR A N 1
ATOM 2986 C CA . THR A 1 392 ? 0.513 17.610 15.079 1.00 77.69 392 THR A CA 1
ATOM 2987 C C . THR A 1 392 ? 0.076 16.493 14.136 1.00 77.69 392 THR A C 1
ATOM 2989 O O . THR A 1 392 ? 0.235 16.609 12.924 1.00 77.69 392 THR A O 1
ATOM 2992 N N . GLY A 1 393 ? -0.534 15.440 14.683 1.00 66.00 393 GLY A N 1
ATOM 2993 C CA . GLY A 1 393 ? -0.970 14.262 13.942 1.00 66.00 393 GLY A CA 1
ATOM 2994 C C . GLY A 1 393 ? -2.079 14.550 12.937 1.00 66.00 393 GLY A C 1
ATOM 2995 O O . GLY A 1 393 ? -2.059 13.989 11.847 1.00 66.00 393 GLY A O 1
ATOM 2996 N N . LEU A 1 394 ? -2.992 15.469 13.258 1.00 83.06 394 LEU A N 1
ATOM 2997 C CA . LEU A 1 394 ? -4.113 15.847 12.389 1.00 83.06 394 LEU A CA 1
ATOM 2998 C C . LEU A 1 394 ? -3.889 17.176 11.645 1.00 83.06 394 LEU A C 1
ATOM 3000 O O . LEU A 1 394 ? -4.762 17.628 10.914 1.00 83.06 394 LEU A O 1
ATOM 3004 N N . GLY A 1 395 ? -2.735 17.825 11.832 1.00 82.94 395 GLY A N 1
ATOM 3005 C CA . GLY A 1 395 ? -2.374 19.056 11.124 1.00 82.94 395 GLY A CA 1
ATOM 3006 C C . GLY A 1 395 ? -3.216 20.262 11.543 1.00 82.94 395 GLY A C 1
ATOM 3007 O O . GLY A 1 395 ? -3.519 21.129 10.730 1.00 82.94 395 GLY A O 1
ATOM 3008 N N . LEU A 1 396 ? -3.588 20.327 12.824 1.00 92.12 396 LEU A N 1
ATOM 3009 C CA . LEU A 1 396 ? -4.449 21.360 13.404 1.00 92.12 396 LEU A CA 1
ATOM 3010 C C . LEU A 1 396 ? -3.673 22.575 13.933 1.00 92.12 396 LEU A C 1
ATOM 3012 O O . LEU A 1 396 ? -4.295 23.473 14.491 1.00 92.12 396 LEU A O 1
ATOM 3016 N N . LEU A 1 397 ? -2.344 22.626 13.791 1.00 88.25 397 LEU A N 1
ATOM 3017 C CA . LEU A 1 397 ? -1.511 23.776 14.178 1.00 88.25 397 LEU A CA 1
ATOM 3018 C C . LEU A 1 397 ? -1.349 24.747 12.999 1.00 88.25 397 LEU A C 1
ATOM 3020 O O . LEU A 1 397 ? -0.360 24.691 12.270 1.00 88.25 397 LEU A O 1
ATOM 3024 N N . HIS A 1 398 ? -2.322 25.635 12.791 1.00 85.31 398 HIS A N 1
ATOM 3025 C CA . HIS A 1 398 ? -2.267 26.663 11.746 1.00 85.31 398 HIS A CA 1
ATOM 3026 C C . HIS A 1 398 ? -3.160 27.865 12.086 1.00 85.31 398 HIS A C 1
ATOM 3028 O O . HIS A 1 398 ? -4.054 27.774 12.917 1.00 85.31 398 HIS A O 1
ATOM 3034 N N . ASP A 1 399 ? -2.996 28.982 11.376 1.00 85.62 399 ASP A N 1
ATOM 3035 C CA . ASP A 1 399 ? -3.626 30.278 11.704 1.00 85.62 399 ASP A CA 1
ATOM 3036 C C . ASP A 1 399 ? -5.169 30.304 11.719 1.00 85.62 399 ASP A C 1
ATOM 3038 O O . ASP A 1 399 ? -5.772 31.309 12.094 1.00 85.62 399 ASP A O 1
ATOM 3042 N N . ARG A 1 400 ? -5.835 29.233 11.272 1.00 82.69 400 ARG A N 1
ATOM 3043 C CA . ARG A 1 400 ? -7.308 29.151 11.236 1.00 82.69 400 ARG A CA 1
ATOM 3044 C C . ARG A 1 400 ? -7.903 28.348 12.386 1.00 82.69 400 ARG A C 1
ATOM 3046 O O . ARG A 1 400 ? -9.125 28.256 12.477 1.00 82.69 400 ARG A O 1
ATOM 3053 N N . THR A 1 401 ? -7.075 27.766 13.240 1.00 89.38 401 THR A N 1
ATOM 3054 C CA . THR A 1 401 ? -7.504 27.072 14.452 1.00 89.38 401 THR A CA 1
ATOM 3055 C C . THR A 1 401 ? -6.970 27.813 15.680 1.00 89.38 401 THR A C 1
ATOM 3057 O O . THR A 1 401 ? -5.962 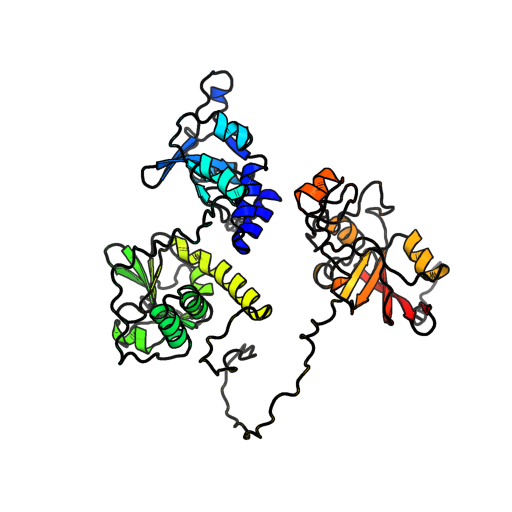28.512 15.602 1.00 89.38 401 THR A O 1
ATOM 3060 N N . PRO A 1 402 ? -7.643 27.699 16.838 1.00 94.19 402 PRO A N 1
ATOM 3061 C CA . PRO A 1 402 ? -7.191 28.340 18.071 1.00 94.19 402 PRO A CA 1
ATOM 3062 C C . PRO A 1 402 ? -6.171 27.499 18.857 1.00 94.19 402 PRO A C 1
ATOM 3064 O O . PRO A 1 402 ? -5.779 27.910 19.946 1.00 94.19 402 PRO A O 1
ATOM 3067 N N . PHE A 1 403 ? -5.796 26.320 18.354 1.00 95.94 403 PHE A N 1
ATOM 3068 C CA . PHE A 1 403 ? -4.980 25.348 19.079 1.00 95.94 403 PHE A CA 1
ATOM 3069 C C . PHE A 1 403 ? -3.531 25.795 19.197 1.00 95.94 403 PHE A C 1
ATOM 3071 O O . PHE A 1 403 ? -2.959 26.372 18.268 1.00 95.94 403 PHE A O 1
ATOM 3078 N N . ARG A 1 404 ? -2.922 25.484 20.338 1.00 92.19 404 ARG A N 1
ATOM 3079 C CA . ARG A 1 404 ? -1.529 25.817 20.613 1.00 92.19 404 ARG A CA 1
ATOM 3080 C C . ARG A 1 404 ? -0.773 24.585 21.078 1.00 92.19 404 ARG A C 1
ATOM 3082 O O . ARG A 1 404 ? -1.309 23.722 21.762 1.00 92.19 404 ARG A O 1
ATOM 3089 N N . VAL A 1 405 ? 0.507 24.515 20.722 1.00 84.38 405 VAL A N 1
ATOM 3090 C CA . VAL A 1 405 ? 1.378 23.388 21.099 1.00 84.38 405 VAL A CA 1
ATOM 3091 C C . VAL A 1 405 ? 1.517 23.230 22.621 1.00 84.38 405 VAL A C 1
ATOM 3093 O O . VAL A 1 405 ? 1.793 22.134 23.092 1.00 84.38 405 VAL A O 1
ATOM 3096 N N . ASP A 1 406 ? 1.316 24.316 23.374 1.00 89.81 406 ASP A N 1
ATOM 3097 C CA . ASP A 1 406 ? 1.391 24.386 24.833 1.00 89.81 406 ASP A CA 1
ATOM 3098 C C . ASP A 1 406 ? 0.030 24.230 25.537 1.00 89.81 406 ASP A C 1
ATOM 3100 O O . ASP A 1 406 ? -0.051 24.446 26.745 1.00 89.81 406 ASP A O 1
ATOM 3104 N N . ASP A 1 407 ? -1.036 23.852 24.820 1.00 93.81 407 ASP A N 1
ATOM 3105 C CA . ASP A 1 407 ? -2.329 23.574 25.450 1.00 93.81 407 ASP A CA 1
ATOM 3106 C C . ASP A 1 407 ? -2.215 22.379 26.413 1.00 93.81 407 ASP A C 1
ATOM 3108 O O . ASP A 1 407 ? -1.826 21.269 26.045 1.00 93.81 407 ASP A O 1
ATOM 3112 N N . GLU A 1 408 ? -2.607 22.601 27.667 1.00 94.38 408 GLU A N 1
ATOM 3113 C CA . GLU A 1 408 ? -2.551 21.589 28.730 1.00 94.38 408 GLU A CA 1
ATOM 3114 C C . GLU A 1 408 ? -3.679 20.544 28.616 1.00 94.38 408 GLU A C 1
ATOM 3116 O O . GLU A 1 408 ? -3.576 19.453 29.182 1.00 94.38 408 GLU A O 1
ATOM 3121 N N . GLU A 1 409 ? -4.755 20.862 27.890 1.00 95.44 409 GLU A N 1
ATOM 3122 C CA . GLU A 1 409 ? -5.894 19.976 27.645 1.00 95.44 409 GLU A CA 1
ATOM 3123 C C . GLU A 1 409 ? -6.575 20.259 26.296 1.00 95.44 409 GLU A C 1
ATOM 3125 O O . GLU A 1 409 ? -6.554 21.378 25.787 1.00 95.44 409 GLU A O 1
ATOM 3130 N N . VAL A 1 410 ? -7.227 19.239 25.737 1.00 97.81 410 VAL A N 1
ATOM 3131 C CA . VAL A 1 410 ? -8.042 19.317 24.518 1.00 97.81 410 VAL A CA 1
ATOM 3132 C C . VAL A 1 410 ? -9.340 18.538 24.705 1.00 97.81 410 VAL A C 1
ATOM 3134 O O . VAL A 1 410 ? -9.397 17.568 25.463 1.00 97.81 410 VAL A O 1
ATOM 3137 N N . HIS A 1 411 ? -10.394 18.947 24.002 1.00 98.25 411 HIS A N 1
ATOM 3138 C CA . HIS A 1 411 ? -11.667 18.238 23.999 1.00 98.25 411 HIS A CA 1
ATOM 3139 C C . HIS A 1 411 ? -11.888 17.514 22.674 1.00 98.25 411 HIS A C 1
ATOM 3141 O O . HIS A 1 411 ? -11.618 18.053 21.599 1.00 98.25 411 HIS A O 1
ATOM 3147 N N . VAL A 1 412 ? -12.422 16.301 22.758 1.00 98.38 412 VAL A N 1
ATOM 3148 C CA . VAL A 1 412 ? -12.799 15.485 21.605 1.00 98.38 412 VAL A CA 1
ATOM 3149 C C . VAL A 1 412 ? -14.243 15.022 21.739 1.00 98.38 412 VAL A C 1
ATOM 3151 O O . VAL A 1 412 ? -14.734 14.769 22.837 1.00 98.38 412 VAL A O 1
ATOM 3154 N N . LEU A 1 413 ? -14.922 14.911 20.608 1.00 98.25 413 LEU A N 1
ATOM 3155 C CA . LEU A 1 413 ? -16.255 14.342 20.483 1.00 98.25 413 LEU A CA 1
ATOM 3156 C C . LEU A 1 413 ? -16.136 12.940 19.886 1.00 98.25 413 LEU A C 1
ATOM 3158 O O . LEU A 1 413 ? -15.452 12.801 18.875 1.00 98.25 413 LEU A O 1
ATOM 3162 N N . ARG A 1 414 ? -16.790 11.934 20.476 1.00 97.75 414 ARG A N 1
ATOM 3163 C CA . ARG A 1 414 ? -16.805 10.542 19.997 1.00 97.75 414 ARG A CA 1
ATOM 3164 C C . ARG A 1 414 ? -18.228 10.028 19.805 1.00 97.75 414 ARG A C 1
ATOM 3166 O O . ARG A 1 414 ? -19.076 10.267 20.660 1.00 97.75 414 ARG A O 1
ATOM 3173 N N . TRP A 1 415 ? -18.506 9.342 18.698 1.00 96.25 415 TRP A N 1
ATOM 3174 C CA . TRP A 1 415 ? -19.842 8.800 18.411 1.00 96.25 415 TRP A CA 1
ATOM 3175 C C . TRP A 1 415 ? -19.799 7.654 17.398 1.00 96.25 415 TRP A C 1
ATOM 3177 O O . TRP A 1 415 ? -18.969 7.645 16.493 1.00 96.25 415 TRP A O 1
ATOM 3187 N N . THR A 1 416 ? -20.724 6.707 17.525 1.00 93.38 416 THR A N 1
ATOM 3188 C CA . THR A 1 416 ? -20.907 5.611 16.565 1.00 93.38 416 THR A CA 1
ATOM 3189 C C . THR A 1 416 ? -21.713 6.077 15.345 1.00 93.38 416 THR A C 1
ATOM 3191 O O . THR A 1 416 ? -22.791 6.650 15.488 1.00 93.38 416 THR A O 1
ATOM 3194 N N . ALA A 1 417 ? -21.212 5.850 14.134 1.00 87.94 417 ALA A N 1
ATOM 3195 C CA . ALA A 1 417 ? -21.844 6.271 12.886 1.00 87.94 417 ALA A CA 1
ATOM 3196 C C . ALA A 1 417 ? -22.803 5.199 12.336 1.00 87.94 417 ALA A C 1
ATOM 3198 O O . ALA A 1 417 ? -22.384 4.268 11.660 1.00 87.94 417 ALA A O 1
ATOM 3199 N N . TYR A 1 418 ? -24.108 5.356 12.583 1.00 76.50 418 TYR A N 1
ATOM 3200 C CA . TYR A 1 418 ? -25.146 4.403 12.142 1.00 76.50 418 TYR A CA 1
ATOM 3201 C C . TYR A 1 418 ? -25.646 4.610 10.694 1.00 76.50 418 TYR A C 1
ATOM 3203 O O . TYR A 1 418 ? -26.436 3.812 10.200 1.00 76.50 418 TYR A O 1
ATOM 3211 N N . CYS A 1 419 ? -25.179 5.656 10.003 1.00 76.19 419 CYS A N 1
ATOM 3212 C CA . CYS A 1 419 ? -25.485 5.940 8.595 1.00 76.19 419 CYS A CA 1
ATOM 3213 C C . CYS A 1 419 ? -24.173 6.201 7.831 1.00 76.19 419 CYS A C 1
ATOM 3215 O O . CYS A 1 419 ? -23.828 7.369 7.624 1.00 76.19 419 CYS A O 1
ATOM 3217 N N . PRO A 1 420 ? -23.414 5.154 7.458 1.00 69.38 420 PRO A N 1
ATOM 3218 C CA . PRO A 1 420 ? -22.045 5.291 6.953 1.00 69.38 420 PRO A CA 1
ATOM 3219 C C . PRO A 1 420 ? -21.945 6.161 5.693 1.00 69.38 420 PRO A C 1
ATOM 3221 O O . PRO A 1 420 ? -20.989 6.913 5.552 1.00 69.38 420 PRO A O 1
ATOM 3224 N N . GLU A 1 421 ? -22.973 6.180 4.840 1.00 77.38 421 GLU A N 1
ATOM 3225 C CA . GLU A 1 421 ? -23.008 7.011 3.624 1.00 77.38 421 GLU A CA 1
ATOM 3226 C C . GLU A 1 421 ? -22.929 8.528 3.886 1.00 77.38 421 GLU A C 1
ATOM 3228 O O . GLU A 1 421 ? -22.557 9.300 3.001 1.00 77.38 421 GLU A O 1
ATOM 3233 N N . LEU A 1 422 ? -23.251 8.979 5.106 1.00 78.25 422 LEU A N 1
ATOM 3234 C CA . LEU A 1 422 ? -23.112 10.385 5.501 1.00 78.25 422 LEU A CA 1
ATOM 3235 C C . LEU A 1 422 ? -21.658 10.781 5.811 1.00 78.25 422 LEU A C 1
ATOM 3237 O O . LEU A 1 422 ? -21.378 11.964 6.008 1.00 78.25 422 LEU A O 1
ATOM 3241 N N . TYR A 1 423 ? -20.746 9.809 5.858 1.00 83.25 423 TYR A N 1
ATOM 3242 C CA . TYR A 1 423 ? -19.335 9.971 6.184 1.00 83.25 423 TYR A CA 1
ATOM 3243 C C . TYR A 1 423 ? -18.518 9.602 4.951 1.00 83.25 423 TYR A C 1
ATOM 3245 O O . TYR A 1 423 ? -18.245 8.438 4.679 1.00 83.25 423 TYR A O 1
ATOM 3253 N N . ARG A 1 424 ? -18.114 10.614 4.185 1.00 82.38 424 ARG A N 1
ATOM 3254 C CA . ARG A 1 424 ? -17.361 10.421 2.941 1.00 82.38 424 ARG A CA 1
ATOM 3255 C C . ARG A 1 424 ? -15.919 10.870 3.129 1.00 82.38 424 ARG A C 1
ATOM 3257 O O . ARG A 1 424 ? -15.678 11.890 3.783 1.00 82.38 424 ARG A O 1
ATOM 3264 N N . LEU A 1 425 ? -14.970 10.142 2.540 1.00 69.69 425 LEU A N 1
ATOM 3265 C CA . LEU A 1 425 ? -13.571 10.571 2.485 1.00 69.69 425 LEU A CA 1
ATOM 3266 C C . LEU A 1 425 ? -13.485 11.988 1.919 1.00 69.69 425 LEU A C 1
ATOM 3268 O O . LEU A 1 425 ? -14.190 12.336 0.965 1.00 69.69 425 LEU A O 1
ATOM 3272 N N . ALA A 1 426 ? -12.635 12.817 2.517 1.00 72.25 426 ALA A N 1
ATOM 3273 C CA . ALA A 1 426 ? -12.485 14.216 2.155 1.00 72.25 426 ALA A CA 1
ATOM 3274 C C . ALA A 1 426 ? -11.622 14.394 0.890 1.00 72.25 426 ALA A C 1
ATOM 3276 O O . ALA A 1 426 ? -10.566 15.024 0.922 1.00 72.25 426 ALA A O 1
ATOM 3277 N N . ILE A 1 427 ? -12.088 13.838 -0.232 1.00 63.31 427 ILE A N 1
ATOM 3278 C CA . ILE A 1 427 ? -11.461 13.993 -1.548 1.00 63.31 427 ILE A CA 1
ATOM 3279 C C . ILE A 1 427 ? -11.863 15.343 -2.145 1.00 63.31 427 ILE A C 1
ATOM 3281 O O . ILE A 1 427 ? -13.052 15.689 -2.187 1.00 63.31 427 ILE A O 1
ATOM 3285 N N . GLY A 1 428 ? -10.894 16.133 -2.599 1.00 75.19 428 GLY A N 1
ATOM 3286 C CA . GLY A 1 428 ? -11.167 17.485 -3.061 1.00 75.19 428 GLY A CA 1
ATOM 3287 C C . GLY A 1 428 ? -9.939 18.352 -3.287 1.00 75.19 428 GLY A C 1
ATOM 3288 O O . GLY A 1 428 ? -8.858 17.874 -3.595 1.00 75.19 428 GLY A O 1
ATOM 3289 N N . GLY A 1 429 ? -10.115 19.662 -3.147 1.00 66.00 429 GLY A N 1
ATOM 3290 C CA . GLY A 1 429 ? -9.037 20.619 -3.353 1.00 66.00 429 GLY A CA 1
ATOM 3291 C C . GLY A 1 429 ? -9.233 21.915 -2.581 1.00 66.00 429 GLY A C 1
ATOM 3292 O O . GLY A 1 429 ? -10.237 22.130 -1.900 1.00 66.00 429 GLY A O 1
ATOM 3293 N N . ARG A 1 430 ? -8.244 22.804 -2.682 1.00 76.19 430 ARG A N 1
ATOM 3294 C CA . ARG A 1 430 ? -8.258 24.102 -1.985 1.00 76.19 430 ARG A CA 1
ATOM 3295 C C . ARG A 1 430 ? -9.110 25.158 -2.672 1.00 76.19 430 ARG A C 1
ATOM 3297 O O . ARG A 1 430 ? -9.438 26.183 -2.078 1.00 76.19 430 ARG A O 1
ATOM 3304 N N . ASP A 1 431 ? -9.460 24.886 -3.915 1.00 73.06 431 ASP A N 1
ATOM 3305 C CA . ASP A 1 431 ? -10.337 25.668 -4.760 1.00 73.06 431 ASP A CA 1
ATOM 3306 C C . ASP A 1 431 ? -11.118 24.725 -5.685 1.00 73.06 431 ASP A C 1
ATOM 3308 O O . ASP A 1 431 ? -10.845 23.527 -5.774 1.00 73.06 431 ASP A O 1
ATOM 3312 N N . GLU A 1 432 ? -12.102 25.276 -6.388 1.00 81.06 432 GLU A N 1
ATOM 3313 C CA . GLU A 1 432 ? -12.965 24.498 -7.279 1.00 81.06 432 GLU A CA 1
ATOM 3314 C C . GLU A 1 432 ? -12.185 23.818 -8.414 1.00 81.06 432 GLU A C 1
ATOM 3316 O O . GLU A 1 432 ? -12.529 22.721 -8.845 1.00 81.06 432 GLU A O 1
ATOM 3321 N N . ARG A 1 433 ? -11.091 24.443 -8.864 1.00 67.81 433 ARG A N 1
ATOM 3322 C CA . ARG A 1 433 ? -10.232 23.908 -9.923 1.00 67.81 433 ARG A CA 1
ATOM 3323 C C . ARG A 1 433 ? -9.509 22.644 -9.460 1.00 67.81 433 ARG A C 1
ATOM 3325 O O . ARG A 1 433 ? -9.483 21.656 -10.182 1.00 67.81 433 ARG A O 1
ATOM 3332 N N . THR A 1 434 ? -8.913 22.686 -8.273 1.00 47.22 434 THR A N 1
ATOM 3333 C CA . THR A 1 434 ? -8.183 21.559 -7.679 1.00 47.22 434 THR A CA 1
ATOM 3334 C C . THR A 1 434 ? -9.123 20.459 -7.203 1.00 47.22 434 THR A C 1
ATOM 3336 O O . THR A 1 434 ? -8.784 19.296 -7.368 1.00 47.22 434 THR A O 1
ATOM 3339 N N . ARG A 1 435 ? -10.333 20.792 -6.726 1.00 83.00 435 ARG A N 1
ATOM 3340 C CA . ARG A 1 435 ? -11.383 19.796 -6.452 1.00 83.00 435 ARG A CA 1
ATOM 3341 C C . ARG A 1 435 ? -11.787 19.047 -7.723 1.00 83.00 435 ARG A C 1
ATOM 3343 O O . ARG A 1 435 ? -11.830 17.822 -7.715 1.00 83.00 435 ARG A O 1
ATOM 3350 N N . ALA A 1 436 ? -12.086 19.775 -8.802 1.00 58.44 436 ALA A N 1
ATOM 3351 C CA . ALA A 1 436 ? -12.522 19.173 -10.061 1.00 58.44 436 ALA A CA 1
ATOM 3352 C C . ALA A 1 436 ? -11.444 18.282 -10.702 1.00 58.44 436 ALA A C 1
ATOM 3354 O O . ALA A 1 436 ? -11.784 17.305 -11.358 1.00 58.44 436 ALA A O 1
ATOM 3355 N N . ALA A 1 437 ? -10.159 18.588 -10.491 1.00 46.72 437 ALA A N 1
ATOM 3356 C CA . ALA A 1 437 ? -9.043 17.805 -11.025 1.00 46.72 437 ALA A CA 1
ATOM 3357 C C . ALA A 1 437 ? -8.953 16.373 -10.463 1.00 46.72 437 ALA A C 1
ATOM 3359 O O . ALA A 1 437 ? -8.360 15.519 -11.111 1.00 46.72 437 ALA A O 1
ATOM 3360 N N . VAL A 1 438 ? -9.537 16.117 -9.289 1.00 45.69 438 VAL A N 1
ATOM 3361 C CA . VAL A 1 438 ? -9.535 14.801 -8.619 1.00 45.69 438 VAL A CA 1
ATOM 3362 C C . VAL A 1 438 ? -10.934 14.180 -8.543 1.00 45.69 438 VAL A C 1
ATOM 3364 O O . VAL A 1 438 ? -11.169 13.304 -7.720 1.00 45.69 438 VAL A O 1
ATOM 3367 N N . ASP A 1 439 ? -11.887 14.713 -9.322 1.00 57.88 439 ASP A N 1
ATOM 3368 C CA . ASP A 1 439 ? -13.331 14.435 -9.211 1.00 57.88 439 ASP A CA 1
ATOM 3369 C C . ASP A 1 439 ? -13.841 14.440 -7.751 1.00 57.88 439 ASP A C 1
ATOM 3371 O O . ASP A 1 439 ? -14.765 13.733 -7.349 1.00 57.88 439 ASP A O 1
ATOM 3375 N N . GLY A 1 440 ? -13.193 15.254 -6.913 1.00 62.69 440 GLY A N 1
ATOM 3376 C CA . GLY A 1 440 ? -13.464 15.315 -5.486 1.00 62.69 440 GLY A CA 1
ATOM 3377 C C . GLY A 1 440 ? -14.742 16.088 -5.216 1.00 62.69 440 GLY A C 1
ATOM 3378 O O . GLY A 1 440 ? -15.300 16.726 -6.094 1.00 62.69 440 GLY A O 1
ATOM 3379 N N . TRP A 1 441 ? -15.224 16.124 -3.986 1.00 81.69 441 TRP A N 1
ATOM 3380 C CA . TRP A 1 441 ? -16.478 16.816 -3.658 1.00 81.69 441 TRP A CA 1
ATOM 3381 C C . TRP A 1 441 ? -16.288 17.933 -2.628 1.00 81.69 441 TRP A C 1
ATOM 3383 O O . TRP A 1 441 ? -17.189 18.744 -2.422 1.00 81.69 441 TRP A O 1
ATOM 3393 N N . VAL A 1 442 ? -15.101 18.023 -2.022 1.00 79.62 442 VAL A N 1
ATOM 3394 C CA . VAL A 1 442 ? -14.785 19.002 -0.980 1.00 79.62 442 VAL A CA 1
ATOM 3395 C C . VAL A 1 442 ? -13.970 20.164 -1.547 1.00 79.62 442 VAL A C 1
ATOM 3397 O O . VAL A 1 442 ? -12.926 19.970 -2.165 1.00 79.62 442 VAL A O 1
ATOM 3400 N N . VAL A 1 443 ? -14.398 21.393 -1.263 1.00 86.62 443 VAL A N 1
ATOM 3401 C CA . VAL A 1 443 ? -13.526 22.572 -1.341 1.00 86.62 443 VAL A CA 1
ATOM 3402 C C . VAL A 1 443 ? -13.257 23.050 0.075 1.00 86.62 443 VAL A C 1
ATOM 3404 O O . VAL A 1 443 ? -14.179 23.469 0.777 1.00 86.62 443 VAL A O 1
ATOM 3407 N N . ALA A 1 444 ? -12.005 22.989 0.515 1.00 79.88 444 ALA A N 1
ATOM 3408 C CA . ALA A 1 444 ? -11.619 23.476 1.834 1.00 79.88 444 ALA A CA 1
ATOM 3409 C C . ALA A 1 444 ? -10.224 24.096 1.797 1.00 79.88 444 ALA A C 1
ATOM 3411 O O . ALA A 1 444 ? -9.358 23.647 1.057 1.00 79.88 444 ALA A O 1
ATOM 3412 N N . PRO A 1 445 ? -9.972 25.163 2.557 1.00 81.06 445 PRO A N 1
ATOM 3413 C CA . PRO A 1 445 ? -8.758 25.926 2.354 1.00 81.06 445 PRO A CA 1
ATOM 3414 C C . PRO A 1 445 ? -7.583 25.287 3.130 1.00 81.06 445 PRO A C 1
ATOM 3416 O O . PRO A 1 445 ? -7.793 24.435 3.989 1.00 81.06 445 PRO A O 1
ATOM 3419 N N . ALA A 1 446 ? -6.339 25.707 2.853 1.00 69.19 446 ALA A N 1
ATOM 3420 C CA . ALA A 1 446 ? -5.144 25.159 3.523 1.00 69.19 446 ALA A CA 1
ATOM 3421 C C . ALA A 1 446 ? -5.293 25.109 5.069 1.00 69.19 446 ALA A C 1
ATOM 3423 O O . ALA A 1 446 ? -5.855 26.055 5.643 1.00 69.19 446 ALA A O 1
ATOM 3424 N N . PRO A 1 447 ? -4.800 24.057 5.748 1.00 76.62 447 PRO A N 1
ATOM 3425 C CA . PRO A 1 447 ? -3.868 23.028 5.266 1.00 76.62 447 PRO A CA 1
ATOM 3426 C C . PRO A 1 447 ? -4.509 21.824 4.553 1.00 76.62 447 PRO A C 1
ATOM 3428 O O . PRO A 1 447 ? -3.796 20.877 4.261 1.00 76.62 447 PRO A O 1
ATOM 3431 N N . PHE A 1 448 ? -5.809 21.857 4.235 1.00 78.81 448 PHE A N 1
ATOM 3432 C CA . PHE A 1 448 ? -6.497 20.759 3.545 1.00 78.81 448 PHE A CA 1
ATOM 3433 C C . PHE A 1 448 ? -5.749 20.264 2.294 1.00 78.81 448 PHE A C 1
ATOM 3435 O O . PHE A 1 448 ? -5.445 21.063 1.398 1.00 78.81 448 PHE A O 1
ATOM 3442 N N . LEU A 1 449 ? -5.480 18.954 2.254 1.00 67.25 449 LEU A N 1
ATOM 3443 C CA . LEU A 1 449 ? -4.773 18.290 1.155 1.00 67.25 449 LEU A CA 1
ATOM 3444 C C . LEU A 1 449 ? -5.719 17.825 0.047 1.00 67.25 449 LEU A C 1
ATOM 3446 O O . LEU A 1 449 ? -5.339 17.857 -1.119 1.00 67.25 449 LEU A O 1
ATOM 3450 N N . GLY A 1 450 ? -6.949 17.431 0.395 1.00 49.84 450 GLY A N 1
ATOM 3451 C CA . GLY A 1 450 ? -7.907 16.911 -0.581 1.00 49.84 450 GLY A CA 1
ATOM 3452 C C . GLY A 1 450 ? -7.683 15.459 -1.000 1.00 49.84 450 GLY A C 1
ATOM 3453 O O . GLY A 1 450 ? -8.324 15.008 -1.943 1.00 49.84 450 GLY A O 1
ATOM 3454 N N . SER A 1 451 ? -6.815 14.729 -0.299 1.00 59.62 451 SER A N 1
ATOM 3455 C CA . SER A 1 451 ? -6.495 13.316 -0.543 1.00 59.62 451 SER A CA 1
ATOM 3456 C C . SER A 1 451 ? -7.313 12.337 0.306 1.00 59.62 451 SER A C 1
ATOM 3458 O O . SER A 1 451 ? -7.117 11.133 0.205 1.00 59.62 451 SER A O 1
ATOM 3460 N N . GLY A 1 452 ? -8.205 12.827 1.177 1.00 51.72 452 GLY A N 1
ATOM 3461 C CA . GLY A 1 452 ? -8.892 11.980 2.159 1.00 51.72 452 GLY A CA 1
ATOM 3462 C C . GLY A 1 452 ? -8.019 11.585 3.353 1.00 51.72 452 GLY A C 1
ATOM 3463 O O . GLY A 1 452 ? -8.424 10.730 4.133 1.00 51.72 452 GLY A O 1
ATOM 3464 N N . ILE A 1 453 ? -6.855 12.221 3.521 1.00 60.81 453 ILE A N 1
ATOM 3465 C CA . ILE A 1 453 ? -5.940 12.050 4.655 1.00 60.81 453 ILE A CA 1
ATOM 3466 C C . ILE A 1 453 ? -5.732 13.395 5.356 1.00 60.81 453 ILE A C 1
ATOM 3468 O O . ILE A 1 453 ? -5.642 14.440 4.706 1.00 60.81 453 ILE A O 1
ATOM 3472 N N . ALA A 1 454 ? -5.636 13.360 6.686 1.00 67.25 454 ALA A N 1
ATOM 3473 C CA . ALA A 1 454 ? -5.404 14.546 7.497 1.00 67.25 454 ALA A CA 1
ATOM 3474 C C . ALA A 1 454 ? -4.024 15.166 7.188 1.00 67.25 454 ALA A C 1
ATOM 3476 O O . ALA A 1 454 ? -3.049 14.434 7.024 1.00 67.25 454 ALA A O 1
ATOM 3477 N N . PRO A 1 455 ? -3.881 16.502 7.189 1.00 60.47 455 PRO A N 1
ATOM 3478 C CA . PRO A 1 455 ? -2.642 17.190 6.803 1.00 60.47 455 PRO A CA 1
ATOM 3479 C C . PRO A 1 455 ? -1.478 17.063 7.802 1.00 60.47 455 PRO A C 1
ATOM 3481 O O . PRO A 1 455 ? -0.443 17.707 7.629 1.00 60.47 455 PRO A O 1
ATOM 3484 N N . GLY A 1 456 ? -1.659 16.310 8.887 1.00 60.47 456 GLY A N 1
ATOM 3485 C CA . GLY A 1 456 ? -0.670 16.140 9.943 1.00 60.47 456 GLY A CA 1
ATOM 3486 C C . GLY A 1 456 ? 0.170 14.876 9.814 1.00 60.47 456 GLY A C 1
ATOM 3487 O O . GLY A 1 456 ? 0.056 14.096 8.874 1.00 60.47 456 GLY A O 1
ATOM 3488 N N . SER A 1 457 ? 1.022 14.650 10.810 1.00 58.84 457 SER A N 1
ATOM 3489 C CA . SER A 1 457 ? 2.010 13.568 10.782 1.00 58.84 457 SER A CA 1
ATOM 3490 C C . SER A 1 457 ? 1.438 12.162 10.991 1.00 58.84 457 SER A C 1
ATOM 3492 O O . SER A 1 457 ? 2.183 11.200 10.842 1.00 58.84 457 SER A O 1
ATOM 3494 N N . ALA A 1 458 ? 0.167 12.023 11.388 1.00 50.03 458 ALA A N 1
ATOM 3495 C CA . ALA A 1 458 ? -0.413 10.723 11.736 1.00 50.03 458 ALA A CA 1
ATOM 3496 C C . ALA A 1 458 ? -0.932 9.941 10.523 1.00 50.03 458 ALA A C 1
ATOM 3498 O O . ALA A 1 458 ? -1.191 8.752 10.656 1.00 50.03 458 ALA A O 1
ATOM 3499 N N . GLY A 1 459 ? -1.125 10.592 9.368 1.00 50.72 459 GLY A N 1
ATOM 3500 C CA . GLY A 1 459 ? -1.679 9.929 8.182 1.00 50.72 459 GLY A CA 1
ATOM 3501 C C . GLY A 1 459 ? -3.094 9.376 8.392 1.00 50.72 459 GLY A C 1
ATOM 3502 O O . GLY A 1 459 ? -3.501 8.445 7.706 1.00 50.72 459 GLY A O 1
ATOM 3503 N N . ALA A 1 460 ? -3.843 9.919 9.357 1.00 60.38 460 ALA A N 1
ATOM 3504 C CA . ALA A 1 460 ? -5.174 9.428 9.685 1.00 60.38 460 ALA A CA 1
ATOM 3505 C C . ALA A 1 460 ? -6.159 9.704 8.533 1.00 60.38 460 ALA A C 1
ATOM 3507 O O . ALA A 1 460 ? -6.181 10.836 8.031 1.00 60.38 460 ALA A O 1
ATOM 3508 N N . PRO A 1 461 ? -7.025 8.737 8.164 1.00 58.84 461 PRO A N 1
ATOM 3509 C CA . PRO A 1 461 ? -8.124 8.978 7.240 1.00 58.84 461 PRO A CA 1
ATOM 3510 C C . PRO A 1 461 ? -8.963 10.179 7.683 1.00 58.84 461 PRO A C 1
ATOM 3512 O O . PRO A 1 461 ? -9.409 10.270 8.831 1.00 58.84 461 PRO A O 1
ATOM 3515 N N . GLU A 1 462 ? -9.153 11.130 6.779 1.00 78.88 462 GLU A N 1
ATOM 3516 C CA . GLU A 1 462 ? -9.901 12.360 6.989 1.00 78.88 462 GLU A CA 1
ATOM 3517 C C . GLU A 1 462 ? -11.210 12.290 6.210 1.00 78.88 462 GLU A C 1
ATOM 3519 O O . GLU A 1 462 ? -11.254 12.319 4.979 1.00 78.88 462 GLU A O 1
ATOM 3524 N N . PHE A 1 463 ? -12.305 12.205 6.956 1.00 88.38 463 PHE A N 1
ATOM 3525 C CA . PHE A 1 463 ? -13.655 12.220 6.421 1.00 88.38 463 PHE A CA 1
ATOM 3526 C C . PHE A 1 463 ? -14.240 13.613 6.572 1.00 88.38 463 PHE A C 1
ATOM 3528 O O . PHE A 1 463 ? -13.965 14.324 7.539 1.00 88.38 463 PHE A O 1
ATOM 3535 N N . LYS A 1 464 ? -15.101 13.998 5.635 1.00 90.44 464 LYS A N 1
ATOM 3536 C CA . LYS A 1 464 ? -15.862 15.239 5.704 1.00 90.44 464 LYS A CA 1
ATOM 3537 C C . LYS A 1 464 ? -17.331 14.905 5.936 1.00 90.44 464 LYS A C 1
ATOM 3539 O O . LYS A 1 464 ? -17.924 14.121 5.203 1.00 90.44 464 LYS A O 1
ATOM 3544 N N . VAL A 1 465 ? -17.912 15.537 6.952 1.00 88.31 465 VAL A N 1
ATOM 3545 C CA . VAL A 1 465 ? -19.354 15.516 7.218 1.00 88.31 465 VAL A CA 1
ATOM 3546 C C . VAL A 1 465 ? -19.922 16.921 7.054 1.00 88.31 465 VAL A C 1
ATOM 3548 O O . VAL A 1 465 ? -19.361 17.891 7.572 1.00 88.31 465 VAL A O 1
ATOM 3551 N N . ASP A 1 466 ? -21.033 17.051 6.334 1.00 83.56 466 ASP A N 1
ATOM 3552 C CA . ASP A 1 466 ? -21.679 18.352 6.136 1.00 83.56 466 ASP A CA 1
ATOM 3553 C C . ASP A 1 466 ? -22.436 18.781 7.393 1.00 83.56 466 ASP A C 1
ATOM 3555 O O . ASP A 1 466 ? -22.183 19.848 7.948 1.00 83.56 466 ASP A O 1
ATOM 3559 N N . SER A 1 467 ? -23.350 17.932 7.866 1.00 89.38 467 SER A N 1
ATOM 3560 C CA . SER A 1 467 ? -24.072 18.104 9.125 1.00 89.38 467 SER A CA 1
ATOM 3561 C C . SER A 1 467 ? -24.852 16.832 9.451 1.00 89.38 467 SER A C 1
ATOM 3563 O O . SER A 1 467 ? -25.847 16.532 8.791 1.00 89.38 467 SER A O 1
ATOM 3565 N N . VAL A 1 468 ? -24.435 16.103 10.482 1.00 91.56 468 VAL A N 1
ATOM 3566 C CA . VAL A 1 468 ? -25.108 14.874 10.931 1.00 91.56 468 VAL A CA 1
ATOM 3567 C C . VAL A 1 468 ? -25.564 15.025 12.373 1.00 91.56 468 VAL A C 1
ATOM 3569 O O . VAL A 1 468 ? -24.870 15.648 13.176 1.00 91.56 468 VAL A O 1
ATOM 3572 N N . GLU A 1 469 ? -26.747 14.505 12.700 1.00 91.50 469 GLU A N 1
ATOM 3573 C CA . GLU A 1 469 ? -27.217 14.473 14.088 1.00 91.50 469 GLU A CA 1
ATOM 3574 C C . GLU A 1 469 ? -26.425 13.446 14.887 1.00 91.50 469 GLU A C 1
ATOM 3576 O O . GLU A 1 469 ? -26.149 12.345 14.412 1.00 91.50 469 GLU A O 1
ATOM 3581 N N . LEU A 1 470 ? -26.031 13.834 16.096 1.00 93.50 470 LEU A N 1
ATOM 3582 C CA . LEU A 1 470 ? -25.311 12.954 16.996 1.00 93.50 470 LEU A CA 1
ATOM 3583 C C . LEU A 1 470 ? -26.267 11.892 17.549 1.00 93.50 470 LEU A C 1
ATOM 3585 O O . LEU A 1 470 ? -27.375 12.232 17.974 1.00 93.50 470 LEU A O 1
ATOM 3589 N N . PRO A 1 471 ? -25.857 10.616 17.566 1.00 91.31 471 PRO A N 1
ATOM 3590 C CA . PRO A 1 471 ? -26.653 9.555 18.161 1.00 91.31 471 PRO A CA 1
ATOM 3591 C C . PRO A 1 471 ? -26.682 9.681 19.687 1.00 91.31 471 PRO A C 1
ATOM 3593 O O . PRO A 1 471 ? -25.797 10.286 20.301 1.00 91.31 471 PRO A O 1
ATOM 3596 N N . HIS A 1 472 ? -27.676 9.042 20.308 1.00 88.75 472 HIS A N 1
ATOM 3597 C CA . HIS A 1 472 ? -27.688 8.846 21.756 1.00 88.75 472 HIS A CA 1
ATOM 3598 C C . HIS A 1 472 ? -26.375 8.187 22.208 1.00 88.75 472 HIS A C 1
ATOM 3600 O O . HIS A 1 472 ? -25.894 7.248 21.573 1.00 88.75 472 HIS A O 1
ATOM 3606 N N . GLY A 1 473 ? -25.801 8.681 23.303 1.00 89.62 473 GLY A N 1
ATOM 3607 C CA . GLY A 1 473 ? -24.541 8.177 23.843 1.00 89.62 473 GLY A CA 1
ATOM 3608 C C . GLY A 1 473 ? -23.286 8.753 23.183 1.00 89.62 473 GLY A C 1
ATOM 3609 O O . GLY A 1 473 ? -22.191 8.318 23.528 1.00 89.62 473 GLY A O 1
ATOM 3610 N N . ALA A 1 474 ? -23.398 9.736 22.278 1.00 95.56 474 ALA A N 1
ATOM 3611 C CA . ALA A 1 474 ? -22.226 10.489 21.830 1.00 95.56 474 ALA A CA 1
ATOM 3612 C C . ALA A 1 474 ? -21.531 11.156 23.030 1.00 95.56 474 ALA A C 1
ATOM 3614 O O . ALA A 1 474 ? -22.185 11.766 23.877 1.00 95.56 474 ALA A O 1
ATOM 3615 N N . GLN A 1 475 ? -20.209 11.049 23.101 1.00 96.00 475 GLN A N 1
ATOM 3616 C CA . GLN A 1 475 ? -19.425 11.426 24.274 1.00 96.00 475 GLN A CA 1
ATOM 3617 C C . GLN A 1 475 ? -18.552 12.639 23.977 1.00 96.00 475 GLN A C 1
ATOM 3619 O O . GLN A 1 475 ? -17.821 12.666 22.988 1.00 96.00 475 GLN A O 1
ATOM 3624 N N . LEU A 1 476 ? -18.579 13.625 24.867 1.00 96.38 476 LEU A N 1
ATOM 3625 C CA . LEU A 1 476 ? -17.609 14.709 24.906 1.00 96.38 476 LEU A CA 1
ATOM 3626 C C . LEU A 1 476 ? -16.574 14.367 25.976 1.00 96.38 476 LEU A C 1
ATOM 3628 O O . LEU A 1 476 ? -16.888 14.264 27.164 1.00 96.38 476 LEU A O 1
ATOM 3632 N N . CYS A 1 477 ? -15.334 14.170 25.549 1.00 95.75 477 CYS A N 1
ATOM 3633 C CA . CYS A 1 477 ? -14.221 13.783 26.402 1.00 95.75 477 CYS A CA 1
ATOM 3634 C C . CYS A 1 477 ? -13.168 14.885 26.441 1.00 95.75 477 CYS A C 1
ATOM 3636 O O . CYS A 1 477 ? -13.001 15.649 25.491 1.00 95.75 477 CYS A O 1
ATOM 3638 N N . ARG A 1 478 ? -12.417 14.924 27.535 1.00 96.06 478 ARG A N 1
ATOM 3639 C CA . ARG A 1 478 ? -11.260 15.785 27.733 1.00 96.06 478 ARG A CA 1
ATOM 3640 C C . ARG A 1 478 ? -10.007 14.935 27.877 1.00 96.06 478 ARG A C 1
ATOM 3642 O O . ARG A 1 478 ? -10.009 13.983 28.659 1.00 96.06 478 ARG A O 1
ATOM 3649 N N . LEU A 1 479 ? -8.962 15.310 27.152 1.00 94.88 479 LEU A N 1
ATOM 3650 C CA . LEU A 1 479 ? -7.633 14.710 27.184 1.00 94.88 479 LEU A CA 1
ATOM 3651 C C . LEU A 1 479 ? -6.648 15.739 27.739 1.00 94.88 479 LEU A C 1
ATOM 3653 O O . LEU A 1 479 ? -6.599 16.861 27.236 1.00 94.88 479 LEU A O 1
ATOM 3657 N N . ASP A 1 480 ? -5.891 15.377 28.772 1.00 93.38 480 ASP A N 1
ATOM 3658 C CA . ASP A 1 480 ? -4.828 16.230 29.311 1.00 93.38 480 ASP A CA 1
ATOM 3659 C C . ASP A 1 480 ? -3.477 15.986 28.607 1.00 93.38 480 ASP A C 1
ATOM 3661 O O . ASP A 1 480 ? -3.292 15.025 27.856 1.00 93.38 480 ASP A O 1
ATOM 3665 N N . ARG A 1 481 ? -2.492 16.848 28.874 1.00 92.44 481 ARG A N 1
ATOM 3666 C CA . ARG A 1 481 ? -1.105 16.729 28.379 1.00 92.44 481 ARG A CA 1
ATOM 3667 C C . ARG A 1 481 ? -0.392 15.411 28.710 1.00 92.44 481 ARG A C 1
ATOM 3669 O O . ARG A 1 481 ? 0.672 15.153 28.162 1.00 92.44 481 ARG A O 1
ATOM 3676 N N . TYR A 1 482 ? -0.919 14.619 29.643 1.00 85.88 482 TYR A N 1
ATOM 3677 C CA . TYR A 1 482 ? -0.354 13.337 30.066 1.00 85.88 482 TYR A CA 1
ATOM 3678 C C . TYR A 1 482 ? -1.086 12.146 29.437 1.00 85.88 482 TYR A C 1
ATOM 3680 O O . TYR A 1 482 ? -0.778 11.004 29.770 1.00 85.88 482 TYR A O 1
ATOM 3688 N N . GLY A 1 483 ? -2.064 12.398 28.565 1.00 85.81 483 GLY A N 1
ATOM 3689 C CA . GLY A 1 483 ? -2.867 11.369 27.916 1.00 85.81 483 GLY A CA 1
ATOM 3690 C C . GLY A 1 483 ? -4.013 10.852 28.781 1.00 85.81 483 GLY A C 1
ATOM 3691 O O . GLY A 1 483 ? -4.658 9.867 28.425 1.00 85.81 483 GLY A O 1
ATOM 3692 N N . ARG A 1 484 ? -4.296 11.485 29.930 1.00 91.38 484 ARG A N 1
ATOM 3693 C CA . ARG A 1 484 ? -5.418 11.069 30.775 1.00 91.38 484 ARG A CA 1
ATOM 3694 C C . ARG A 1 484 ? -6.722 11.563 30.180 1.00 91.38 484 ARG A C 1
ATOM 3696 O O . ARG A 1 484 ? -6.911 12.757 29.949 1.00 91.38 484 ARG A O 1
ATOM 3703 N N . GLN A 1 485 ? -7.645 10.626 30.011 1.00 92.56 485 GLN A N 1
ATOM 3704 C CA . GLN A 1 485 ? -8.986 10.892 29.524 1.00 92.56 485 GLN A CA 1
ATOM 3705 C C . GLN A 1 485 ? -9.976 11.050 30.682 1.00 92.56 485 GLN A C 1
ATOM 3707 O O . GLN A 1 485 ? -9.996 10.260 31.623 1.00 92.56 485 GLN A O 1
ATOM 3712 N N . SER A 1 486 ? -10.838 12.059 30.584 1.00 88.06 486 SER A N 1
ATOM 3713 C CA . SER A 1 486 ? -12.003 12.236 31.453 1.00 88.06 486 SER A CA 1
ATOM 3714 C C . SER A 1 486 ? -13.241 12.519 30.612 1.00 88.06 486 SER A C 1
ATOM 3716 O O . SER A 1 486 ? -13.197 13.308 29.670 1.00 88.06 486 SER A O 1
ATOM 3718 N N . GLU A 1 487 ? -14.347 11.857 30.926 1.00 91.56 487 GLU A N 1
ATOM 3719 C CA . GLU A 1 487 ? -15.636 12.145 30.304 1.00 91.56 487 GLU A CA 1
ATOM 3720 C C . GLU A 1 487 ? -16.187 13.461 30.867 1.00 91.56 487 GLU A C 1
ATOM 3722 O O . GLU A 1 487 ? -16.137 13.692 32.076 1.00 91.56 487 GLU A O 1
ATOM 3727 N N . VAL A 1 488 ? -16.671 14.341 29.992 1.00 91.88 488 VAL A N 1
ATOM 3728 C CA . VAL A 1 488 ? -17.203 15.662 30.361 1.00 91.88 488 VAL A CA 1
ATOM 3729 C C . VAL A 1 488 ? -18.722 15.663 30.279 1.00 91.88 488 VAL A C 1
ATOM 3731 O O . VAL A 1 488 ? -19.388 16.155 31.190 1.00 91.88 488 VAL A O 1
ATOM 3734 N N . ALA A 1 489 ? -19.280 15.116 29.200 1.00 90.44 489 ALA A N 1
ATOM 3735 C CA . ALA A 1 489 ? -20.718 15.009 29.006 1.00 90.44 489 ALA A CA 1
ATOM 3736 C C . ALA A 1 489 ? -21.064 13.905 28.003 1.00 90.44 489 ALA A C 1
ATOM 3738 O O . ALA A 1 489 ? -20.278 13.622 27.103 1.00 90.44 489 ALA A O 1
ATOM 3739 N N . ASN A 1 490 ? -22.271 13.356 28.115 1.00 92.75 490 ASN A N 1
ATOM 3740 C CA . ASN A 1 490 ? -22.863 12.474 27.113 1.00 92.75 490 ASN A CA 1
ATOM 3741 C C . ASN A 1 490 ? -24.117 13.117 26.531 1.00 92.75 490 ASN A C 1
ATOM 3743 O O . ASN A 1 490 ? -24.874 13.787 27.240 1.00 92.75 490 ASN A O 1
ATOM 3747 N N . PHE A 1 491 ? -24.344 12.900 25.245 1.00 92.44 491 PHE A N 1
ATOM 3748 C CA . PHE A 1 491 ? -25.537 13.359 24.564 1.00 92.44 491 PHE A CA 1
ATOM 3749 C C . PHE A 1 491 ? -26.686 12.375 24.775 1.00 92.44 491 PHE A C 1
ATOM 3751 O O . PHE A 1 491 ? -26.580 11.192 24.445 1.00 92.44 491 PHE A O 1
ATOM 3758 N N . ASP A 1 492 ? -27.800 12.882 25.289 1.00 87.75 492 ASP A N 1
ATOM 3759 C CA . ASP A 1 492 ? -29.053 12.150 25.382 1.00 87.75 492 ASP A CA 1
ATOM 3760 C C . ASP A 1 492 ? -29.993 12.613 24.262 1.00 87.75 492 ASP A C 1
ATOM 3762 O O . ASP A 1 492 ? -30.540 13.718 24.304 1.00 87.75 492 ASP A O 1
ATOM 3766 N N . ALA A 1 493 ? -30.179 11.759 23.253 1.00 87.38 493 ALA A N 1
ATOM 3767 C CA . ALA A 1 493 ? -31.041 12.058 22.113 1.00 87.38 493 ALA A CA 1
ATOM 3768 C C . ALA A 1 493 ? -32.538 12.134 22.469 1.00 87.38 493 ALA A C 1
ATOM 3770 O O . ALA A 1 493 ? -33.272 12.828 21.766 1.00 87.38 493 ALA A O 1
ATOM 3771 N N . ASP A 1 494 ? -32.990 11.495 23.557 1.00 86.50 494 ASP A N 1
ATOM 3772 C CA . ASP A 1 494 ? -34.405 11.507 23.958 1.00 86.50 494 ASP A CA 1
ATOM 3773 C C . ASP A 1 494 ? -34.803 12.875 24.515 1.00 86.50 494 ASP A C 1
ATOM 3775 O O . ASP A 1 494 ? -35.888 13.396 24.244 1.00 86.50 494 ASP A O 1
ATOM 3779 N N . THR A 1 495 ? -33.902 13.486 25.286 1.00 84.81 495 THR A N 1
ATOM 3780 C CA . THR A 1 495 ? -34.090 14.837 25.828 1.00 84.81 495 THR A CA 1
ATOM 3781 C C . THR A 1 495 ? -33.507 15.919 24.919 1.00 84.81 495 THR A C 1
ATOM 3783 O O . THR A 1 495 ? -33.864 17.092 25.045 1.00 84.81 495 THR A O 1
ATOM 3786 N N . GLY A 1 496 ? -32.630 15.544 23.984 1.00 85.38 496 GLY A N 1
ATOM 3787 C CA . GLY A 1 496 ? -31.890 16.456 23.118 1.00 85.38 496 GLY A CA 1
ATOM 3788 C C . GLY A 1 496 ? -30.910 17.337 23.894 1.00 85.38 496 GLY A C 1
ATOM 3789 O O . GLY A 1 496 ? -30.682 18.478 23.485 1.00 85.38 496 GLY A O 1
ATOM 3790 N N . THR A 1 497 ? -30.387 16.843 25.022 1.00 86.88 497 THR A N 1
ATOM 3791 C CA . THR A 1 497 ? -29.528 17.601 25.941 1.00 86.88 497 THR A CA 1
ATOM 3792 C C . THR A 1 497 ? -28.201 16.899 26.212 1.00 86.88 497 THR A C 1
ATOM 3794 O O . THR A 1 497 ? -28.079 15.681 26.106 1.00 86.88 497 THR A O 1
ATOM 3797 N N . TRP A 1 498 ? -27.190 17.690 26.575 1.00 88.38 498 TRP A N 1
ATOM 3798 C CA . TRP A 1 498 ? -25.911 17.184 27.063 1.00 88.38 498 TRP A CA 1
ATOM 3799 C C . TRP A 1 498 ? -25.973 17.004 28.575 1.00 88.38 498 TRP A C 1
ATOM 3801 O O . TRP A 1 498 ? -26.052 17.978 29.327 1.00 88.38 498 TRP A O 1
ATOM 3811 N N . ALA A 1 499 ? -25.922 15.756 29.026 1.00 84.25 499 ALA A N 1
ATOM 3812 C CA . ALA A 1 499 ? -25.833 15.424 30.436 1.00 84.25 499 ALA A CA 1
ATOM 3813 C C . ALA A 1 499 ? -24.362 15.436 30.858 1.00 84.25 499 ALA A C 1
ATOM 3815 O O . ALA A 1 499 ? -23.562 14.652 30.349 1.00 84.25 499 ALA A O 1
ATOM 3816 N N . ALA A 1 500 ? -23.998 16.322 31.788 1.00 81.12 500 ALA A N 1
ATOM 3817 C CA . ALA A 1 500 ? -22.654 16.329 32.356 1.00 81.12 500 ALA A CA 1
ATOM 3818 C C . ALA A 1 500 ? -22.341 14.963 32.982 1.00 81.12 500 ALA A C 1
ATOM 3820 O O . ALA A 1 500 ? -23.151 14.417 33.738 1.00 81.12 500 ALA A O 1
ATOM 3821 N N . ALA A 1 501 ? -21.157 14.433 32.692 1.00 69.38 501 ALA A N 1
ATOM 3822 C CA . ALA A 1 501 ? -20.671 13.224 33.327 1.00 69.38 501 ALA A CA 1
ATOM 3823 C C . ALA A 1 501 ? -20.458 13.536 34.814 1.00 69.38 501 ALA A C 1
ATOM 3825 O O . ALA A 1 501 ? -19.583 14.320 35.190 1.00 69.38 501 ALA A O 1
ATOM 3826 N N . VAL A 1 502 ? -21.308 12.983 35.683 1.00 50.75 502 VAL A N 1
ATOM 3827 C CA . VAL A 1 502 ? -21.189 13.179 37.131 1.00 50.75 502 VAL A CA 1
ATOM 3828 C C . VAL A 1 502 ? -19.985 12.378 37.620 1.00 50.75 502 VAL A C 1
ATOM 3830 O O . VAL A 1 502 ? -20.100 11.225 38.033 1.00 50.75 502 VAL A O 1
ATOM 3833 N N . GLY A 1 503 ? -18.804 12.990 37.574 1.00 40.81 503 GLY A N 1
ATOM 3834 C CA . GLY A 1 503 ? -17.632 12.482 38.268 1.00 40.81 503 GLY A CA 1
ATOM 3835 C C . GLY A 1 503 ? -17.897 12.457 39.774 1.00 40.81 503 GLY A C 1
ATOM 3836 O O . GLY A 1 503 ? -18.346 13.447 40.356 1.00 40.81 503 GLY A O 1
ATOM 3837 N N . ARG A 1 504 ? -17.608 11.323 40.427 1.00 27.97 504 ARG A N 1
ATOM 3838 C CA . ARG A 1 504 ? -17.467 11.278 41.891 1.00 27.97 504 ARG A CA 1
ATOM 3839 C C . ARG A 1 504 ? -16.539 12.424 42.330 1.00 27.97 504 ARG A C 1
ATOM 3841 O O . ARG A 1 504 ? -15.496 12.602 41.704 1.00 27.97 504 ARG A O 1
ATOM 3848 N N . PRO A 1 505 ? -16.862 13.171 43.400 1.00 26.73 505 PRO A N 1
ATOM 3849 C CA . PRO A 1 505 ? -15.999 14.247 43.865 1.00 26.73 505 PRO A CA 1
ATOM 3850 C C . PRO A 1 505 ? -14.656 13.668 44.326 1.00 26.73 505 PRO A C 1
ATOM 3852 O O . PRO A 1 505 ? -14.606 12.904 45.291 1.00 26.73 505 PRO A O 1
ATOM 3855 N N . SER A 1 506 ? -13.565 14.036 43.655 1.00 28.61 506 SER A N 1
ATOM 3856 C CA . SER A 1 506 ? -12.218 13.880 44.196 1.00 28.61 506 SER A CA 1
ATOM 3857 C C . SER A 1 506 ? -11.903 15.110 45.041 1.00 28.61 506 SER A C 1
ATOM 3859 O O . SER A 1 506 ? -11.575 16.176 44.521 1.00 28.61 506 SER A O 1
ATOM 3861 N N . TRP A 1 507 ? -12.042 14.966 46.355 1.00 33.25 507 TRP A N 1
ATOM 3862 C CA . TRP A 1 507 ? -11.415 15.873 47.306 1.00 33.25 507 TRP A CA 1
ATOM 3863 C C . TRP A 1 507 ? -9.916 15.594 47.300 1.00 33.25 507 TRP A C 1
ATOM 3865 O O . TRP A 1 507 ? -9.523 14.484 47.647 1.00 33.25 507 TRP A O 1
ATOM 3875 N N . THR A 1 508 ? -9.091 16.584 46.975 1.00 29.38 508 THR A N 1
ATOM 3876 C CA . THR A 1 508 ? -7.729 16.629 47.516 1.00 29.38 508 THR A CA 1
ATOM 3877 C C . THR A 1 508 ? -7.333 18.064 47.819 1.00 29.38 508 THR A C 1
ATOM 3879 O O . THR A 1 508 ? -7.585 18.974 47.037 1.00 29.38 508 THR A O 1
ATOM 3882 N N . GLU A 1 509 ? -6.813 18.199 49.031 1.00 31.09 509 GLU A N 1
ATOM 3883 C CA . GLU A 1 509 ? -6.704 19.362 49.901 1.00 31.09 509 GLU A CA 1
ATOM 3884 C C . GLU A 1 509 ? -5.862 20.524 49.356 1.00 31.09 509 GLU A C 1
ATOM 3886 O O . GLU A 1 509 ? -4.781 20.327 48.803 1.00 31.09 509 GLU A O 1
ATOM 3891 N N . ASP A 1 510 ? -6.333 21.745 49.637 1.00 34.84 510 ASP A N 1
ATOM 3892 C CA . ASP A 1 510 ? -5.468 22.908 49.840 1.00 34.84 510 ASP A CA 1
ATOM 3893 C C . ASP A 1 510 ? -4.327 22.526 50.792 1.00 34.84 510 ASP A C 1
ATOM 3895 O O . ASP A 1 510 ? -4.563 22.192 51.958 1.00 34.84 510 ASP A O 1
ATOM 3899 N N . VAL A 1 511 ? -3.084 22.661 50.333 1.00 36.25 511 VAL A N 1
ATOM 3900 C CA . VAL A 1 511 ? -1.943 22.801 51.237 1.00 36.25 511 VAL A CA 1
ATOM 3901 C C . VAL A 1 511 ? -1.357 24.191 51.034 1.00 36.25 511 VAL A C 1
ATOM 3903 O O . VAL A 1 511 ? -0.965 24.572 49.934 1.00 36.25 511 VAL A O 1
ATOM 3906 N N . ARG A 1 512 ? -1.411 24.927 52.145 1.00 36.12 512 ARG A N 1
ATOM 3907 C CA . ARG A 1 512 ? -0.944 26.294 52.392 1.00 36.12 512 ARG A CA 1
ATOM 3908 C C . ARG A 1 512 ? 0.492 26.571 51.976 1.00 36.12 512 ARG A C 1
ATOM 3910 O O . ARG A 1 512 ? 1.329 25.656 52.137 1.00 36.12 512 ARG A O 1
#

pLDDT: mean 70.11, std 21.05, range [19.92, 98.38]